Protein AF-0000000085930560 (afdb_homodimer)

Structure (mmCIF, N/CA/C/O backbone):
data_AF-0000000085930560-model_v1
#
loop_
_entity.id
_entity.type
_entity.pdbx_description
1 polymer 'HTH rpiR-type domain-containing protein'
#
loop_
_atom_site.group_PDB
_atom_site.id
_atom_site.type_symbol
_atom_site.label_atom_id
_atom_site.label_alt_id
_atom_site.label_comp_id
_atom_site.label_asym_id
_atom_site.label_entity_id
_atom_site.label_seq_id
_atom_site.pdbx_PDB_ins_code
_atom_site.Cartn_x
_atom_site.Cartn_y
_atom_site.Cartn_z
_atom_site.occupancy
_atom_site.B_iso_or_equiv
_atom_site.auth_seq_id
_atom_site.auth_comp_id
_atom_site.auth_asym_id
_atom_site.auth_atom_id
_atom_site.pdbx_PDB_model_num
ATOM 1 N N . MET A 1 1 ? -8.828 -13.25 28.938 1 28.45 1 MET A N 1
ATOM 2 C CA . MET A 1 1 ? -7.852 -13.219 27.844 1 28.45 1 MET A CA 1
ATOM 3 C C . MET A 1 1 ? -8.188 -12.117 26.844 1 28.45 1 MET A C 1
ATOM 5 O O . MET A 1 1 ? -9.258 -12.125 26.25 1 28.45 1 MET A O 1
ATOM 9 N N . ASN A 1 2 ? -7.906 -10.914 26.938 1 39.41 2 ASN A N 1
ATOM 10 C CA . ASN A 1 2 ? -8.32 -9.68 26.281 1 39.41 2 ASN A CA 1
ATOM 11 C C . ASN A 1 2 ? -8.125 -9.75 24.766 1 39.41 2 ASN A C 1
ATOM 13 O O . ASN A 1 2 ? -6.996 -9.883 24.281 1 39.41 2 ASN A O 1
ATOM 17 N N . ASP A 1 3 ? -8.969 -10.398 23.984 1 49.59 3 ASP A N 1
ATOM 18 C CA . ASP A 1 3 ? -8.984 -10.75 22.562 1 49.59 3 ASP A CA 1
ATOM 19 C C . ASP A 1 3 ? -8.523 -9.578 21.703 1 49.59 3 ASP A C 1
ATOM 21 O O . ASP A 1 3 ? -9.156 -8.516 21.703 1 49.59 3 ASP A O 1
ATOM 25 N N . VAL A 1 4 ? -7.277 -9.406 21.609 1 56.91 4 VAL A N 1
ATOM 26 C CA . VAL A 1 4 ? -6.695 -8.344 20.797 1 56.91 4 VAL A CA 1
ATOM 27 C C . VAL A 1 4 ? -7.328 -8.352 19.406 1 56.91 4 VAL A C 1
ATOM 29 O O . VAL A 1 4 ? -7.188 -9.32 18.656 1 56.91 4 VAL A O 1
ATOM 32 N N . LYS A 1 5 ? -8.398 -7.652 19.156 1 63.91 5 LYS A N 1
ATOM 33 C CA . LYS A 1 5 ? -9.102 -7.57 17.875 1 63.91 5 LYS A CA 1
ATOM 34 C C . LYS A 1 5 ? -8.633 -6.363 17.062 1 63.91 5 LYS A C 1
ATOM 36 O O . LYS A 1 5 ? -9 -6.215 15.898 1 63.91 5 LYS A O 1
ATOM 41 N N . MET A 1 6 ? -7.617 -5.797 17.812 1 75.38 6 MET A N 1
ATOM 42 C CA . MET A 1 6 ? -7.301 -4.555 17.109 1 75.38 6 MET A CA 1
ATOM 43 C C . MET A 1 6 ? -6.074 -4.727 16.219 1 75.38 6 MET A C 1
ATOM 45 O O . MET A 1 6 ? -5.043 -5.227 16.672 1 75.38 6 MET A O 1
ATOM 49 N N . MET A 1 7 ? -6.25 -4.672 14.969 1 82.75 7 MET A N 1
ATOM 50 C CA . MET A 1 7 ? -5.133 -4.617 14.031 1 82.75 7 MET A CA 1
ATOM 51 C C . MET A 1 7 ? -4.988 -3.223 13.438 1 82.75 7 MET A C 1
ATOM 53 O O . MET A 1 7 ? -5.871 -2.756 12.719 1 82.75 7 MET A O 1
ATOM 57 N N . GLY A 1 8 ? -3.881 -2.533 13.875 1 79.44 8 GLY A N 1
ATOM 58 C CA . GLY A 1 8 ? -3.668 -1.145 13.5 1 79.44 8 GLY A CA 1
ATOM 59 C C . GLY A 1 8 ? -4.34 -0.163 14.438 1 79.44 8 GLY A C 1
ATOM 60 O O . GLY A 1 8 ? -4.648 -0.504 15.586 1 79.44 8 GLY A O 1
ATOM 61 N N . SER A 1 9 ? -4.449 1.104 14.016 1 86 9 SER A N 1
ATOM 62 C CA . SER A 1 9 ? -5.066 2.156 14.82 1 86 9 SER A CA 1
ATOM 63 C C . SER A 1 9 ? -6.441 2.527 14.281 1 86 9 SER A C 1
ATOM 65 O O . SER A 1 9 ? -6.812 2.119 13.172 1 86 9 SER A O 1
ATOM 67 N N . LEU A 1 10 ? -7.164 3.195 15.109 1 89.5 10 LEU A N 1
ATOM 68 C CA . LEU A 1 10 ? -8.445 3.711 14.656 1 89.5 10 LEU A CA 1
ATOM 69 C C . LEU A 1 10 ? -8.273 4.586 13.414 1 89.5 10 LEU A C 1
ATOM 71 O O . LEU A 1 10 ? -9.031 4.461 12.453 1 89.5 10 LEU A O 1
ATOM 75 N N . SER A 1 11 ? -7.266 5.43 13.453 1 92.12 11 SER A N 1
ATOM 76 C CA . SER A 1 11 ? -7.043 6.312 12.312 1 92.12 11 SER A CA 1
ATOM 77 C C . SER A 1 11 ? -6.738 5.516 11.047 1 92.12 11 SER A C 1
ATOM 79 O O . SER A 1 11 ? -7.227 5.848 9.969 1 92.12 11 SER A O 1
ATOM 81 N N . ASP A 1 12 ? -5.992 4.445 11.195 1 89.81 12 ASP A N 1
ATOM 82 C CA . ASP A 1 12 ? -5.66 3.609 10.047 1 89.81 12 ASP A CA 1
ATOM 83 C C . ASP A 1 12 ? -6.918 3 9.43 1 89.81 12 ASP A C 1
ATOM 85 O O . ASP A 1 12 ? -7.047 2.926 8.211 1 89.81 12 ASP A O 1
ATOM 89 N N . ARG A 1 13 ? -7.754 2.568 10.32 1 89.06 13 ARG A N 1
ATOM 90 C CA . ARG A 1 13 ? -8.984 1.944 9.852 1 89.06 13 ARG A CA 1
ATOM 91 C C . ARG A 1 13 ? -9.883 2.961 9.148 1 89.06 13 ARG A C 1
ATOM 93 O O . ARG A 1 13 ? -10.469 2.662 8.109 1 89.06 13 ARG A O 1
ATOM 100 N N . LEU A 1 14 ? -9.984 4.09 9.758 1 93.06 14 LEU A N 1
ATOM 101 C CA . LEU A 1 14 ? -10.797 5.152 9.164 1 93.06 14 LEU A CA 1
ATOM 102 C C . LEU A 1 14 ? -10.227 5.578 7.812 1 93.06 14 LEU A C 1
ATOM 104 O O . LEU A 1 14 ? -10.977 5.727 6.84 1 93.06 14 LEU A O 1
ATOM 108 N N . LEU A 1 15 ? -8.961 5.715 7.719 1 94.06 15 LEU A N 1
ATOM 109 C CA . LEU A 1 15 ? -8.297 6.145 6.492 1 94.06 15 LEU A CA 1
ATOM 110 C C . LEU A 1 15 ? -8.484 5.113 5.387 1 94.06 15 LEU A C 1
ATOM 112 O O . LEU A 1 15 ? -8.836 5.465 4.254 1 94.06 15 LEU A O 1
ATOM 116 N N . SER A 1 16 ? -8.242 3.863 5.766 1 90.88 16 SER A N 1
ATOM 117 C CA . SER A 1 16 ? -8.383 2.791 4.785 1 90.88 16 SER A CA 1
ATOM 118 C C . SER A 1 16 ? -9.797 2.744 4.219 1 90.88 16 SER A C 1
ATOM 120 O O . SER A 1 16 ? -9.984 2.576 3.014 1 90.88 16 SER A O 1
ATOM 122 N N . TYR A 1 17 ? -10.758 2.916 5.113 1 90.31 17 TYR A N 1
ATOM 123 C CA . TYR A 1 17 ? -12.156 2.883 4.688 1 90.31 17 TYR A CA 1
ATOM 124 C C . TYR A 1 17 ? -12.469 4.059 3.77 1 90.31 17 TYR A C 1
ATOM 126 O O . TYR A 1 17 ? -12.961 3.871 2.656 1 90.31 17 TYR A O 1
ATOM 134 N N . VAL A 1 18 ? -12.086 5.242 4.129 1 93.12 18 VAL A N 1
ATOM 135 C CA . VAL A 1 18 ? -12.438 6.453 3.395 1 93.12 18 VAL A CA 1
ATOM 136 C C . VAL A 1 18 ? -11.719 6.461 2.045 1 93.12 18 VAL A C 1
ATOM 138 O O . VAL A 1 18 ? -12.297 6.867 1.033 1 93.12 18 VAL A O 1
ATOM 141 N N . SER A 1 19 ? -10.523 5.973 1.977 1 91.81 19 SER A N 1
ATOM 142 C CA . SER A 1 19 ? -9.688 6.055 0.784 1 91.81 19 SER A CA 1
ATOM 143 C C . SER A 1 19 ? -10.125 5.039 -0.268 1 91.81 19 SER A C 1
ATOM 145 O O . SER A 1 19 ? -9.805 5.188 -1.45 1 91.81 19 SER A O 1
ATOM 147 N N . SER A 1 20 ? -10.867 3.986 0.181 1 85.94 20 SER A N 1
ATOM 148 C CA . SER A 1 20 ? -11.164 2.914 -0.761 1 85.94 20 SER A CA 1
ATOM 149 C C . SER A 1 20 ? -12.672 2.709 -0.903 1 85.94 20 SER A C 1
ATOM 151 O O . SER A 1 20 ? -13.117 1.859 -1.677 1 85.94 20 SER A O 1
ATOM 153 N N . ALA A 1 21 ? -13.461 3.52 -0.24 1 82.62 21 ALA A N 1
ATOM 154 C CA . ALA A 1 21 ? -14.898 3.305 -0.228 1 82.62 21 ALA A CA 1
ATOM 155 C C . ALA A 1 21 ? -15.5 3.502 -1.619 1 82.62 21 ALA A C 1
ATOM 157 O O . ALA A 1 21 ? -15.258 4.523 -2.266 1 82.62 21 ALA A O 1
ATOM 158 N N . PRO A 1 22 ? -16.25 2.516 -2.049 1 75.5 22 PRO A N 1
ATOM 159 C CA . PRO A 1 22 ? -16.891 2.662 -3.357 1 75.5 22 PRO A CA 1
ATOM 160 C C . PRO A 1 22 ? -18.047 3.662 -3.344 1 75.5 22 PRO A C 1
ATOM 162 O O . PRO A 1 22 ? -18.438 4.176 -4.395 1 75.5 22 PRO A O 1
ATOM 165 N N . GLU A 1 23 ? -18.609 3.865 -2.154 1 77 23 GLU A N 1
ATOM 166 C CA . GLU A 1 23 ? -19.75 4.773 -2.049 1 77 23 GLU A CA 1
ATOM 167 C C . GLU A 1 23 ? -19.578 5.75 -0.89 1 77 23 GLU A C 1
ATOM 169 O O . GLU A 1 23 ? -18.922 5.426 0.107 1 77 23 GLU A O 1
ATOM 174 N N . ARG A 1 24 ? -20.234 6.898 -1.152 1 84.12 24 ARG A N 1
ATOM 175 C CA . ARG A 1 24 ? -20.266 7.902 -0.094 1 84.12 24 ARG A CA 1
ATOM 176 C C . ARG A 1 24 ? -21.578 7.848 0.67 1 84.12 24 ARG A C 1
ATOM 178 O O . ARG A 1 24 ? -22.438 8.719 0.504 1 84.12 24 ARG A O 1
ATOM 185 N N . ASP A 1 25 ? -21.625 6.914 1.596 1 90 25 ASP A N 1
ATOM 186 C CA . ASP A 1 25 ? -22.828 6.703 2.395 1 90 25 ASP A CA 1
ATOM 187 C C . ASP A 1 25 ? -22.672 7.312 3.785 1 90 25 ASP A C 1
ATOM 189 O O . ASP A 1 25 ? -21.781 8.125 4.02 1 90 25 ASP A O 1
ATOM 193 N N . ALA A 1 26 ? -23.594 7.043 4.633 1 92.62 26 ALA A N 1
ATOM 194 C CA . ALA A 1 26 ? -23.594 7.598 5.984 1 92.62 26 ALA A CA 1
ATOM 195 C C . ALA A 1 26 ? -22.328 7.195 6.742 1 92.62 26 ALA A C 1
ATOM 197 O O . ALA A 1 26 ? -21.781 7.984 7.516 1 92.62 26 ALA A O 1
ATOM 198 N N . ASN A 1 27 ? -21.891 5.961 6.535 1 92.88 27 ASN A N 1
ATOM 199 C CA . ASN A 1 27 ? -20.656 5.508 7.18 1 92.88 27 ASN A CA 1
ATOM 200 C C . ASN A 1 27 ? -19.453 6.309 6.707 1 92.88 27 ASN A C 1
ATOM 202 O O . ASN A 1 27 ? -18.578 6.637 7.5 1 92.88 27 ASN A O 1
ATOM 206 N N . TYR A 1 28 ? -19.484 6.578 5.434 1 94.06 28 TYR A N 1
ATOM 207 C CA . TYR A 1 28 ? -18.422 7.395 4.879 1 94.06 28 TYR A CA 1
ATOM 208 C C . TYR A 1 28 ? -18.391 8.773 5.52 1 94.06 28 TYR A C 1
ATOM 210 O O . TYR A 1 28 ? -17.344 9.258 5.93 1 94.06 28 TYR A O 1
ATOM 218 N N . ASP A 1 29 ? -19.547 9.367 5.684 1 95.88 29 ASP A N 1
ATOM 219 C CA . ASP A 1 29 ? -19.641 10.703 6.27 1 95.88 29 ASP A CA 1
ATOM 220 C C . ASP A 1 29 ? -19.156 10.703 7.715 1 95.88 29 ASP A C 1
ATOM 222 O O . ASP A 1 29 ? -18.484 11.641 8.148 1 95.88 29 ASP A O 1
ATOM 226 N N . ILE A 1 30 ? -19.531 9.719 8.422 1 96.75 30 ILE A N 1
ATOM 227 C CA . ILE A 1 30 ? -19.094 9.586 9.805 1 96.75 30 ILE A CA 1
ATOM 228 C C . ILE A 1 30 ? -17.578 9.453 9.859 1 96.75 30 ILE A C 1
ATOM 230 O O . ILE A 1 30 ? -16.922 10.148 10.641 1 96.75 30 ILE A O 1
ATOM 234 N N . ALA A 1 31 ? -17.016 8.594 9.008 1 95.94 31 ALA A N 1
ATOM 235 C CA . ALA A 1 31 ? -15.578 8.359 9 1 95.94 31 ALA A CA 1
ATOM 236 C C . ALA A 1 31 ? -14.812 9.648 8.68 1 95.94 31 ALA A C 1
ATOM 238 O O . ALA A 1 31 ? -13.812 9.961 9.328 1 95.94 31 ALA A O 1
ATOM 239 N N . VAL A 1 32 ? -15.305 10.359 7.695 1 95.31 32 VAL A N 1
ATOM 240 C CA . VAL A 1 32 ? -14.664 11.617 7.297 1 95.31 32 VAL A CA 1
ATOM 241 C C . VAL A 1 32 ? -14.727 12.617 8.445 1 95.31 32 VAL A C 1
ATOM 243 O O . VAL A 1 32 ? -13.742 13.297 8.742 1 95.31 32 VAL A O 1
ATOM 246 N N . ALA A 1 33 ? -15.891 12.719 9.102 1 95.94 33 ALA A N 1
ATOM 247 C CA . ALA A 1 33 ? -16.047 13.641 10.227 1 95.94 33 ALA A CA 1
ATOM 248 C C . ALA A 1 33 ? -15.078 13.289 11.359 1 95.94 33 ALA A C 1
ATOM 250 O O . ALA A 1 33 ? -14.484 14.18 11.969 1 95.94 33 ALA A O 1
ATOM 251 N N . LEU A 1 34 ? -14.945 12.039 11.633 1 96.25 34 LEU A N 1
ATOM 252 C CA . LEU A 1 34 ? -14.031 11.594 12.672 1 96.25 34 LEU A CA 1
ATOM 253 C C . LEU A 1 34 ? -12.586 11.945 12.312 1 96.25 34 LEU A C 1
ATOM 255 O O . LEU A 1 34 ? -11.836 12.43 13.164 1 96.25 34 LEU A O 1
ATOM 259 N N . LEU A 1 35 ? -12.234 11.719 11.055 1 95.56 35 LEU A N 1
ATOM 260 C CA . LEU A 1 35 ? -10.867 12 10.602 1 95.56 35 LEU A CA 1
ATOM 261 C C . LEU A 1 35 ? -10.562 13.492 10.688 1 95.56 35 LEU A C 1
ATOM 263 O O . LEU A 1 35 ? -9.477 13.883 11.117 1 95.56 35 LEU A O 1
ATOM 267 N N . ARG A 1 36 ? -11.469 14.305 10.344 1 94.25 36 ARG A N 1
ATOM 268 C CA . ARG A 1 36 ? -11.281 15.75 10.32 1 94.25 36 ARG A CA 1
ATOM 269 C C . ARG A 1 36 ? -11.188 16.312 11.742 1 94.25 36 ARG A C 1
ATOM 271 O O . ARG A 1 36 ? -10.648 17.391 11.953 1 94.25 36 ARG A O 1
ATOM 278 N N . ASN A 1 37 ? -11.703 15.57 12.727 1 93.69 37 ASN A N 1
ATOM 279 C CA . ASN A 1 37 ? -11.711 16 14.125 1 93.69 37 ASN A CA 1
ATOM 280 C C . ASN A 1 37 ? -10.93 15.039 15.016 1 93.69 37 ASN A C 1
ATOM 282 O O . ASN A 1 37 ? -11.219 14.93 16.203 1 93.69 37 ASN A O 1
ATOM 286 N N . TYR A 1 38 ? -10.008 14.359 14.438 1 93.12 38 TYR A N 1
ATOM 287 C CA . TYR A 1 38 ? -9.398 13.211 15.094 1 93.12 38 TYR A CA 1
ATOM 288 C C . TYR A 1 38 ? -8.734 13.625 16.406 1 93.12 38 TYR A C 1
ATOM 290 O O . TYR A 1 38 ? -8.836 12.914 17.406 1 93.12 38 TYR A O 1
ATOM 298 N N . SER A 1 39 ? -8.078 14.781 16.5 1 88.38 39 SER A N 1
ATOM 299 C CA . SER A 1 39 ? -7.324 15.219 17.672 1 88.38 39 SER A CA 1
ATOM 300 C C . SER A 1 39 ? -8.25 15.508 18.844 1 88.38 39 SER A C 1
ATOM 302 O O . SER A 1 39 ? -7.805 15.547 20 1 88.38 39 SER A O 1
ATOM 304 N N . GLN A 1 40 ? -9.484 15.648 18.594 1 90.88 40 GLN A N 1
ATOM 305 C CA . GLN A 1 40 ? -10.422 16.047 19.641 1 90.88 40 GLN A CA 1
ATOM 306 C C . GLN A 1 40 ? -11.25 14.859 20.125 1 90.88 40 GLN A C 1
ATOM 308 O O . GLN A 1 40 ? -12.039 14.992 21.062 1 90.88 40 GLN A O 1
ATOM 313 N N . LEU A 1 41 ? -11.016 13.727 19.531 1 93.06 41 LEU A N 1
ATOM 314 C CA . LEU A 1 41 ? -11.93 12.609 19.766 1 93.06 41 LEU A CA 1
ATOM 315 C C . LEU A 1 41 ? -11.68 11.984 21.141 1 93.06 41 LEU A C 1
ATOM 317 O O . LEU A 1 41 ? -12.594 11.406 21.734 1 93.06 41 LEU A O 1
ATOM 321 N N . LYS A 1 42 ? -10.492 12.078 21.578 1 88.94 42 LYS A N 1
ATOM 322 C CA . LYS A 1 42 ? -10.133 11.398 22.828 1 88.94 42 LYS A CA 1
ATOM 323 C C . LYS A 1 42 ? -10.984 11.898 23.984 1 88.94 42 LYS A C 1
ATOM 325 O O . LYS A 1 42 ? -11.102 13.102 24.203 1 88.94 42 LYS A O 1
ATOM 330 N N . GLY A 1 43 ? -11.57 10.969 24.703 1 89.5 43 GLY A N 1
ATOM 331 C CA . GLY A 1 43 ? -12.328 11.289 25.891 1 89.5 43 GLY A CA 1
ATOM 332 C C . GLY A 1 43 ? -13.773 11.641 25.609 1 89.5 43 GLY A C 1
ATOM 333 O O . GLY A 1 43 ? -14.578 11.797 26.531 1 89.5 43 GLY A O 1
ATOM 334 N N . LEU A 1 44 ? -14.148 11.766 24.375 1 94.38 44 LEU A N 1
ATOM 335 C CA . LEU A 1 44 ? -15.531 12.102 24.047 1 94.38 44 LEU A CA 1
ATOM 336 C C . LEU A 1 44 ? -16.453 10.922 24.297 1 94.38 44 LEU A C 1
ATOM 338 O O . LEU A 1 44 ? -16.062 9.766 24.094 1 94.38 44 LEU A O 1
ATOM 342 N N . THR A 1 45 ? -17.594 11.25 24.75 1 95.75 45 THR A N 1
ATOM 343 C CA . THR A 1 45 ? -18.625 10.234 24.938 1 95.75 45 THR A CA 1
ATOM 344 C C . THR A 1 45 ? -19.281 9.891 23.609 1 95.75 45 THR A C 1
ATOM 346 O O . THR A 1 45 ? -19.078 10.578 22.609 1 95.75 45 THR A O 1
ATOM 349 N N . LEU A 1 46 ? -20.094 8.805 23.672 1 97.06 46 LEU A N 1
ATOM 350 C CA . LEU A 1 46 ? -20.844 8.398 22.484 1 97.06 46 LEU A CA 1
ATOM 351 C C . LEU A 1 46 ? -21.719 9.547 21.984 1 97.06 46 LEU A C 1
ATOM 353 O O . LEU A 1 46 ? -21.75 9.812 20.781 1 97.06 46 LEU A O 1
ATOM 357 N N . SER A 1 47 ? -22.328 10.25 22.875 1 97.38 47 SER A N 1
ATOM 358 C CA . SER A 1 47 ? -23.219 11.352 22.516 1 97.38 47 SER A CA 1
ATOM 359 C C . SER A 1 47 ? -22.453 12.516 21.906 1 97.38 47 SER A C 1
ATOM 361 O O . SER A 1 47 ? -22.922 13.156 20.969 1 97.38 47 SER A O 1
ATOM 363 N N . GLN A 1 48 ? -21.375 12.781 22.422 1 97.12 48 GLN A N 1
ATOM 364 C CA . GLN A 1 48 ? -20.547 13.875 21.906 1 97.12 48 GLN A CA 1
ATOM 365 C C . GLN A 1 48 ? -20.016 13.562 20.516 1 97.12 48 GLN A C 1
ATOM 367 O O . GLN A 1 48 ? -19.953 14.445 19.656 1 97.12 48 GLN A O 1
ATOM 372 N N . ILE A 1 49 ? -19.625 12.328 20.281 1 97.12 49 ILE A N 1
ATOM 373 C CA . ILE A 1 49 ? -19.188 11.906 18.969 1 97.12 49 ILE A CA 1
ATOM 374 C C . ILE A 1 49 ? -20.344 11.992 17.969 1 97.12 49 ILE A C 1
ATOM 376 O O . ILE A 1 49 ? -20.156 12.438 16.844 1 97.12 49 ILE A O 1
ATOM 380 N N . ALA A 1 50 ? -21.516 11.508 18.422 1 97.62 50 ALA A N 1
ATOM 381 C CA . ALA A 1 50 ? -22.703 11.594 17.578 1 97.62 50 ALA A CA 1
ATOM 382 C C . ALA A 1 50 ? -22.984 13.039 17.172 1 97.62 50 ALA A C 1
ATOM 384 O O . ALA A 1 50 ? -23.266 13.312 16 1 97.62 50 ALA A O 1
ATOM 385 N N . ASP A 1 51 ? -22.859 13.969 18.109 1 97.12 51 ASP A N 1
ATOM 386 C CA . ASP A 1 51 ? -23.062 15.383 17.844 1 97.12 51 ASP A CA 1
ATOM 387 C C . ASP A 1 51 ? -22.031 15.906 16.844 1 97.12 51 ASP A C 1
ATOM 389 O O . ASP A 1 51 ? -22.375 16.656 15.922 1 97.12 51 ASP A O 1
ATOM 393 N N . LEU A 1 52 ? -20.797 15.5 17.078 1 95.69 52 LEU A N 1
ATOM 394 C CA . LEU A 1 52 ? -19.688 15.906 16.219 1 95.69 52 LEU A CA 1
ATOM 395 C C . LEU A 1 52 ? -19.922 15.461 14.781 1 95.69 52 LEU A C 1
ATOM 397 O O . LEU A 1 52 ? -19.578 16.172 13.844 1 95.69 52 LEU A O 1
ATOM 401 N N . CYS A 1 53 ? -20.5 14.32 14.609 1 96.44 53 CYS A N 1
ATOM 402 C CA . CYS A 1 53 ? -20.734 13.734 13.289 1 96.44 53 CYS A CA 1
ATOM 403 C C . CYS A 1 53 ? -22.125 14.078 12.773 1 96.44 53 CYS A C 1
ATOM 405 O O . CYS A 1 53 ? -22.516 13.633 11.695 1 96.44 53 CYS A O 1
ATOM 407 N N . TYR A 1 54 ? -22.922 14.797 13.539 1 96.06 54 TYR A N 1
ATOM 408 C CA . TYR A 1 54 ? -24.281 15.203 13.188 1 96.06 54 TYR A CA 1
ATOM 409 C C . TYR A 1 54 ? -25.141 13.992 12.867 1 96.06 54 TYR A C 1
ATOM 411 O O . TYR A 1 54 ? -25.797 13.953 11.82 1 96.06 54 TYR A O 1
ATOM 419 N N . THR A 1 55 ? -25.031 13.062 13.703 1 97 55 THR A N 1
ATOM 420 C CA . THR A 1 55 ? -25.828 11.844 13.555 1 97 55 THR A CA 1
ATOM 421 C C . THR A 1 55 ? -26.312 11.352 14.914 1 97 55 THR A C 1
ATOM 423 O O . THR A 1 55 ? -26.156 12.031 15.93 1 97 55 THR A O 1
ATOM 426 N N . SER A 1 56 ? -27 10.203 14.992 1 96.62 56 SER A N 1
ATOM 427 C CA . SER A 1 56 ? -27.578 9.664 16.219 1 96.62 56 SER A CA 1
ATOM 428 C C . SER A 1 56 ? -26.594 8.75 16.938 1 96.62 56 SER A C 1
ATOM 430 O O . SER A 1 56 ? -25.641 8.25 16.328 1 96.62 56 SER A O 1
ATOM 432 N N . ASN A 1 57 ? -26.859 8.562 18.234 1 97.44 57 ASN A N 1
ATOM 433 C CA . ASN A 1 57 ? -26.109 7.566 18.969 1 97.44 57 ASN A CA 1
ATOM 434 C C . ASN A 1 57 ? -26.188 6.191 18.328 1 97.44 57 ASN A C 1
ATOM 436 O O . ASN A 1 57 ? -25.188 5.473 18.266 1 97.44 57 ASN A O 1
ATOM 440 N N . ALA A 1 58 ? -27.297 5.914 17.859 1 96.5 58 ALA A N 1
ATOM 441 C CA . ALA A 1 58 ? -27.516 4.621 17.203 1 96.5 58 ALA A CA 1
ATOM 442 C C . ALA A 1 58 ? -26.656 4.488 15.945 1 96.5 58 ALA A C 1
ATOM 444 O O . ALA A 1 58 ? -26.125 3.416 15.656 1 96.5 58 ALA A O 1
ATOM 445 N N . SER A 1 59 ? -26.516 5.57 15.234 1 97 59 SER A N 1
ATOM 446 C CA . SER A 1 59 ? -25.719 5.574 14.008 1 97 59 SER A CA 1
ATOM 447 C C . SER A 1 59 ? -24.234 5.359 14.312 1 97 59 SER A C 1
ATOM 449 O O . SER A 1 59 ? -23.547 4.641 13.578 1 97 59 SER A O 1
ATOM 451 N N . ILE A 1 60 ? -23.781 5.961 15.383 1 97.44 60 ILE A N 1
ATOM 452 C CA . ILE A 1 60 ? -22.375 5.789 15.766 1 97.44 60 ILE A CA 1
ATOM 453 C C . ILE A 1 60 ? -22.141 4.348 16.203 1 97.44 60 ILE A C 1
ATOM 455 O O . ILE A 1 60 ? -21.109 3.75 15.875 1 97.44 60 ILE A O 1
ATOM 459 N N . SER A 1 61 ? -23.047 3.818 16.969 1 96.38 61 SER A N 1
ATOM 460 C CA . SER A 1 61 ? -22.938 2.434 17.406 1 96.38 61 SER A CA 1
ATOM 461 C C . SER A 1 61 ? -22.891 1.476 16.219 1 96.38 61 SER A C 1
ATOM 463 O O . SER A 1 61 ? -22.094 0.531 16.203 1 96.38 61 SER A O 1
ATOM 465 N N . ARG A 1 62 ? -23.75 1.721 15.258 1 95.25 62 ARG A N 1
ATOM 466 C CA . ARG A 1 62 ? -23.75 0.896 14.055 1 95.25 62 ARG A CA 1
ATOM 467 C C . ARG A 1 62 ? -22.453 1.054 13.273 1 95.25 62 ARG A C 1
ATOM 469 O O . ARG A 1 62 ? -21.953 0.088 12.695 1 95.25 62 ARG A O 1
ATOM 476 N N . PHE A 1 63 ? -21.938 2.273 13.25 1 95.5 63 PHE A N 1
ATOM 477 C CA . PHE A 1 63 ? -20.688 2.555 12.57 1 95.5 63 PHE A CA 1
ATOM 478 C C . PHE A 1 63 ? -19.531 1.787 13.227 1 95.5 63 PHE A C 1
ATOM 480 O O . PHE A 1 63 ? -18.672 1.238 12.531 1 95.5 63 PHE A O 1
ATOM 487 N N . CYS A 1 64 ? -19.547 1.734 14.555 1 93.31 64 CYS A N 1
ATOM 488 C CA . CYS A 1 64 ? -18.531 0.972 15.266 1 93.31 64 CYS A CA 1
ATOM 489 C C . CYS A 1 64 ? -18.578 -0.499 14.867 1 93.31 64 CYS A C 1
ATOM 491 O O . CYS A 1 64 ? -17.531 -1.102 14.594 1 93.31 64 CYS A O 1
ATOM 493 N N . ARG A 1 65 ? -19.75 -1.03 14.805 1 89.75 65 ARG A N 1
ATOM 494 C CA . ARG A 1 65 ? -19.906 -2.428 14.406 1 89.75 65 ARG A CA 1
ATOM 495 C C . ARG A 1 65 ? -19.484 -2.639 12.961 1 89.75 65 ARG A C 1
ATOM 497 O O . ARG A 1 65 ? -18.938 -3.684 12.617 1 89.75 65 ARG A O 1
ATOM 504 N N . PHE A 1 66 ? -19.812 -1.65 12.203 1 89 66 PHE A N 1
ATOM 505 C CA . PHE A 1 66 ? -19.438 -1.663 10.797 1 89 66 PHE A CA 1
ATOM 506 C C . PHE A 1 66 ? -17.922 -1.74 10.641 1 89 66 PHE A C 1
ATOM 508 O O . PHE A 1 66 ? -17.422 -2.447 9.766 1 89 66 PHE A O 1
ATOM 515 N N . LEU A 1 67 ? -17.141 -1.106 11.523 1 88.44 67 LEU A N 1
ATOM 516 C CA . LEU A 1 67 ? -15.68 -1.096 11.461 1 88.44 67 LEU A CA 1
ATOM 517 C C . LEU A 1 67 ? -15.094 -2.312 12.172 1 88.44 67 LEU A C 1
ATOM 519 O O . LEU A 1 67 ? -13.875 -2.455 12.266 1 88.44 67 LEU A O 1
ATOM 523 N N . GLY A 1 68 ? -15.945 -3.135 12.695 1 82.44 68 GLY A N 1
ATOM 524 C CA . GLY A 1 68 ? -15.5 -4.383 13.289 1 82.44 68 GLY A CA 1
ATOM 525 C C . GLY A 1 68 ? -15.391 -4.32 14.805 1 82.44 68 GLY A C 1
ATOM 526 O O . GLY A 1 68 ? -14.82 -5.219 15.43 1 82.44 68 GLY A O 1
ATOM 527 N N . MET A 1 69 ? -15.898 -3.285 15.359 1 88.5 69 MET A N 1
ATOM 528 C CA . MET A 1 69 ? -15.906 -3.172 16.812 1 88.5 69 MET A CA 1
ATOM 529 C C . MET A 1 69 ? -17.219 -3.695 17.391 1 88.5 69 MET A C 1
ATOM 531 O O . MET A 1 69 ? -18.281 -3.498 16.812 1 88.5 69 MET A O 1
ATOM 535 N N . ASP A 1 70 ? -17.078 -4.227 18.578 1 87.75 70 ASP A N 1
ATOM 536 C CA . ASP A 1 70 ? -18.281 -4.797 19.172 1 87.75 70 ASP A CA 1
ATOM 537 C C . ASP A 1 70 ? -19.188 -3.703 19.734 1 87.75 70 ASP A C 1
ATOM 539 O O . ASP A 1 70 ? -20.406 -3.871 19.781 1 87.75 70 ASP A O 1
ATOM 543 N N . ASN A 1 71 ? -18.625 -2.66 20.25 1 91.81 71 ASN A N 1
ATOM 544 C CA . ASN A 1 71 ? -19.359 -1.556 20.875 1 91.81 71 ASN A CA 1
ATOM 545 C C . ASN A 1 71 ? -18.5 -0.292 20.938 1 91.81 71 ASN A C 1
ATOM 547 O O . ASN A 1 71 ? -17.344 -0.296 20.5 1 91.81 71 ASN A O 1
ATOM 551 N N . PHE A 1 72 ? -19.156 0.758 21.406 1 94.12 72 PHE A N 1
ATOM 552 C CA . PHE A 1 72 ? -18.484 2.051 21.469 1 94.12 72 PHE A CA 1
ATOM 553 C C . PHE A 1 72 ? -17.328 2.006 22.469 1 94.12 72 PHE A C 1
ATOM 555 O O . PHE A 1 72 ? -16.344 2.723 22.297 1 94.12 72 PHE A O 1
ATOM 562 N N . LYS A 1 73 ? -17.375 1.199 23.422 1 91.81 73 LYS A N 1
ATOM 563 C CA . LYS A 1 73 ? -16.281 1.073 24.375 1 91.81 73 LYS A CA 1
ATOM 564 C C . LYS A 1 73 ? -14.992 0.637 23.672 1 91.81 73 LYS A C 1
ATOM 566 O O . LYS A 1 73 ? -13.906 1.099 24.031 1 91.81 73 LYS A O 1
ATOM 571 N N . GLU A 1 74 ? -15.07 -0.212 22.703 1 90.25 74 GLU A N 1
ATOM 572 C CA . GLU A 1 74 ? -13.922 -0.635 21.906 1 90.25 74 GLU A CA 1
ATOM 573 C C . GLU A 1 74 ? -13.375 0.516 21.062 1 90.25 74 GLU A C 1
ATOM 575 O O . GLU A 1 74 ? -12.164 0.634 20.875 1 90.25 74 GLU A O 1
ATOM 580 N N . PHE A 1 75 ? -14.344 1.284 20.594 1 91.94 75 PHE A N 1
ATOM 581 C CA . PHE A 1 75 ? -13.945 2.482 19.859 1 91.94 75 PHE A CA 1
ATOM 582 C C . PHE A 1 75 ? -13.078 3.385 20.734 1 91.94 75 PHE A C 1
ATOM 584 O O . PHE A 1 75 ? -12.016 3.838 20.297 1 91.94 75 PHE A O 1
ATOM 591 N N . GLN A 1 76 ? -13.461 3.549 21.875 1 90.38 76 GLN A N 1
ATOM 592 C CA . GLN A 1 76 ? -12.711 4.371 22.812 1 90.38 76 GLN A CA 1
ATOM 593 C C . GLN A 1 76 ? -11.359 3.738 23.125 1 90.38 76 GLN A C 1
ATOM 595 O O . GLN A 1 76 ? -10.352 4.441 23.234 1 90.38 76 GLN A O 1
ATOM 600 N N . SER A 1 77 ? -11.352 2.467 23.234 1 88.12 77 SER A N 1
ATOM 601 C CA . SER A 1 77 ? -10.109 1.748 23.5 1 88.12 77 SER A CA 1
ATOM 602 C C . SER A 1 77 ? -9.117 1.914 22.344 1 88.12 77 SER A C 1
ATOM 604 O O . SER A 1 77 ? -7.918 2.066 22.578 1 88.12 77 SER A O 1
ATOM 606 N N . TRP A 1 78 ? -9.625 1.847 21.156 1 86.5 78 TRP A N 1
ATOM 607 C CA . TRP A 1 78 ? -8.781 2.037 19.984 1 86.5 78 TRP A CA 1
ATOM 608 C C . TRP A 1 78 ? -8.188 3.441 19.953 1 86.5 78 TRP A C 1
ATOM 610 O O . TRP A 1 78 ? -7.023 3.625 19.609 1 86.5 78 TRP A O 1
ATOM 620 N N . MET A 1 79 ? -9.016 4.363 20.328 1 85.81 79 MET A N 1
ATOM 621 C CA . MET A 1 79 ? -8.586 5.758 20.344 1 85.81 79 MET A CA 1
ATOM 622 C C . MET A 1 79 ? -7.465 5.973 21.359 1 85.81 79 MET A C 1
ATOM 624 O O . MET A 1 79 ? -6.57 6.789 21.141 1 85.81 79 MET A O 1
ATOM 628 N N . GLU A 1 80 ? -7.492 5.227 22.422 1 80.06 80 GLU A N 1
ATOM 629 C CA . GLU A 1 80 ? -6.512 5.375 23.5 1 80.06 80 GLU A CA 1
ATOM 630 C C . GLU A 1 80 ? -5.176 4.746 23.125 1 80.06 80 GLU A C 1
ATOM 632 O O . GLU A 1 80 ? -4.125 5.156 23.609 1 80.06 80 GLU A O 1
ATOM 637 N N . ARG A 1 81 ? -5.211 3.805 22.312 1 74.31 81 ARG A N 1
ATOM 638 C CA . ARG A 1 81 ? -4.008 3.066 21.938 1 74.31 81 ARG A CA 1
ATOM 639 C C . ARG A 1 81 ? -3.371 3.66 20.688 1 74.31 81 ARG A C 1
ATOM 641 O O . ARG A 1 81 ? -2.477 3.057 20.094 1 74.31 81 ARG A O 1
ATOM 648 N N . ASP A 1 82 ? -3.74 4.785 20.391 1 65.12 82 ASP A N 1
ATOM 649 C CA . ASP A 1 82 ? -3.268 5.348 19.125 1 65.12 82 ASP A CA 1
ATOM 650 C C . ASP A 1 82 ? -1.747 5.492 19.125 1 65.12 82 ASP A C 1
ATOM 652 O O . ASP A 1 82 ? -1.131 5.633 20.188 1 65.12 82 ASP A O 1
ATOM 656 N N . PHE A 1 83 ? -1.277 5.145 17.859 1 68 83 PHE A N 1
ATOM 657 C CA . PHE A 1 83 ? 0.156 5.168 17.609 1 68 83 PHE A CA 1
ATOM 658 C C . PHE A 1 83 ? 0.63 6.59 17.312 1 68 83 PHE A C 1
ATOM 660 O O . PHE A 1 83 ? -0.118 7.402 16.766 1 68 83 PHE A O 1
ATOM 667 N N . THR A 1 84 ? 1.817 6.863 17.859 1 72.69 84 THR A N 1
ATOM 668 C CA . THR A 1 84 ? 2.504 8.102 17.516 1 72.69 84 THR A CA 1
ATOM 669 C C . THR A 1 84 ? 3.771 7.816 16.719 1 72.69 84 THR A C 1
ATOM 671 O O . THR A 1 84 ? 4.195 6.664 16.609 1 72.69 84 THR A O 1
ATOM 674 N N . MET A 1 85 ? 4.281 8.828 16.047 1 76.5 85 MET A N 1
ATOM 675 C CA . MET A 1 85 ? 5.52 8.688 15.297 1 76.5 85 MET A CA 1
ATOM 676 C C . MET A 1 85 ? 6.664 8.258 16.203 1 76.5 85 MET A C 1
ATOM 678 O O . MET A 1 85 ? 7.605 7.598 15.758 1 76.5 85 MET A O 1
ATOM 682 N N . ARG A 1 86 ? 6.547 8.477 17.391 1 72.25 86 ARG A N 1
ATOM 683 C CA . ARG A 1 86 ? 7.562 8.086 18.375 1 72.25 86 ARG A CA 1
ATOM 684 C C . ARG A 1 86 ? 7.637 6.57 18.5 1 72.25 86 ARG A C 1
ATOM 686 O O . ARG A 1 86 ? 8.711 6.02 18.766 1 72.25 86 ARG A O 1
ATOM 693 N N . THR A 1 87 ? 6.559 5.977 18.266 1 71.38 87 THR A N 1
ATOM 694 C CA . THR A 1 87 ? 6.527 4.523 18.391 1 71.38 87 THR A CA 1
ATOM 695 C C . THR A 1 87 ? 6.84 3.869 17.047 1 71.38 87 THR A C 1
ATOM 697 O O . THR A 1 87 ? 7.195 2.689 16.984 1 71.38 87 THR A O 1
ATOM 700 N N . ASP A 1 88 ? 6.762 4.664 16.031 1 74.31 88 ASP A N 1
ATOM 701 C CA . ASP A 1 88 ? 6.996 4.141 14.688 1 74.31 88 ASP A CA 1
ATOM 702 C C . ASP A 1 88 ? 8.492 4.098 14.367 1 74.31 88 ASP A C 1
ATOM 704 O O . ASP A 1 88 ? 8.969 3.143 13.758 1 74.31 88 ASP A O 1
ATOM 708 N N . TYR A 1 89 ? 9.188 5.234 14.781 1 74.31 89 TYR A N 1
ATOM 709 C CA . TYR A 1 89 ? 10.633 5.293 14.602 1 74.31 89 TYR A CA 1
ATOM 710 C C . TYR A 1 89 ? 11.359 4.777 15.844 1 74.31 89 TYR A C 1
ATOM 712 O O . TYR A 1 89 ? 10.82 4.84 16.953 1 74.31 89 TYR A O 1
ATOM 720 N N . SER A 1 90 ? 12.531 4.332 15.547 1 75 90 SER A N 1
ATOM 721 C CA . SER A 1 90 ? 13.359 4.023 16.703 1 75 90 SER A CA 1
ATOM 722 C C . SER A 1 90 ? 13.734 5.289 17.469 1 75 90 SER A C 1
ATOM 724 O O . SER A 1 90 ? 13.859 6.363 16.875 1 75 90 SER A O 1
ATOM 726 N N . ARG A 1 91 ? 13.906 5.164 18.75 1 76.62 91 ARG A N 1
ATOM 727 C CA . ARG A 1 91 ? 14.312 6.285 19.594 1 76.62 91 ARG A CA 1
ATOM 728 C C . ARG A 1 91 ? 15.617 6.891 19.094 1 76.62 91 ARG A C 1
ATOM 730 O O . ARG A 1 91 ? 15.789 8.109 19.125 1 76.62 91 ARG A O 1
ATOM 737 N N . GLN A 1 92 ? 16.406 6.008 18.688 1 77.88 92 GLN A N 1
ATOM 738 C CA . GLN A 1 92 ? 17.719 6.453 18.219 1 77.88 92 GLN A CA 1
ATOM 739 C C . GLN A 1 92 ? 17.578 7.344 16.984 1 77.88 92 GLN A C 1
ATOM 741 O O . GLN A 1 92 ? 18.188 8.414 16.922 1 77.88 92 GLN A O 1
ATOM 746 N N . PHE A 1 93 ? 16.797 6.93 16.094 1 81.5 93 PHE A N 1
ATOM 747 C CA . PHE A 1 93 ? 16.625 7.711 14.867 1 81.5 93 PHE A CA 1
ATOM 748 C C . PHE A 1 93 ? 15.891 9.016 15.164 1 81.5 93 PHE A C 1
ATOM 750 O O . PHE A 1 93 ? 16.234 10.062 14.609 1 81.5 93 PHE A O 1
ATOM 757 N N . TYR A 1 94 ? 15 8.875 15.969 1 80.62 94 TYR A N 1
ATOM 758 C CA . TYR A 1 94 ? 14.242 10.055 16.375 1 80.62 94 TYR A CA 1
ATOM 759 C C . TYR A 1 94 ? 15.156 11.109 16.984 1 80.62 94 TYR A C 1
ATOM 761 O O . TYR A 1 94 ? 15.078 12.289 16.625 1 80.62 94 TYR A O 1
ATOM 769 N N . THR A 1 95 ? 16.016 10.688 17.844 1 83.5 95 THR A N 1
ATOM 770 C CA . THR A 1 95 ? 16.953 11.578 18.5 1 83.5 95 THR A CA 1
ATOM 771 C C . THR A 1 95 ? 17.969 12.141 17.484 1 83.5 95 THR A C 1
ATOM 773 O O . THR A 1 95 ? 18.297 13.32 17.531 1 83.5 95 THR A O 1
ATOM 776 N N . MET A 1 96 ? 18.359 11.297 16.609 1 86.25 96 MET A N 1
ATOM 777 C CA . MET A 1 96 ? 19.312 11.727 15.594 1 86.25 96 MET A CA 1
ATOM 778 C C . MET A 1 96 ? 18.688 12.789 14.695 1 86.25 96 MET A C 1
ATOM 780 O O . MET A 1 96 ? 19.344 13.781 14.359 1 86.25 96 MET A O 1
ATOM 784 N N . LEU A 1 97 ? 17.484 12.562 14.336 1 86.94 97 LEU A N 1
ATOM 785 C CA . LEU A 1 97 ? 16.781 13.492 13.453 1 86.94 97 LEU A CA 1
ATOM 786 C C . LEU A 1 97 ? 16.562 14.836 14.141 1 86.94 97 LEU A C 1
ATOM 788 O O . LEU A 1 97 ? 16.688 15.883 13.5 1 86.94 97 LEU A O 1
ATOM 792 N N . HIS A 1 98 ? 16.297 14.75 15.367 1 84.12 98 HIS A N 1
ATOM 793 C CA . HIS A 1 98 ? 16.094 15.961 16.156 1 84.12 98 HIS A CA 1
ATOM 794 C C . HIS A 1 98 ? 17.391 16.766 16.266 1 84.12 98 HIS A C 1
ATOM 796 O O . HIS A 1 98 ? 17.359 18 16.141 1 84.12 98 HIS A O 1
ATOM 802 N N . ASN A 1 99 ? 18.453 16.078 16.5 1 88.12 99 ASN A N 1
ATOM 803 C CA . ASN A 1 99 ? 19.719 16.75 16.781 1 88.12 99 ASN A CA 1
ATOM 804 C C . ASN A 1 99 ? 20.391 17.266 15.508 1 88.12 99 ASN A C 1
ATOM 806 O O . ASN A 1 99 ? 20.953 18.359 15.492 1 88.12 99 ASN A O 1
ATOM 810 N N . ASN A 1 100 ? 20.422 16.406 14.477 1 90.88 100 ASN A N 1
ATOM 811 C CA . ASN A 1 100 ? 21.109 16.719 13.227 1 90.88 100 ASN A CA 1
ATOM 812 C C . ASN A 1 100 ? 20.469 16.016 12.039 1 90.88 100 ASN A C 1
ATOM 814 O O . ASN A 1 100 ? 20.797 14.859 11.75 1 90.88 100 ASN A O 1
ATOM 818 N N . GLN A 1 101 ? 19.828 16.766 11.258 1 88.38 101 GLN A N 1
ATOM 819 C CA . GLN A 1 101 ? 19.078 16.203 10.148 1 88.38 101 GLN A CA 1
ATOM 820 C C . GLN A 1 101 ? 20 15.555 9.125 1 88.38 101 GLN A C 1
ATOM 822 O O . GLN A 1 101 ? 19.703 14.484 8.602 1 88.38 101 GLN A O 1
ATOM 827 N N . GLU A 1 102 ? 21.094 16.219 8.836 1 90.12 102 GLU A N 1
ATOM 828 C CA . GLU A 1 102 ? 22.031 15.703 7.844 1 90.12 102 GLU A CA 1
ATOM 829 C C . GLU A 1 102 ? 22.594 14.344 8.266 1 90.12 102 GLU A C 1
ATOM 831 O O . GLU A 1 102 ? 22.688 13.43 7.445 1 90.12 102 GLU A O 1
ATOM 836 N N . THR A 1 103 ? 22.906 14.258 9.484 1 91.56 103 THR A N 1
ATOM 837 C CA . THR A 1 103 ? 23.422 12.992 10.008 1 91.56 103 THR A CA 1
ATOM 838 C C . THR A 1 103 ? 22.344 11.914 9.961 1 91.56 103 THR A C 1
ATOM 840 O O . THR A 1 103 ? 22.625 10.766 9.609 1 91.56 103 THR A O 1
ATOM 843 N N . ALA A 1 104 ? 21.141 12.266 10.305 1 90.62 104 ALA A N 1
ATOM 844 C CA . ALA A 1 104 ? 20.031 11.32 10.297 1 90.62 104 ALA A CA 1
ATOM 845 C C . ALA A 1 104 ? 19.766 10.805 8.891 1 90.62 104 ALA A C 1
ATOM 847 O O . ALA A 1 104 ? 19.594 9.602 8.68 1 90.62 104 ALA A O 1
ATOM 848 N N . ILE A 1 105 ? 19.797 11.688 7.957 1 92.12 105 ILE A N 1
ATOM 849 C CA . ILE A 1 105 ? 19.516 11.328 6.57 1 92.12 105 ILE A CA 1
ATOM 850 C C . ILE A 1 105 ? 20.641 10.461 6.023 1 92.12 105 ILE A C 1
ATOM 852 O O . ILE A 1 105 ? 20.391 9.516 5.266 1 92.12 105 ILE A O 1
ATOM 856 N N . SER A 1 106 ? 21.859 10.766 6.398 1 92.25 106 SER A N 1
ATOM 857 C CA . SER A 1 106 ? 23 9.938 5.992 1 92.25 106 SER A CA 1
ATOM 858 C C . SER A 1 106 ? 22.891 8.531 6.562 1 92.25 106 SER A C 1
ATOM 860 O O . SER A 1 106 ? 23.156 7.551 5.863 1 92.25 106 SER A O 1
ATOM 862 N N . ALA A 1 107 ? 22.5 8.469 7.793 1 90.5 107 ALA A N 1
ATOM 863 C CA . ALA A 1 107 ? 22.328 7.164 8.422 1 90.5 107 ALA A CA 1
ATOM 864 C C . ALA A 1 107 ? 21.188 6.387 7.758 1 90.5 107 ALA A C 1
ATOM 866 O O . ALA A 1 107 ? 21.281 5.168 7.586 1 90.5 107 ALA A O 1
ATOM 867 N N . TYR A 1 108 ? 20.156 7.09 7.5 1 92.06 108 TYR A N 1
ATOM 868 C CA . TYR A 1 108 ? 19.016 6.52 6.781 1 92.06 108 TYR A CA 1
ATOM 869 C C . TYR A 1 108 ? 19.453 5.953 5.438 1 92.06 108 TYR A C 1
ATOM 871 O O . TYR A 1 108 ? 19.141 4.809 5.105 1 92.06 108 TYR A O 1
ATOM 879 N N . ARG A 1 109 ? 20.234 6.695 4.676 1 93.25 109 ARG A N 1
ATOM 880 C CA . ARG A 1 109 ? 20.75 6.273 3.381 1 93.25 109 ARG A CA 1
ATOM 881 C C . ARG A 1 109 ? 21.625 5.027 3.516 1 93.25 109 ARG A C 1
ATOM 883 O O . ARG A 1 109 ? 21.453 4.062 2.768 1 93.25 109 ARG A O 1
ATOM 890 N N . ASP A 1 110 ? 22.484 5.039 4.465 1 92.94 110 ASP A N 1
ATOM 891 C CA . ASP A 1 110 ? 23.406 3.92 4.672 1 92.94 110 ASP A CA 1
ATOM 892 C C . ASP A 1 110 ? 22.641 2.656 5.066 1 92.94 110 ASP A C 1
ATOM 894 O O . ASP A 1 110 ? 22.984 1.555 4.633 1 92.94 110 ASP A O 1
ATOM 898 N N . ALA A 1 111 ? 21.656 2.865 5.895 1 91.69 111 ALA A N 1
ATOM 899 C CA . ALA A 1 111 ? 20.828 1.727 6.309 1 91.69 111 ALA A CA 1
ATOM 900 C C . ALA A 1 111 ? 20.078 1.133 5.121 1 91.69 111 ALA A C 1
ATOM 902 O O . ALA A 1 111 ? 19.938 -0.087 5.02 1 91.69 111 ALA A O 1
ATOM 903 N N . LEU A 1 112 ? 19.578 1.964 4.238 1 93.81 112 LEU A N 1
ATOM 904 C CA . LEU A 1 112 ? 18.891 1.503 3.031 1 93.81 112 LEU A CA 1
ATOM 905 C C . LEU A 1 112 ? 19.828 0.66 2.172 1 93.81 112 LEU A C 1
ATOM 907 O O . LEU A 1 112 ? 19.453 -0.432 1.733 1 93.81 112 LEU A O 1
ATOM 911 N N . ILE A 1 113 ? 21.016 1.202 2.012 1 94.81 113 ILE A N 1
ATOM 912 C CA . ILE A 1 113 ? 21.984 0.524 1.163 1 94.81 113 ILE A CA 1
ATOM 913 C C . ILE A 1 113 ? 22.391 -0.808 1.796 1 94.81 113 ILE A C 1
ATOM 915 O O . ILE A 1 113 ? 22.484 -1.827 1.106 1 94.81 113 ILE A O 1
ATOM 919 N N . GLY A 1 114 ? 22.609 -0.768 3.082 1 93.19 114 GLY A N 1
ATOM 920 C CA . GLY A 1 114 ? 22.906 -2.01 3.777 1 93.19 114 GLY A CA 1
ATOM 921 C C . GLY A 1 114 ? 21.812 -3.051 3.621 1 93.19 114 GLY A C 1
ATOM 922 O O . GLY A 1 114 ? 22.094 -4.234 3.42 1 93.19 114 GLY A O 1
ATOM 923 N N . ASN A 1 115 ? 20.562 -2.637 3.734 1 93.56 115 ASN A N 1
ATOM 924 C CA . ASN A 1 115 ? 19.422 -3.535 3.598 1 93.56 115 ASN A CA 1
ATOM 925 C C . ASN A 1 115 ? 19.312 -4.098 2.182 1 93.56 115 ASN A C 1
ATOM 927 O O . ASN A 1 115 ? 18.891 -5.238 1.992 1 93.56 115 ASN A O 1
ATOM 931 N N . ILE A 1 116 ? 19.688 -3.291 1.167 1 94.75 116 ILE A N 1
ATOM 932 C CA . ILE A 1 116 ? 19.703 -3.771 -0.21 1 94.75 116 ILE A CA 1
ATOM 933 C C . ILE A 1 116 ? 20.656 -4.949 -0.34 1 94.75 116 ILE A C 1
ATOM 935 O O . ILE A 1 116 ? 20.281 -6.012 -0.845 1 94.75 116 ILE A O 1
ATOM 939 N N . TYR A 1 117 ? 21.844 -4.82 0.201 1 94.25 117 TYR A N 1
ATOM 940 C CA . TYR A 1 117 ? 22.844 -5.863 0.079 1 94.25 117 TYR A CA 1
ATOM 941 C C . TYR A 1 117 ? 22.438 -7.109 0.857 1 94.25 117 TYR A C 1
ATOM 943 O O . TYR A 1 117 ? 22.688 -8.234 0.412 1 94.25 117 TYR A O 1
ATOM 951 N N . THR A 1 118 ? 21.812 -6.898 1.948 1 93.44 118 THR A N 1
ATOM 952 C CA . THR A 1 118 ? 21.438 -8.039 2.777 1 93.44 118 THR A CA 1
ATOM 953 C C . THR A 1 118 ? 20.266 -8.789 2.154 1 93.44 118 THR A C 1
ATOM 955 O O . THR A 1 118 ? 20.203 -10.016 2.229 1 93.44 118 THR A O 1
ATOM 958 N N . THR A 1 119 ? 19.312 -8.07 1.631 1 95.56 119 THR A N 1
ATOM 959 C CA . THR A 1 119 ? 18.109 -8.688 1.077 1 95.56 119 THR A CA 1
ATOM 960 C C . THR A 1 119 ? 18.422 -9.359 -0.26 1 95.56 119 THR A C 1
ATOM 962 O O . THR A 1 119 ? 17.938 -10.461 -0.535 1 95.56 119 THR A O 1
ATOM 965 N N . ILE A 1 120 ? 19.234 -8.578 -1.056 1 95.5 120 ILE A N 1
ATOM 966 C CA . ILE A 1 120 ? 19.656 -9.141 -2.336 1 95.5 120 ILE A CA 1
ATOM 967 C C . ILE A 1 120 ? 20.953 -9.906 -2.16 1 95.5 120 ILE A C 1
ATOM 969 O O . ILE A 1 120 ? 22.016 -9.469 -2.627 1 95.5 120 ILE A O 1
ATOM 973 N N . ALA A 1 121 ? 20.938 -10.945 -1.386 1 93.69 121 ALA A N 1
ATOM 974 C CA . ALA A 1 121 ? 22.078 -11.797 -1.06 1 93.69 121 ALA A CA 1
ATOM 975 C C . ALA A 1 121 ? 21.875 -13.211 -1.585 1 93.69 121 ALA A C 1
ATOM 977 O O . ALA A 1 121 ? 20.75 -13.625 -1.854 1 93.69 121 ALA A O 1
ATOM 978 N N . PRO A 1 122 ? 22.922 -13.984 -1.773 1 91.88 122 PRO A N 1
ATOM 979 C CA . PRO A 1 122 ? 22.828 -15.352 -2.283 1 91.88 122 PRO A CA 1
ATOM 980 C C . PRO A 1 122 ? 21.938 -16.25 -1.414 1 91.88 122 PRO A C 1
ATOM 982 O O . PRO A 1 122 ? 21.25 -17.125 -1.931 1 91.88 122 PRO A O 1
ATOM 985 N N . GLU A 1 123 ? 21.938 -15.992 -0.078 1 92.75 123 GLU A N 1
ATOM 986 C CA . GLU A 1 123 ? 21.156 -16.812 0.842 1 92.75 123 GLU A CA 1
ATOM 987 C C . GLU A 1 123 ? 19.656 -16.734 0.511 1 92.75 123 GLU A C 1
ATOM 989 O O . GLU A 1 123 ? 18.969 -17.75 0.545 1 92.75 123 GLU A O 1
ATOM 994 N N . ASN A 1 124 ? 19.219 -15.555 0.189 1 95.12 124 ASN A N 1
ATOM 995 C CA . ASN A 1 124 ? 17.828 -15.383 -0.205 1 95.12 124 ASN A CA 1
ATOM 996 C C . ASN A 1 124 ? 17.578 -15.891 -1.623 1 95.12 124 ASN A C 1
ATOM 998 O O . ASN A 1 124 ? 16.578 -16.562 -1.882 1 95.12 124 ASN A O 1
ATOM 1002 N N . ALA A 1 125 ? 18.469 -15.586 -2.504 1 92.62 125 ALA A N 1
ATOM 1003 C CA . ALA A 1 125 ? 18.328 -15.977 -3.902 1 92.62 125 ALA A CA 1
ATOM 1004 C C . ALA A 1 125 ? 18.188 -17.5 -4.039 1 92.62 125 ALA A C 1
ATOM 1006 O O . ALA A 1 125 ? 17.438 -17.984 -4.887 1 92.62 125 ALA A O 1
ATOM 1007 N N . GLN A 1 126 ? 18.828 -18.219 -3.244 1 94.31 126 GLN A N 1
ATOM 1008 C CA . GLN A 1 126 ? 18.906 -19.672 -3.359 1 94.31 126 GLN A CA 1
ATOM 1009 C C . GLN A 1 126 ? 17.578 -20.328 -3.01 1 94.31 126 GLN A C 1
ATOM 1011 O O . GLN A 1 126 ? 17.281 -21.422 -3.486 1 94.31 126 GLN A O 1
ATOM 1016 N N . VAL A 1 127 ? 16.766 -19.688 -2.225 1 96.81 127 VAL A N 1
ATOM 1017 C CA . VAL A 1 127 ? 15.539 -20.328 -1.756 1 96.81 127 VAL A CA 1
ATOM 1018 C C . VAL A 1 127 ? 14.359 -19.875 -2.619 1 96.81 127 VAL A C 1
ATOM 1020 O O . VAL A 1 127 ? 13.297 -20.5 -2.582 1 96.81 127 VAL A O 1
ATOM 1023 N N . ILE A 1 128 ? 14.555 -18.922 -3.527 1 97.38 128 ILE A N 1
ATOM 1024 C CA . ILE A 1 128 ? 13.484 -18.328 -4.324 1 97.38 128 ILE A CA 1
ATOM 1025 C C . ILE A 1 128 ? 12.867 -19.391 -5.227 1 97.38 128 ILE A C 1
ATOM 1027 O O . ILE A 1 128 ? 11.641 -19.5 -5.316 1 97.38 128 ILE A O 1
ATOM 1031 N N . PRO A 1 129 ? 13.656 -20.25 -5.91 1 96.5 129 PRO A N 1
ATOM 1032 C CA . PRO A 1 129 ? 13.039 -21.234 -6.801 1 96.5 129 PRO A CA 1
ATOM 1033 C C . PRO A 1 129 ? 12.078 -22.172 -6.07 1 96.5 129 PRO A C 1
ATOM 1035 O O . PRO A 1 129 ? 11.016 -22.5 -6.598 1 96.5 129 PRO A O 1
ATOM 1038 N N . ASP A 1 130 ? 12.398 -22.516 -4.879 1 98.25 130 ASP A N 1
ATOM 1039 C CA . ASP A 1 130 ? 11.516 -23.391 -4.109 1 98.25 130 ASP A CA 1
ATOM 1040 C C . ASP A 1 130 ? 10.258 -22.641 -3.668 1 98.25 130 ASP A C 1
ATOM 1042 O O . ASP A 1 130 ? 9.164 -23.219 -3.688 1 98.25 130 ASP A O 1
ATOM 1046 N N . ILE A 1 131 ? 10.398 -21.422 -3.248 1 98.62 131 ILE A N 1
ATOM 1047 C CA . ILE A 1 131 ? 9.266 -20.609 -2.826 1 98.62 131 ILE A CA 1
ATOM 1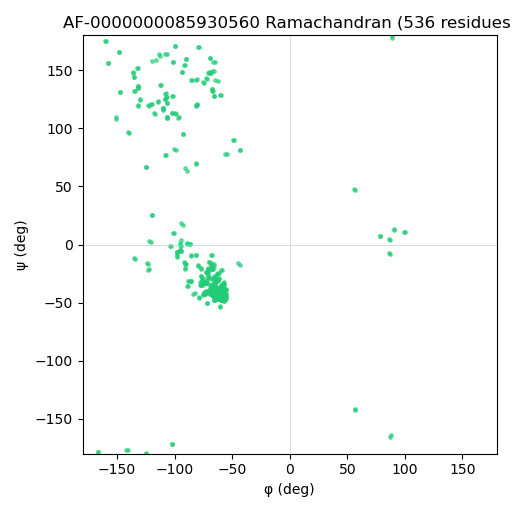048 C C . ILE A 1 131 ? 8.273 -20.453 -3.979 1 98.62 131 ILE A C 1
ATOM 1050 O O . ILE A 1 131 ? 7.07 -20.656 -3.801 1 98.62 131 ILE A O 1
ATOM 1054 N N . VAL A 1 132 ? 8.781 -20.141 -5.16 1 98 132 VAL A N 1
ATOM 1055 C CA . VAL A 1 132 ? 7.891 -19.859 -6.281 1 98 132 VAL A CA 1
ATOM 1056 C C . VAL A 1 132 ? 7.227 -21.156 -6.754 1 98 132 VAL A C 1
ATOM 1058 O O . VAL A 1 132 ? 6.074 -21.141 -7.191 1 98 132 VAL A O 1
ATOM 1061 N N . LYS A 1 133 ? 7.934 -22.281 -6.648 1 98.31 133 LYS A N 1
ATOM 1062 C CA . LYS A 1 133 ? 7.32 -23.562 -6.973 1 98.31 133 LYS A CA 1
ATOM 1063 C C . LYS A 1 133 ? 6.137 -23.859 -6.055 1 98.31 133 LYS A C 1
ATOM 1065 O O . LYS A 1 133 ? 5.066 -24.25 -6.52 1 98.31 133 LYS A O 1
ATOM 1070 N N . VAL A 1 134 ? 6.309 -23.641 -4.766 1 98.56 134 VAL A N 1
ATOM 1071 C CA . VAL A 1 134 ? 5.234 -23.859 -3.803 1 98.56 134 VAL A CA 1
ATOM 1072 C C . VAL A 1 134 ? 4.082 -22.891 -4.09 1 98.56 134 VAL A C 1
ATOM 1074 O O . VAL A 1 134 ? 2.914 -23.297 -4.074 1 98.56 134 VAL A O 1
ATOM 1077 N N . LEU A 1 135 ? 4.406 -21.656 -4.344 1 98.25 135 LEU A N 1
ATOM 1078 C CA . LEU A 1 135 ? 3.416 -20.641 -4.645 1 98.25 135 LEU A CA 1
ATOM 1079 C C . LEU A 1 135 ? 2.613 -21 -5.887 1 98.25 135 LEU A C 1
ATOM 1081 O O . LEU A 1 135 ? 1.408 -20.75 -5.953 1 98.25 135 LEU A O 1
ATOM 1085 N N . HIS A 1 136 ? 3.279 -21.562 -6.824 1 97.5 136 HIS A N 1
ATOM 1086 C CA . HIS A 1 136 ? 2.629 -21.969 -8.07 1 97.5 136 HIS A CA 1
ATOM 1087 C C . HIS A 1 136 ? 1.728 -23.172 -7.855 1 97.5 136 HIS A C 1
ATOM 1089 O O . HIS A 1 136 ? 0.627 -23.25 -8.406 1 97.5 136 HIS A O 1
ATOM 1095 N N . ASP A 1 137 ? 2.176 -24.094 -7.07 1 97.94 137 ASP A N 1
ATOM 1096 C CA . ASP A 1 137 ? 1.543 -25.406 -6.996 1 97.94 137 ASP A CA 1
ATOM 1097 C C . ASP A 1 137 ? 0.461 -25.438 -5.918 1 97.94 137 ASP A C 1
ATOM 1099 O O . ASP A 1 137 ? -0.391 -26.328 -5.91 1 97.94 137 ASP A O 1
ATOM 1103 N N . CYS A 1 138 ? 0.493 -24.531 -4.941 1 98.25 138 CYS A N 1
ATOM 1104 C CA . CYS A 1 138 ? -0.449 -24.578 -3.828 1 98.25 138 CYS A CA 1
ATOM 1105 C C . CYS A 1 138 ? -1.876 -24.344 -4.309 1 98.25 138 CYS A C 1
ATOM 1107 O O . CYS A 1 138 ? -2.088 -23.812 -5.402 1 98.25 138 CYS A O 1
ATOM 1109 N N . SER A 1 139 ? -2.82 -24.812 -3.545 1 97.69 139 SER A N 1
ATOM 1110 C CA . SER A 1 139 ? -4.227 -24.594 -3.867 1 97.69 139 SER A CA 1
ATOM 1111 C C . SER A 1 139 ? -4.625 -23.141 -3.621 1 97.69 139 SER A C 1
ATOM 1113 O O . SER A 1 139 ? -5.199 -22.484 -4.496 1 97.69 139 SER A O 1
ATOM 1115 N N . LYS A 1 140 ? -4.281 -22.688 -2.432 1 96.62 140 LYS A N 1
ATOM 1116 C CA . LYS A 1 140 ? -4.551 -21.312 -2.012 1 96.62 140 LYS A CA 1
ATOM 1117 C C . LYS A 1 140 ? -3.311 -20.672 -1.402 1 96.62 140 LYS A C 1
ATOM 1119 O O . LYS A 1 140 ? -2.582 -21.312 -0.643 1 96.62 140 LYS A O 1
ATOM 1124 N N . ALA A 1 141 ? -3.059 -19.469 -1.803 1 98.62 141 ALA A N 1
ATOM 1125 C CA . ALA A 1 141 ? -2.021 -18.688 -1.138 1 98.62 141 ALA A CA 1
ATOM 1126 C C . ALA A 1 141 ? -2.625 -17.5 -0.374 1 98.62 141 ALA A C 1
ATOM 1128 O O . ALA A 1 141 ? -3.568 -16.875 -0.848 1 98.62 141 ALA A O 1
ATOM 1129 N N . ALA A 1 142 ? -2.182 -17.25 0.789 1 98.81 142 ALA A N 1
ATOM 1130 C CA . ALA A 1 142 ? -2.664 -16.141 1.616 1 98.81 142 ALA A CA 1
ATOM 1131 C C . ALA A 1 142 ? -1.5 -15.336 2.191 1 98.81 142 ALA A C 1
ATOM 1133 O O . ALA A 1 142 ? -0.488 -15.906 2.604 1 98.81 142 ALA A O 1
ATOM 1134 N N . TYR A 1 143 ? -1.608 -14.07 2.145 1 98.88 143 TYR A N 1
ATOM 1135 C CA . TYR A 1 143 ? -0.603 -13.125 2.625 1 98.88 143 TYR A CA 1
ATOM 1136 C C . TYR A 1 143 ? -1.052 -12.461 3.92 1 98.88 143 TYR A C 1
ATOM 1138 O O . TYR A 1 143 ? -2.152 -11.906 3.992 1 98.88 143 TYR A O 1
ATOM 1146 N N . PHE A 1 144 ? -0.212 -12.516 4.961 1 98.38 144 PHE A N 1
ATOM 1147 C CA . PHE A 1 144 ? -0.541 -11.992 6.281 1 98.38 144 PHE A CA 1
ATOM 1148 C C . PHE A 1 144 ? 0.45 -10.906 6.695 1 98.38 144 PHE A C 1
ATOM 1150 O O . PHE A 1 144 ? 1.659 -11.148 6.734 1 98.38 144 PHE A O 1
ATOM 1157 N N . SER A 1 145 ? -0.02 -9.797 6.934 1 96.56 145 SER A N 1
ATOM 1158 C CA . SER A 1 145 ? 0.757 -8.648 7.398 1 96.56 145 SER A CA 1
ATOM 1159 C C . SER A 1 145 ? -0.15 -7.535 7.906 1 96.56 145 SER A C 1
ATOM 1161 O O . SER A 1 145 ? -1.366 -7.711 8 1 96.56 145 SER A O 1
ATOM 1163 N N . HIS A 1 146 ? 0.45 -6.426 8.32 1 91.44 146 HIS A N 1
ATOM 1164 C CA . HIS A 1 146 ? -0.336 -5.273 8.75 1 91.44 146 HIS A CA 1
ATOM 1165 C C . HIS A 1 146 ? 0.385 -3.967 8.445 1 91.44 146 HIS A C 1
ATOM 1167 O O . HIS A 1 146 ? 1.563 -3.975 8.078 1 91.44 146 HIS A O 1
ATOM 1173 N N . HIS A 1 147 ? -0.314 -2.844 8.5 1 89.75 147 HIS A N 1
ATOM 1174 C CA . HIS A 1 147 ? 0.221 -1.521 8.195 1 89.75 147 HIS A CA 1
ATOM 1175 C C . HIS A 1 147 ? 0.819 -1.474 6.797 1 89.75 147 HIS A C 1
ATOM 1177 O O . HIS A 1 147 ? 0.254 -2.037 5.855 1 89.75 147 HIS A O 1
ATOM 1183 N N . PHE A 1 148 ? 1.893 -0.771 6.664 1 93.06 148 PHE A N 1
ATOM 1184 C CA . PHE A 1 148 ? 2.43 -0.576 5.32 1 93.06 148 PHE A CA 1
ATOM 1185 C C . PHE A 1 148 ? 2.844 -1.907 4.707 1 93.06 148 PHE A C 1
ATOM 1187 O O . PHE A 1 148 ? 2.883 -2.045 3.48 1 93.06 148 PHE A O 1
ATOM 1194 N N . LEU A 1 149 ? 3.17 -2.887 5.52 1 95.38 149 LEU A N 1
ATOM 1195 C CA . LEU A 1 149 ? 3.504 -4.203 4.984 1 95.38 149 LEU A CA 1
ATOM 1196 C C . LEU A 1 149 ? 2.291 -4.844 4.316 1 95.38 149 LEU A C 1
ATOM 1198 O O . LEU A 1 149 ? 2.436 -5.625 3.373 1 95.38 149 LEU A O 1
ATOM 1202 N N . TRP A 1 150 ? 1.088 -4.477 4.832 1 95.5 150 TRP A N 1
ATOM 1203 C CA . TRP A 1 150 ? -0.122 -4.883 4.125 1 95.5 150 TRP A CA 1
ATOM 1204 C C . TRP A 1 150 ? -0.167 -4.266 2.73 1 95.5 150 TRP A C 1
ATOM 1206 O O . TRP A 1 150 ? -0.551 -4.93 1.764 1 95.5 150 TRP A O 1
ATOM 1216 N N . ASP A 1 151 ? 0.219 -2.969 2.559 1 96.25 151 ASP A N 1
ATOM 1217 C CA . ASP A 1 151 ? 0.276 -2.295 1.264 1 96.25 151 ASP A CA 1
ATOM 1218 C C . ASP A 1 151 ? 1.249 -3 0.321 1 96.25 151 ASP A C 1
ATOM 1220 O O . ASP A 1 151 ? 0.98 -3.125 -0.876 1 96.25 151 ASP A O 1
ATOM 1224 N N . ILE A 1 152 ? 2.346 -3.414 0.886 1 97.38 152 ILE A N 1
ATOM 1225 C CA . ILE A 1 152 ? 3.312 -4.176 0.1 1 97.38 152 ILE A CA 1
ATOM 1226 C C . ILE A 1 152 ? 2.688 -5.496 -0.344 1 97.38 152 ILE A C 1
ATOM 1228 O O . ILE A 1 152 ? 2.873 -5.926 -1.486 1 97.38 152 ILE A O 1
ATOM 1232 N N . GLY A 1 153 ? 1.958 -6.113 0.545 1 98.12 153 GLY A N 1
ATOM 1233 C CA . GLY A 1 153 ? 1.209 -7.305 0.179 1 98.12 153 GLY A CA 1
ATOM 1234 C C . GLY A 1 153 ? 0.207 -7.059 -0.933 1 98.12 153 GLY A C 1
ATOM 1235 O O . GLY A 1 153 ? 0.01 -7.918 -1.797 1 98.12 153 GLY A O 1
ATOM 1236 N N . HIS A 1 154 ? -0.416 -5.891 -0.844 1 96.5 154 HIS A N 1
ATOM 1237 C CA . HIS A 1 154 ? -1.366 -5.5 -1.88 1 96.5 154 HIS A CA 1
ATOM 1238 C C . HIS A 1 154 ? -0.679 -5.363 -3.234 1 96.5 154 HIS A C 1
ATOM 1240 O O . HIS A 1 154 ? -1.218 -5.797 -4.254 1 96.5 154 HIS A O 1
ATOM 1246 N N . TYR A 1 155 ? 0.458 -4.781 -3.264 1 96.31 155 TYR A N 1
ATOM 1247 C CA . TYR A 1 155 ? 1.293 -4.711 -4.457 1 96.31 155 TYR A CA 1
ATOM 1248 C C . TYR A 1 155 ? 1.635 -6.105 -4.969 1 96.31 155 TYR A C 1
ATOM 1250 O O . TYR A 1 155 ? 1.469 -6.398 -6.156 1 96.31 155 TYR A O 1
ATOM 1258 N N . PHE A 1 156 ? 2.066 -6.992 -4.07 1 98.06 156 PHE A N 1
ATOM 1259 C CA . PHE A 1 156 ? 2.414 -8.367 -4.398 1 98.06 156 PHE A CA 1
ATOM 1260 C C . PHE A 1 156 ? 1.219 -9.102 -4.992 1 98.06 156 PHE A C 1
ATOM 1262 O O . PHE A 1 156 ? 1.34 -9.766 -6.023 1 98.06 156 PHE A O 1
ATOM 1269 N N . GLN A 1 157 ? 0.092 -8.938 -4.301 1 97.38 157 GLN A N 1
ATOM 1270 C CA . GLN A 1 157 ? -1.162 -9.539 -4.738 1 97.38 157 GLN A CA 1
ATOM 1271 C C . GLN A 1 157 ? -1.506 -9.117 -6.168 1 97.38 157 GLN A C 1
ATOM 1273 O O . GLN A 1 157 ? -1.895 -9.953 -6.988 1 97.38 157 GLN A O 1
ATOM 1278 N N . SER A 1 158 ? -1.371 -7.863 -6.441 1 94.56 158 SER A N 1
ATOM 1279 C CA . SER A 1 158 ? -1.682 -7.332 -7.762 1 94.56 158 SER A CA 1
ATOM 1280 C C . SER A 1 158 ? -0.773 -7.934 -8.828 1 94.56 158 SER A C 1
ATOM 1282 O O . SER A 1 158 ? -1.243 -8.352 -9.891 1 94.56 158 SER A O 1
ATOM 1284 N N . LYS A 1 159 ? 0.497 -8.008 -8.57 1 94.25 159 LYS A N 1
ATOM 1285 C CA . LYS A 1 159 ? 1.45 -8.539 -9.539 1 94.25 159 LYS A CA 1
ATOM 1286 C C . LYS A 1 159 ? 1.235 -10.031 -9.75 1 94.25 159 LYS A C 1
ATOM 1288 O O . LYS A 1 159 ? 1.326 -10.523 -10.883 1 94.25 159 LYS A O 1
ATOM 1293 N N . MET A 1 160 ? 0.929 -10.734 -8.672 1 95.81 160 MET A N 1
ATOM 1294 C CA . MET A 1 160 ? 0.648 -12.164 -8.789 1 95.81 160 MET A CA 1
ATOM 1295 C C . MET A 1 160 ? -0.596 -12.406 -9.633 1 95.81 160 MET A C 1
ATOM 1297 O O . MET A 1 160 ? -0.624 -13.328 -10.445 1 95.81 160 MET A O 1
ATOM 1301 N N . MET A 1 161 ? -1.553 -11.523 -9.438 1 93.88 161 MET A N 1
ATOM 1302 C CA . MET A 1 161 ? -2.787 -11.656 -10.203 1 93.88 161 MET A CA 1
ATOM 1303 C C . MET A 1 161 ? -2.523 -11.469 -11.695 1 93.88 161 MET A C 1
ATOM 1305 O O . MET A 1 161 ? -3.127 -12.141 -12.531 1 93.88 161 MET A O 1
ATOM 1309 N N . MET A 1 162 ? -1.628 -10.578 -12.039 1 90.25 162 MET A N 1
ATOM 1310 C CA . MET A 1 162 ? -1.251 -10.352 -13.43 1 90.25 162 MET A CA 1
ATOM 1311 C C . MET A 1 162 ? -0.642 -11.609 -14.047 1 90.25 162 MET A C 1
ATOM 1313 O O . MET A 1 162 ? -0.678 -11.789 -15.266 1 90.25 162 MET A O 1
ATOM 1317 N N . MET A 1 163 ? -0.12 -12.406 -13.172 1 91.94 163 MET A N 1
ATOM 1318 C CA . MET A 1 163 ? 0.512 -13.633 -13.656 1 91.94 163 MET A CA 1
ATOM 1319 C C . MET A 1 163 ? -0.41 -14.828 -13.469 1 91.94 163 MET A C 1
ATOM 1321 O O . MET A 1 163 ? 0.035 -15.977 -13.539 1 91.94 163 MET A O 1
ATOM 1325 N N . GLY A 1 164 ? -1.629 -14.562 -13.117 1 90.69 164 GLY A N 1
ATOM 1326 C CA . GLY A 1 164 ? -2.664 -15.578 -13.094 1 90.69 164 GLY A CA 1
ATOM 1327 C C . GLY A 1 164 ? -2.787 -16.281 -11.758 1 90.69 164 GLY A C 1
ATOM 1328 O O . GLY A 1 164 ? -3.426 -17.328 -11.648 1 90.69 164 GLY A O 1
ATOM 1329 N N . ARG A 1 165 ? -2.184 -15.742 -10.75 1 94.44 165 ARG A N 1
ATOM 1330 C CA . ARG A 1 165 ? -2.223 -16.359 -9.43 1 94.44 165 ARG A CA 1
ATOM 1331 C C . ARG A 1 165 ? -2.906 -15.453 -8.422 1 94.44 165 ARG A C 1
ATOM 1333 O O . ARG A 1 165 ? -2.381 -14.391 -8.078 1 94.44 165 ARG A O 1
ATOM 1340 N N . TYR A 1 166 ? -4.059 -15.859 -7.941 1 96.38 166 TYR A N 1
ATOM 1341 C CA . TYR A 1 166 ? -4.781 -15.094 -6.93 1 96.38 166 TYR A CA 1
ATOM 1342 C C . TYR A 1 166 ? -4.234 -15.375 -5.539 1 96.38 166 TYR A C 1
ATOM 1344 O O . TYR A 1 166 ? -4.203 -16.531 -5.098 1 96.38 166 TYR A O 1
ATOM 1352 N N . VAL A 1 167 ? -3.738 -14.406 -4.824 1 98.31 167 VAL A N 1
ATOM 1353 C CA . VAL A 1 167 ? -3.273 -14.461 -3.443 1 98.31 167 VAL A CA 1
ATOM 1354 C C . VAL A 1 167 ? -4.254 -13.719 -2.537 1 98.31 167 VAL A C 1
ATOM 1356 O O . VAL A 1 167 ? -4.551 -12.547 -2.764 1 98.31 167 VAL A O 1
ATOM 1359 N N . GLU A 1 168 ? -4.754 -14.367 -1.513 1 98 168 GLU A N 1
ATOM 1360 C CA . GLU A 1 168 ? -5.68 -13.711 -0.591 1 98 168 GLU A CA 1
ATOM 1361 C C . GLU A 1 168 ? -4.949 -12.75 0.337 1 98 168 GLU A C 1
ATOM 1363 O O . GLU A 1 168 ? -3.824 -13.023 0.762 1 98 168 GLU A O 1
ATOM 1368 N N . LEU A 1 169 ? -5.496 -11.641 0.591 1 97.75 169 LEU A N 1
ATOM 1369 C CA . LEU A 1 169 ? -4.992 -10.578 1.452 1 97.75 169 LEU A CA 1
ATOM 1370 C C . LEU A 1 169 ? -6.137 -9.836 2.135 1 97.75 169 LEU A C 1
ATOM 1372 O O . LEU A 1 169 ? -7.09 -9.414 1.476 1 97.75 169 LEU A O 1
ATOM 1376 N N . PHE A 1 170 ? -5.996 -9.68 3.449 1 94.19 170 PHE A N 1
ATOM 1377 C CA . PHE A 1 170 ? -7.066 -9.023 4.184 1 94.19 170 PHE A CA 1
ATOM 1378 C C . PHE A 1 170 ? -6.504 -8.016 5.18 1 94.19 170 PHE A C 1
ATOM 1380 O O . PHE A 1 170 ? -5.461 -8.258 5.789 1 94.19 170 PHE A O 1
ATOM 1387 N N . MET A 1 171 ? -7.246 -6.996 5.375 1 89.19 171 MET A N 1
ATOM 1388 C CA . MET A 1 171 ? -6.73 -5.871 6.152 1 89.19 171 MET A CA 1
ATOM 1389 C C . MET A 1 171 ? -7.008 -6.062 7.637 1 89.19 171 MET A C 1
ATOM 1391 O O . MET A 1 171 ? -6.184 -5.703 8.477 1 89.19 171 MET A O 1
ATOM 1395 N N . ASP A 1 172 ? -8.109 -6.625 7.973 1 87.5 172 ASP A N 1
ATOM 1396 C CA . ASP A 1 172 ? -8.516 -6.586 9.375 1 87.5 172 ASP A CA 1
ATOM 1397 C C . ASP A 1 172 ? -8.219 -7.91 10.07 1 87.5 172 ASP A C 1
ATOM 1399 O O . ASP A 1 172 ? -8.109 -8.953 9.414 1 87.5 172 ASP A O 1
ATOM 1403 N N . TYR A 1 173 ? -8.109 -7.793 11.383 1 90.31 173 TYR A N 1
ATOM 1404 C CA . TYR A 1 173 ? -7.766 -8.938 12.211 1 90.31 173 TYR A CA 1
ATOM 1405 C C . TYR A 1 173 ? -8.758 -10.078 12.008 1 90.31 173 TYR A C 1
ATOM 1407 O O . TYR A 1 173 ? -8.352 -11.219 11.773 1 90.31 173 TYR A O 1
ATOM 1415 N N . GLY A 1 174 ? -10.031 -9.742 12.078 1 90.12 174 GLY A N 1
ATOM 1416 C CA . GLY A 1 174 ? -11.055 -10.773 11.992 1 90.12 174 GLY A CA 1
ATOM 1417 C C . GLY A 1 174 ? -11 -11.555 10.688 1 90.12 174 GLY A C 1
ATOM 1418 O O . GLY A 1 174 ? -11.062 -12.781 10.695 1 90.12 174 GLY A O 1
ATOM 1419 N N . THR A 1 175 ? -10.852 -10.852 9.617 1 92.25 175 THR A N 1
ATOM 1420 C CA . THR A 1 175 ? -10.836 -11.508 8.312 1 92.25 175 THR A CA 1
ATOM 1421 C C . THR A 1 175 ? -9.523 -12.266 8.109 1 92.25 175 THR A C 1
ATOM 1423 O O . THR A 1 175 ? -9.508 -13.32 7.461 1 92.25 175 THR A O 1
ATOM 1426 N N . GLN A 1 176 ? -8.406 -11.789 8.641 1 95.81 176 GLN A N 1
ATOM 1427 C CA . GLN A 1 176 ? -7.156 -12.531 8.562 1 95.81 176 GLN A CA 1
ATOM 1428 C C . GLN A 1 176 ? -7.234 -13.828 9.367 1 95.81 176 GLN A C 1
ATOM 1430 O O . GLN A 1 176 ? -6.73 -14.867 8.938 1 95.81 176 GLN A O 1
ATOM 1435 N N . LEU A 1 177 ? -7.879 -13.672 10.523 1 95.94 177 LEU A N 1
ATOM 1436 C CA . LEU A 1 177 ? -8.047 -14.875 11.336 1 95.94 177 LEU A CA 1
ATOM 1437 C C . LEU A 1 177 ? -8.914 -15.906 10.625 1 95.94 177 LEU A C 1
ATOM 1439 O O . LEU A 1 177 ? -8.586 -17.094 10.609 1 95.94 177 LEU A O 1
ATOM 1443 N N . GLU A 1 178 ? -10.016 -15.469 10.055 1 95.06 178 GLU A N 1
ATOM 1444 C CA . GLU A 1 178 ? -10.875 -16.359 9.289 1 95.06 178 GLU A CA 1
ATOM 1445 C C . GLU A 1 178 ? -10.109 -17.016 8.141 1 95.06 178 GLU A C 1
ATOM 1447 O O . GLU A 1 178 ? -10.25 -18.219 7.887 1 95.06 178 GLU A O 1
ATOM 1452 N N . CYS A 1 179 ? -9.344 -16.25 7.441 1 96.94 179 CYS A N 1
ATOM 1453 C CA . CYS A 1 179 ? -8.508 -16.766 6.355 1 96.94 179 CYS A CA 1
ATOM 1454 C C . CYS A 1 179 ? -7.539 -17.828 6.863 1 96.94 179 CYS A C 1
ATOM 1456 O O . CYS A 1 179 ? -7.426 -18.891 6.273 1 96.94 179 CYS A O 1
ATOM 1458 N N . ALA A 1 180 ? -6.867 -17.531 7.953 1 98.31 180 ALA A N 1
ATOM 1459 C CA . ALA A 1 180 ? -5.914 -18.469 8.547 1 98.31 180 ALA A CA 1
ATOM 1460 C C . ALA A 1 180 ? -6.594 -19.781 8.898 1 98.31 180 ALA A C 1
ATOM 1462 O O . ALA A 1 180 ? -6.043 -20.859 8.656 1 98.31 180 ALA A O 1
ATOM 1463 N N . ARG A 1 181 ? -7.762 -19.672 9.43 1 98.25 181 ARG A N 1
ATOM 1464 C CA . ARG A 1 181 ? -8.492 -20.859 9.867 1 98.25 181 ARG A CA 1
ATOM 1465 C C . ARG A 1 181 ? -8.961 -21.688 8.68 1 98.25 181 ARG A C 1
ATOM 1467 O O . ARG A 1 181 ? -9.242 -22.875 8.82 1 98.25 181 ARG A O 1
ATOM 1474 N N . SER A 1 182 ? -9.07 -21.062 7.562 1 97.88 182 SER A N 1
ATOM 1475 C CA . SER A 1 182 ? -9.562 -21.75 6.379 1 97.88 182 SER A CA 1
ATOM 1476 C C . SER A 1 182 ? -8.43 -22.469 5.645 1 97.88 182 SER A C 1
ATOM 1478 O O . SER A 1 182 ? -8.672 -23.219 4.691 1 97.88 182 SER A O 1
ATOM 1480 N N . LEU A 1 183 ? -7.207 -22.266 5.98 1 98.44 183 LEU A N 1
ATOM 1481 C CA . LEU A 1 183 ? -6.062 -22.859 5.297 1 98.44 183 LEU A CA 1
ATOM 1482 C C . LEU A 1 183 ? -5.992 -24.359 5.57 1 98.44 183 LEU A C 1
ATOM 1484 O O . LEU A 1 183 ? -6.441 -24.828 6.617 1 98.44 183 LEU A O 1
ATOM 1488 N N . THR A 1 184 ? -5.496 -25.125 4.609 1 98.56 184 THR A N 1
ATOM 1489 C CA . THR A 1 184 ? -5.23 -26.562 4.707 1 98.56 184 THR A CA 1
ATOM 1490 C C . THR A 1 184 ? -3.781 -26.859 4.344 1 98.56 184 THR A C 1
ATOM 1492 O O . THR A 1 184 ? -3.031 -25.969 3.955 1 98.56 184 THR A O 1
ATOM 1495 N N . GLU A 1 185 ? -3.42 -28.172 4.398 1 98.38 185 GLU A N 1
ATOM 1496 C CA . GLU A 1 185 ? -2.051 -28.594 4.141 1 98.38 185 GLU A CA 1
ATOM 1497 C C . GLU A 1 185 ? -1.672 -28.375 2.678 1 98.38 185 GLU A C 1
ATOM 1499 O O . GLU A 1 185 ? -0.491 -28.422 2.324 1 98.38 185 GLU A O 1
ATOM 1504 N N . LYS A 1 186 ? -2.637 -28.031 1.806 1 98.62 186 LYS A N 1
ATOM 1505 C CA . LYS A 1 186 ? -2.385 -27.828 0.382 1 98.62 186 LYS A CA 1
ATOM 1506 C C . LYS A 1 186 ? -2.146 -26.359 0.07 1 98.62 186 LYS A C 1
ATOM 1508 O O . LYS A 1 186 ? -1.88 -26 -1.078 1 98.62 186 LYS A O 1
ATOM 1513 N N . ASP A 1 187 ? -2.305 -25.531 1.115 1 98.75 187 ASP A N 1
ATOM 1514 C CA . ASP A 1 187 ? -2.248 -24.078 0.938 1 98.75 187 ASP A CA 1
ATOM 1515 C C . ASP A 1 187 ? -0.881 -23.531 1.335 1 98.75 187 ASP A C 1
ATOM 1517 O O . ASP A 1 187 ? -0.002 -24.281 1.758 1 98.75 187 ASP A O 1
ATOM 1521 N N . PHE A 1 188 ? -0.615 -22.266 1.058 1 98.88 188 PHE A N 1
ATOM 1522 C CA . PHE A 1 188 ? 0.655 -21.609 1.314 1 98.88 188 PHE A CA 1
ATOM 1523 C C . PHE A 1 188 ? 0.432 -20.266 2.018 1 98.88 188 PHE A C 1
ATOM 1525 O O . PHE A 1 188 ? -0.277 -19.406 1.504 1 98.88 188 PHE A O 1
ATOM 1532 N N . ALA A 1 189 ? 0.988 -20.094 3.221 1 98.81 189 ALA A N 1
ATOM 1533 C CA . ALA A 1 189 ? 0.888 -18.859 3.982 1 98.81 189 ALA A CA 1
ATOM 1534 C C . ALA A 1 189 ? 2.178 -18.047 3.883 1 98.81 189 ALA A C 1
ATOM 1536 O O . ALA A 1 189 ? 3.27 -18.578 4.09 1 98.81 189 ALA A O 1
ATOM 1537 N N . ILE A 1 190 ? 2.051 -16.812 3.521 1 98.81 190 ILE A N 1
ATOM 1538 C CA . ILE A 1 190 ? 3.158 -15.852 3.498 1 98.81 190 ILE A CA 1
ATOM 1539 C C . ILE A 1 190 ? 2.971 -14.812 4.602 1 98.81 190 ILE A C 1
ATOM 1541 O O . ILE A 1 190 ? 1.996 -14.062 4.59 1 98.81 190 ILE A O 1
ATOM 1545 N N . ILE A 1 191 ? 3.871 -14.789 5.543 1 98 191 ILE A N 1
ATOM 1546 C CA . ILE A 1 191 ? 3.814 -13.828 6.637 1 98 191 ILE A CA 1
ATOM 1547 C C . ILE A 1 191 ? 4.945 -12.812 6.488 1 98 191 ILE A C 1
ATOM 1549 O O . ILE A 1 191 ? 6.121 -13.18 6.457 1 98 191 ILE A O 1
ATOM 1553 N N . CYS A 1 192 ? 4.59 -11.57 6.32 1 97.06 192 CYS A N 1
ATOM 1554 C CA . CYS A 1 192 ? 5.574 -10.5 6.27 1 97.06 192 CYS A CA 1
ATOM 1555 C C . CYS A 1 192 ? 5.543 -9.664 7.547 1 97.06 192 CYS A C 1
ATOM 1557 O O . CYS A 1 192 ? 4.574 -8.953 7.805 1 97.06 192 CYS A O 1
ATOM 1559 N N . SER A 1 193 ? 6.531 -9.789 8.328 1 93.56 193 SER A N 1
ATOM 1560 C CA . SER A 1 193 ? 6.719 -9.094 9.594 1 93.56 193 SER A CA 1
ATOM 1561 C C . SER A 1 193 ? 8.172 -8.656 9.781 1 93.56 193 SER A C 1
ATOM 1563 O O . SER A 1 193 ? 8.977 -9.406 10.336 1 93.56 193 SER A O 1
ATOM 1565 N N . VAL A 1 194 ? 8.438 -7.414 9.43 1 91.38 194 VAL A N 1
ATOM 1566 C CA . VAL A 1 194 ? 9.82 -6.945 9.414 1 91.38 194 VAL A CA 1
ATOM 1567 C C . VAL A 1 194 ? 10.43 -7.059 10.805 1 91.38 194 VAL A C 1
ATOM 1569 O O . VAL A 1 194 ? 11.43 -7.75 11 1 91.38 194 VAL A O 1
ATOM 1572 N N . GLY A 1 195 ? 9.781 -6.5 11.797 1 87 195 GLY A N 1
ATOM 1573 C CA . GLY A 1 195 ? 10.273 -6.551 13.164 1 87 195 GLY A CA 1
ATOM 1574 C C . GLY A 1 195 ? 9.945 -7.852 13.875 1 87 195 GLY A C 1
ATOM 1575 O O . GLY A 1 195 ? 10.398 -8.094 14.992 1 87 195 GLY A O 1
ATOM 1576 N N . GLY A 1 196 ? 9.094 -8.719 13.266 1 88 196 GLY A N 1
ATOM 1577 C CA . GLY A 1 196 ? 8.734 -10.016 13.812 1 88 196 GLY A CA 1
ATOM 1578 C C . GLY A 1 196 ? 7.566 -9.953 14.781 1 88 196 GLY A C 1
ATOM 1579 O O . GLY A 1 196 ? 7.133 -10.977 15.305 1 88 196 GLY A O 1
ATOM 1580 N N . SER A 1 197 ? 6.988 -8.812 14.938 1 87.56 197 SER A N 1
ATOM 1581 C CA . SER A 1 197 ? 6 -8.633 15.992 1 87.56 197 SER A CA 1
ATOM 1582 C C . SER A 1 197 ? 4.645 -9.195 15.586 1 87.56 197 SER A C 1
ATOM 1584 O O . SER A 1 197 ? 3.793 -9.461 16.438 1 87.56 197 SER A O 1
ATOM 1586 N N . TYR A 1 198 ? 4.406 -9.398 14.336 1 91.5 198 TYR A N 1
ATOM 1587 C CA . TYR A 1 198 ? 3.117 -9.891 13.859 1 91.5 198 TYR A CA 1
ATOM 1588 C C . TYR A 1 198 ? 2.76 -11.219 14.531 1 91.5 198 TYR A C 1
ATOM 1590 O O . TYR A 1 198 ? 1.628 -11.398 14.984 1 91.5 198 TYR A O 1
ATOM 1598 N N . LEU A 1 199 ? 3.699 -12.062 14.672 1 89.25 199 LEU A N 1
ATOM 1599 C CA . LEU A 1 199 ? 3.475 -13.414 15.172 1 89.25 199 LEU A CA 1
ATOM 1600 C C . LEU A 1 199 ? 3.17 -13.391 16.672 1 89.25 199 LEU A C 1
ATOM 1602 O O . LEU A 1 199 ? 2.387 -14.211 17.156 1 89.25 199 LEU A O 1
ATOM 1606 N N . THR A 1 200 ? 3.744 -12.43 17.344 1 88.94 200 THR A N 1
ATOM 1607 C CA . THR A 1 200 ? 3.531 -12.344 18.781 1 88.94 200 THR A CA 1
ATOM 1608 C C . THR A 1 200 ? 2.281 -11.531 19.109 1 88.94 200 THR A C 1
ATOM 1610 O O . THR A 1 200 ? 1.576 -11.812 20.078 1 88.94 200 THR A O 1
ATOM 1613 N N . ARG A 1 201 ? 2.061 -10.594 18.234 1 89.19 201 ARG A N 1
ATOM 1614 C CA . ARG A 1 201 ? 0.924 -9.711 18.453 1 89.19 201 ARG A CA 1
ATOM 1615 C C . ARG A 1 201 ? -0.389 -10.406 18.109 1 89.19 201 ARG A C 1
ATOM 1617 O O . ARG A 1 201 ? -1.429 -10.109 18.703 1 89.19 201 ARG A O 1
ATOM 1624 N N . TYR A 1 202 ? -0.322 -11.281 17.172 1 93.69 202 TYR A N 1
ATOM 1625 C CA . TYR A 1 202 ? -1.524 -11.961 16.703 1 93.69 202 TYR A CA 1
ATOM 1626 C C . TYR A 1 202 ? -1.358 -13.477 16.797 1 93.69 202 TYR A C 1
ATOM 1628 O O . TYR A 1 202 ? -1.463 -14.172 15.781 1 93.69 202 TYR A O 1
ATOM 1636 N N . PRO A 1 203 ? -1.262 -13.953 18 1 93.06 203 PRO A N 1
ATOM 1637 C CA . PRO A 1 203 ? -0.957 -15.375 18.188 1 93.06 203 PRO A CA 1
ATOM 1638 C C . PRO A 1 203 ? -2.057 -16.281 17.656 1 93.06 203 PRO A C 1
ATOM 1640 O O . PRO A 1 203 ? -1.772 -17.391 17.172 1 93.06 203 PRO A O 1
ATOM 1643 N N . ASP A 1 204 ? -3.355 -15.875 17.703 1 95.62 204 ASP A N 1
ATOM 1644 C CA . ASP A 1 204 ? -4.445 -16.719 17.219 1 95.62 204 ASP A CA 1
ATOM 1645 C C . ASP A 1 204 ? -4.328 -16.953 15.711 1 95.62 204 ASP A C 1
ATOM 1647 O O . ASP A 1 204 ? -4.629 -18.047 15.227 1 95.62 204 ASP A O 1
ATOM 1651 N N . ILE A 1 205 ? -3.977 -15.938 15 1 96.62 205 ILE A N 1
ATOM 1652 C CA . ILE A 1 205 ? -3.771 -16.078 13.562 1 96.62 205 ILE A CA 1
ATOM 1653 C C . ILE A 1 205 ? -2.607 -17.031 13.305 1 96.62 205 ILE A C 1
ATOM 1655 O O . ILE A 1 205 ? -2.723 -17.953 12.5 1 96.62 205 ILE A O 1
ATOM 1659 N N . CYS A 1 206 ? -1.53 -16.844 14.023 1 94.75 206 CYS A N 1
ATOM 1660 C CA . CYS A 1 206 ? -0.344 -17.672 13.852 1 94.75 206 CYS A CA 1
ATOM 1661 C C . CYS A 1 206 ? -0.643 -19.125 14.188 1 94.75 206 CYS A C 1
ATOM 1663 O O . CYS A 1 206 ? -0.245 -20.031 13.445 1 94.75 206 CYS A O 1
ATOM 1665 N N . ASN A 1 207 ? -1.34 -19.281 15.266 1 96 207 ASN A N 1
ATOM 1666 C CA . ASN A 1 207 ? -1.694 -20.641 15.68 1 96 207 ASN A CA 1
ATOM 1667 C C . ASN A 1 207 ? -2.596 -21.328 14.656 1 96 207 ASN A C 1
ATOM 1669 O O . ASN A 1 207 ? -2.469 -22.531 14.414 1 96 207 ASN A O 1
ATOM 1673 N N . ALA A 1 208 ? -3.545 -20.594 14.125 1 98 208 ALA A N 1
ATOM 1674 C CA . ALA A 1 208 ? -4.426 -21.141 13.102 1 98 208 ALA A CA 1
ATOM 1675 C C . ALA A 1 208 ? -3.629 -21.578 11.867 1 98 208 ALA A C 1
ATOM 1677 O O . ALA A 1 208 ? -3.885 -22.625 11.297 1 98 208 ALA A O 1
ATOM 1678 N N . ILE A 1 209 ? -2.654 -20.781 11.453 1 97.94 209 ILE A N 1
ATOM 1679 C CA . ILE A 1 209 ? -1.806 -21.109 10.312 1 97.94 209 ILE A CA 1
ATOM 1680 C C . ILE A 1 209 ? -1.016 -22.391 10.609 1 97.94 209 ILE A C 1
ATOM 1682 O O . ILE A 1 209 ? -0.997 -23.312 9.805 1 97.94 209 ILE A O 1
ATOM 1686 N N . LEU A 1 210 ? -0.434 -22.438 11.797 1 96.62 210 LEU A N 1
ATOM 1687 C CA . LEU A 1 210 ? 0.364 -23.578 12.195 1 96.62 210 LEU A CA 1
ATOM 1688 C C . LEU A 1 210 ? -0.49 -24.844 12.242 1 96.62 210 LEU A C 1
ATOM 1690 O O . LEU A 1 210 ? -0.062 -25.906 11.789 1 96.62 210 LEU A O 1
ATOM 1694 N N . SER A 1 211 ? -1.666 -24.688 12.711 1 97.38 211 SER A N 1
ATOM 1695 C CA . SER A 1 211 ? -2.562 -25.828 12.875 1 97.38 211 SER A CA 1
ATOM 1696 C C . SER A 1 211 ? -3.037 -26.359 11.523 1 97.38 211 SER A C 1
ATOM 1698 O O . SER A 1 211 ? -3.428 -27.531 11.414 1 97.38 211 SER A O 1
ATOM 1700 N N . SER A 1 212 ? -3.092 -25.547 10.57 1 97.88 212 SER A N 1
ATOM 1701 C CA . SER A 1 212 ? -3.539 -25.938 9.234 1 97.88 212 SER A CA 1
ATOM 1702 C C . SER A 1 212 ? -2.572 -26.938 8.602 1 97.88 212 SER A C 1
ATOM 1704 O O . SER A 1 212 ? -2.959 -27.719 7.73 1 97.88 212 SER A O 1
ATOM 1706 N N . GLY A 1 213 ? -1.257 -26.875 8.984 1 97.62 213 GLY A N 1
ATOM 1707 C CA . GLY A 1 213 ? -0.219 -27.703 8.398 1 97.62 213 GLY A CA 1
ATOM 1708 C C . GLY A 1 213 ? 0.262 -27.219 7.051 1 97.62 213 GLY A C 1
ATOM 1709 O O . GLY A 1 213 ? 1.021 -27.906 6.367 1 97.62 213 GLY A O 1
ATOM 1710 N N . CYS A 1 214 ? -0.185 -26.062 6.641 1 98.06 214 CYS A N 1
ATOM 1711 C CA . CYS A 1 214 ? 0.227 -25.531 5.34 1 98.06 214 CYS A CA 1
ATOM 1712 C C . CYS A 1 214 ? 1.697 -25.141 5.355 1 98.06 214 CYS A C 1
ATOM 1714 O O . CYS A 1 214 ? 2.293 -24.984 6.426 1 98.06 214 CYS A O 1
ATOM 1716 N N . LYS A 1 215 ? 2.309 -25.016 4.184 1 98.31 215 LYS A N 1
ATOM 1717 C CA . LYS A 1 215 ? 3.65 -24.453 4.086 1 98.31 215 LYS A CA 1
ATOM 1718 C C . LYS A 1 215 ? 3.645 -22.953 4.41 1 98.31 215 LYS A C 1
ATOM 1720 O O . LYS A 1 215 ? 2.66 -22.266 4.145 1 98.31 215 LYS A O 1
ATOM 1725 N N . MET A 1 216 ? 4.75 -22.562 4.973 1 98.12 216 MET A N 1
ATOM 1726 C CA . MET A 1 216 ? 4.793 -21.188 5.457 1 98.12 216 MET A CA 1
ATOM 1727 C C . MET A 1 216 ? 6.102 -20.516 5.062 1 98.12 216 MET A C 1
ATOM 1729 O O . MET A 1 216 ? 7.176 -21.094 5.223 1 98.12 216 MET A O 1
ATOM 1733 N N . LEU A 1 217 ? 6.012 -19.312 4.523 1 98.5 217 LEU A N 1
ATOM 1734 C CA . LEU A 1 217 ? 7.125 -18.391 4.316 1 98.5 217 LEU A CA 1
ATOM 1735 C C . LEU A 1 217 ? 7.047 -17.234 5.293 1 98.5 217 LEU A C 1
ATOM 1737 O O . LEU A 1 217 ? 6 -16.594 5.426 1 98.5 217 LEU A O 1
ATOM 1741 N N . ILE A 1 218 ? 8.156 -16.953 5.969 1 97.19 218 ILE A N 1
ATOM 1742 C CA . ILE A 1 218 ? 8.25 -15.766 6.816 1 97.19 218 ILE A CA 1
ATOM 1743 C C . ILE A 1 218 ? 9.289 -14.805 6.25 1 97.19 218 ILE A C 1
ATOM 1745 O O . ILE A 1 218 ? 10.43 -15.195 6 1 97.19 218 ILE A O 1
ATOM 1749 N N . ILE A 1 219 ? 8.875 -13.602 5.992 1 96.44 219 ILE A N 1
ATOM 1750 C CA . ILE A 1 219 ? 9.75 -12.508 5.598 1 96.44 219 ILE A CA 1
ATOM 1751 C C . ILE A 1 219 ? 9.992 -11.586 6.789 1 96.44 219 ILE A C 1
ATOM 1753 O O . ILE A 1 219 ? 9.07 -10.945 7.293 1 96.44 219 ILE A O 1
ATOM 1757 N N . THR A 1 220 ? 11.25 -11.547 7.273 1 94.56 220 THR A N 1
ATOM 1758 C CA . THR A 1 220 ? 11.5 -10.82 8.516 1 94.56 220 THR A CA 1
ATOM 1759 C C . THR A 1 220 ? 12.969 -10.414 8.609 1 94.56 220 THR A C 1
ATOM 1761 O O . THR A 1 220 ? 13.805 -10.914 7.855 1 94.56 220 THR A O 1
ATOM 1764 N N . GLN A 1 221 ? 13.172 -9.383 9.391 1 91.38 221 GLN A N 1
ATOM 1765 C CA . GLN A 1 221 ? 14.531 -9.031 9.789 1 91.38 221 GLN A CA 1
ATOM 1766 C C . GLN A 1 221 ? 14.922 -9.742 11.086 1 91.38 221 GLN A C 1
ATOM 1768 O O . GLN A 1 221 ? 16.109 -9.812 11.422 1 91.38 221 GLN A O 1
ATOM 1773 N N . ASN A 1 222 ? 13.938 -10.242 11.781 1 88.62 222 ASN A N 1
ATOM 1774 C CA . ASN A 1 222 ? 14.156 -10.828 13.102 1 88.62 222 ASN A CA 1
ATOM 1775 C C . ASN A 1 222 ? 14.398 -12.336 13.008 1 88.62 222 ASN A C 1
ATOM 1777 O O . ASN A 1 222 ? 13.484 -13.125 13.242 1 88.62 222 ASN A O 1
ATOM 1781 N N . LEU A 1 223 ? 15.641 -12.688 12.977 1 87.25 223 LEU A N 1
ATOM 1782 C CA . LEU A 1 223 ? 15.984 -14.086 12.781 1 87.25 223 LEU A CA 1
ATOM 1783 C C . LEU A 1 223 ? 16.078 -14.82 14.117 1 87.25 223 LEU A C 1
ATOM 1785 O O . LEU A 1 223 ? 16.25 -16.031 14.156 1 87.25 223 LEU A O 1
ATOM 1789 N N . ALA A 1 224 ? 15.828 -14.078 15.164 1 85.06 224 ALA A N 1
ATOM 1790 C CA . ALA A 1 224 ? 15.914 -14.688 16.484 1 85.06 224 ALA A CA 1
ATOM 1791 C C . ALA A 1 224 ? 14.547 -15.188 16.953 1 85.06 224 ALA A C 1
ATOM 1793 O O . ALA A 1 224 ? 14.445 -15.852 17.984 1 85.06 224 ALA A O 1
ATOM 1794 N N . SER A 1 225 ? 13.586 -14.914 16.234 1 83.25 225 SER A N 1
ATOM 1795 C CA . SER A 1 225 ? 12.242 -15.312 16.641 1 83.25 225 SER A CA 1
ATOM 1796 C C . SER A 1 225 ? 12.094 -16.828 16.641 1 83.25 225 SER A C 1
ATOM 1798 O O . SER A 1 225 ? 12.438 -17.484 15.656 1 83.25 225 SER A O 1
ATOM 1800 N N . PRO A 1 226 ? 11.539 -17.359 17.719 1 83.12 226 PRO A N 1
ATOM 1801 C CA . PRO A 1 226 ? 11.328 -18.812 17.75 1 83.12 226 PRO A CA 1
ATOM 1802 C C . PRO A 1 226 ? 10.305 -19.281 16.719 1 83.12 226 PRO A C 1
ATOM 1804 O O . PRO A 1 226 ? 10.297 -20.469 16.359 1 83.12 226 PRO A O 1
ATOM 1807 N N . TYR A 1 227 ? 9.523 -18.406 16.203 1 82.56 227 TYR A N 1
ATOM 1808 C CA . TYR A 1 227 ? 8.523 -18.766 15.211 1 82.56 227 TYR A CA 1
ATOM 1809 C C . TYR A 1 227 ? 9.18 -19.203 13.906 1 82.56 227 TYR A C 1
ATOM 1811 O O . TYR A 1 227 ? 8.562 -19.891 13.086 1 82.56 227 TYR A O 1
ATOM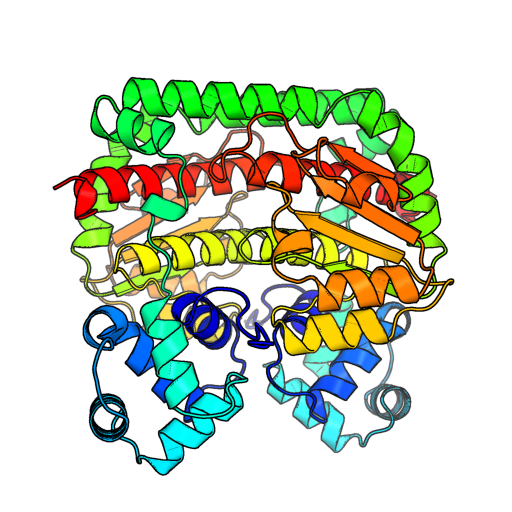 1819 N N . LEU A 1 228 ? 10.375 -18.797 13.75 1 87.75 228 LEU A N 1
ATOM 1820 C CA . LEU A 1 228 ? 11.062 -19.109 12.508 1 87.75 228 LEU A CA 1
ATOM 1821 C C . LEU A 1 228 ? 11.312 -20.609 12.391 1 87.75 228 LEU A C 1
ATOM 1823 O O . LEU A 1 228 ? 11.453 -21.141 11.281 1 87.75 228 LEU A O 1
ATOM 1827 N N . ASN A 1 229 ? 11.297 -21.281 13.516 1 89.88 229 ASN A N 1
ATOM 1828 C CA . ASN A 1 229 ? 11.516 -22.719 13.5 1 89.88 229 ASN A CA 1
ATOM 1829 C C . ASN A 1 229 ? 10.344 -23.469 12.875 1 89.88 229 ASN A C 1
ATOM 1831 O O . ASN A 1 229 ? 10.477 -24.625 12.477 1 89.88 229 ASN A O 1
ATOM 1835 N N . THR A 1 230 ? 9.273 -22.828 12.742 1 91 230 THR A N 1
ATOM 1836 C CA . THR A 1 230 ? 8.07 -23.453 12.203 1 91 230 THR A CA 1
ATOM 1837 C C . THR A 1 230 ? 7.914 -23.141 10.719 1 91 230 THR A C 1
ATOM 1839 O O . THR A 1 230 ? 7.039 -23.703 10.047 1 91 230 THR A O 1
ATOM 1842 N N . ALA A 1 231 ? 8.75 -22.297 10.203 1 95.75 231 ALA A N 1
ATOM 1843 C CA . ALA A 1 231 ? 8.617 -21.859 8.82 1 95.75 231 ALA A CA 1
ATOM 1844 C C . ALA A 1 231 ? 9.297 -22.828 7.859 1 95.75 231 ALA A C 1
ATOM 1846 O O . ALA A 1 231 ? 10.336 -23.406 8.18 1 95.75 231 ALA A O 1
ATOM 1847 N N . ASP A 1 232 ? 8.711 -23.062 6.746 1 97.88 232 ASP A N 1
ATOM 1848 C CA . ASP A 1 232 ? 9.344 -23.828 5.68 1 97.88 232 ASP A CA 1
ATOM 1849 C C . ASP A 1 232 ? 10.398 -22.984 4.957 1 97.88 232 ASP A C 1
ATOM 1851 O O . ASP A 1 232 ? 11.398 -23.531 4.477 1 97.88 232 ASP A O 1
ATOM 1855 N N . PHE A 1 233 ? 10.133 -21.703 4.828 1 97.81 233 PHE A N 1
ATOM 1856 C CA . PHE A 1 233 ? 11.039 -20.766 4.172 1 97.81 233 PHE A CA 1
ATOM 1857 C C . PHE A 1 233 ? 11.164 -19.484 4.98 1 97.81 233 PHE A C 1
ATOM 1859 O O . PHE A 1 233 ? 10.195 -19.031 5.598 1 97.81 233 PHE A O 1
ATOM 1866 N N . ILE A 1 234 ? 12.359 -18.953 4.945 1 96.44 234 ILE A N 1
ATOM 1867 C CA . ILE A 1 234 ? 12.625 -17.656 5.555 1 96.44 234 ILE A CA 1
ATOM 1868 C C . ILE A 1 234 ? 13.352 -16.75 4.555 1 96.44 234 ILE A C 1
ATOM 1870 O O . ILE A 1 234 ? 14.328 -17.188 3.926 1 96.44 234 ILE A O 1
ATOM 1874 N N . LEU A 1 235 ? 12.82 -15.617 4.301 1 96.69 235 LEU A N 1
ATOM 1875 C CA . LEU A 1 235 ? 13.555 -14.57 3.598 1 96.69 235 LEU A CA 1
ATOM 1876 C C . LEU A 1 235 ? 13.953 -13.445 4.555 1 96.69 235 LEU A C 1
ATOM 1878 O O . LEU A 1 235 ? 13.094 -12.836 5.199 1 96.69 235 LEU A O 1
ATOM 1882 N N . GLN A 1 236 ? 15.219 -13.266 4.582 1 93.5 236 GLN A N 1
ATOM 1883 C CA . GLN A 1 236 ? 15.719 -12.164 5.402 1 93.5 236 GLN A CA 1
ATOM 1884 C C . GLN A 1 236 ? 15.586 -10.828 4.676 1 93.5 236 GLN A C 1
ATOM 1886 O O . GLN A 1 236 ? 16.109 -10.664 3.57 1 93.5 236 GLN A O 1
ATOM 1891 N N . CYS A 1 237 ? 14.844 -9.938 5.297 1 91.12 237 CYS A N 1
ATOM 1892 C CA . CYS A 1 237 ? 14.664 -8.641 4.656 1 91.12 237 CYS A CA 1
ATOM 1893 C C . CYS A 1 237 ? 15.43 -7.555 5.406 1 91.12 237 CYS A C 1
ATOM 1895 O O . CYS A 1 237 ? 14.828 -6.758 6.133 1 91.12 237 CYS A O 1
ATOM 1897 N N . GLY A 1 238 ? 16.656 -7.492 5.238 1 85.69 238 GLY A N 1
ATOM 1898 C CA . GLY A 1 238 ? 17.516 -6.492 5.836 1 85.69 238 GLY A CA 1
ATOM 1899 C C . GLY A 1 238 ? 18.031 -6.895 7.203 1 85.69 238 GLY A C 1
ATOM 1900 O O . GLY A 1 238 ? 17.828 -8.023 7.645 1 85.69 238 GLY A O 1
ATOM 1901 N N . THR A 1 239 ? 18.875 -6.105 7.891 1 77.56 239 THR A N 1
ATOM 1902 C CA . THR A 1 239 ? 19.453 -6.395 9.195 1 77.56 239 THR A CA 1
ATOM 1903 C C . THR A 1 239 ? 19.109 -5.301 10.203 1 77.56 239 THR A C 1
ATOM 1905 O O . THR A 1 239 ? 19.219 -5.5 11.414 1 77.56 239 THR A O 1
ATOM 1908 N N . THR A 1 240 ? 18.797 -4.23 9.68 1 64.81 240 THR A N 1
ATOM 1909 C CA . THR A 1 240 ? 18.484 -3.119 10.578 1 64.81 240 THR A CA 1
ATOM 1910 C C . THR A 1 240 ? 16.984 -2.992 10.797 1 64.81 240 THR A C 1
ATOM 1912 O O . THR A 1 240 ? 16.219 -2.824 9.836 1 64.81 240 THR A O 1
ATOM 1915 N N . ASN A 1 241 ? 16.672 -3.34 11.938 1 59.28 241 ASN A N 1
ATOM 1916 C CA . ASN A 1 241 ? 15.266 -3.354 12.312 1 59.28 241 ASN A CA 1
ATOM 1917 C C . ASN A 1 241 ? 14.766 -1.96 12.688 1 59.28 241 ASN A C 1
ATOM 1919 O O . ASN A 1 241 ? 14.742 -1.6 13.867 1 59.28 241 ASN A O 1
ATOM 1923 N N . ARG A 1 242 ? 14.711 -1.204 11.719 1 65.19 242 ARG A N 1
ATOM 1924 C CA . ARG A 1 242 ? 14 0.054 11.914 1 65.19 242 ARG A CA 1
ATOM 1925 C C . ARG A 1 242 ? 12.852 0.193 10.922 1 65.19 242 ARG A C 1
ATOM 1927 O O . ARG A 1 242 ? 13.023 -0.06 9.727 1 65.19 242 ARG A O 1
ATOM 1934 N N . ASN A 1 243 ? 11.695 0.286 11.539 1 63.81 243 ASN A N 1
ATOM 1935 C CA . ASN A 1 243 ? 10.5 0.496 10.719 1 63.81 243 ASN A CA 1
ATOM 1936 C C . ASN A 1 243 ? 10.742 1.53 9.625 1 63.81 243 ASN A C 1
ATOM 1938 O O . ASN A 1 243 ? 10.102 1.494 8.578 1 63.81 243 ASN A O 1
ATOM 1942 N N . ASP A 1 244 ? 11.742 2.232 9.852 1 76.06 244 ASP A N 1
ATOM 1943 C CA . ASP A 1 244 ? 12.023 3.322 8.922 1 76.06 244 ASP A CA 1
ATOM 1944 C C . ASP A 1 244 ? 12.633 2.795 7.621 1 76.06 244 ASP A C 1
ATOM 1946 O O . ASP A 1 244 ? 12.375 3.34 6.547 1 76.06 244 ASP A O 1
ATOM 1950 N N . VAL A 1 245 ? 13.383 1.72 7.77 1 86.69 245 VAL A N 1
ATOM 1951 C CA . VAL A 1 245 ? 14.07 1.298 6.551 1 86.69 245 VAL A CA 1
ATOM 1952 C C . VAL A 1 245 ? 13.695 -0.147 6.223 1 86.69 245 VAL A C 1
ATOM 1954 O O . VAL A 1 245 ? 13.859 -0.592 5.086 1 86.69 245 VAL A O 1
ATOM 1957 N N . GLY A 1 246 ? 13.164 -0.86 7.168 1 91.38 246 GLY A N 1
ATOM 1958 C CA . GLY A 1 246 ? 12.836 -2.262 6.969 1 91.38 246 GLY A CA 1
ATOM 1959 C C . GLY A 1 246 ? 11.789 -2.482 5.895 1 91.38 246 GLY A C 1
ATOM 1960 O O . GLY A 1 246 ? 11.797 -3.506 5.207 1 91.38 246 GLY A O 1
ATOM 1961 N N . LYS A 1 247 ? 10.898 -1.531 5.73 1 93.75 247 LYS A N 1
ATOM 1962 C CA . LYS A 1 247 ? 9.828 -1.646 4.746 1 93.75 247 LYS A CA 1
ATOM 1963 C C . LYS A 1 247 ? 10.391 -1.763 3.33 1 93.75 247 LYS A C 1
ATOM 1965 O O . LYS A 1 247 ? 9.805 -2.439 2.48 1 93.75 247 LYS A O 1
ATOM 1970 N N . TYR A 1 248 ? 11.562 -1.183 3.041 1 95.69 248 TYR A N 1
ATOM 1971 C CA . TYR A 1 248 ? 12.203 -1.289 1.732 1 95.69 248 TYR A CA 1
ATOM 1972 C C . TYR A 1 248 ? 12.695 -2.709 1.479 1 95.69 248 TYR A C 1
ATOM 1974 O O . TYR A 1 248 ? 12.539 -3.236 0.374 1 95.69 248 TYR A O 1
ATOM 1982 N N . ALA A 1 249 ? 13.273 -3.232 2.527 1 95.75 249 ALA A N 1
ATOM 1983 C CA . ALA A 1 249 ? 13.766 -4.602 2.414 1 95.75 249 ALA A CA 1
ATOM 1984 C C . ALA A 1 249 ? 12.617 -5.586 2.205 1 95.75 249 ALA A C 1
ATOM 1986 O O . ALA A 1 249 ? 12.75 -6.547 1.441 1 95.75 249 ALA A O 1
ATOM 1987 N N . ALA A 1 250 ? 11.547 -5.363 2.918 1 96.44 250 ALA A N 1
ATOM 1988 C CA . ALA A 1 250 ? 10.359 -6.195 2.725 1 96.44 250 ALA A CA 1
ATOM 1989 C C . ALA A 1 250 ? 9.859 -6.113 1.284 1 96.44 250 ALA A C 1
ATOM 1991 O O . ALA A 1 250 ? 9.508 -7.133 0.684 1 96.44 250 ALA A O 1
ATOM 1992 N N . LEU A 1 251 ? 9.797 -4.887 0.767 1 97 251 LEU A N 1
ATOM 1993 C CA . LEU A 1 251 ? 9.383 -4.691 -0.621 1 97 251 LEU A CA 1
ATOM 1994 C C . LEU A 1 251 ? 10.32 -5.434 -1.571 1 97 251 LEU A C 1
ATOM 1996 O O . LEU A 1 251 ? 9.859 -6.078 -2.52 1 97 251 LEU A O 1
ATOM 2000 N N . MET A 1 252 ? 11.586 -5.418 -1.305 1 96.56 252 MET A N 1
ATOM 2001 C CA . MET A 1 252 ? 12.578 -6.082 -2.143 1 96.56 252 MET A CA 1
ATOM 2002 C C . MET A 1 252 ? 12.406 -7.598 -2.092 1 96.56 252 MET A C 1
ATOM 2004 O O . MET A 1 252 ? 12.539 -8.273 -3.115 1 96.56 252 MET A O 1
ATOM 2008 N N . ALA A 1 253 ? 12.188 -8.062 -0.917 1 97.25 253 ALA A N 1
ATOM 2009 C CA . ALA A 1 253 ? 11.961 -9.5 -0.788 1 97.25 253 ALA A CA 1
ATOM 2010 C C . ALA A 1 253 ? 10.773 -9.945 -1.641 1 97.25 253 ALA A C 1
ATOM 2012 O O . ALA A 1 253 ? 10.844 -10.984 -2.305 1 97.25 253 ALA A O 1
ATOM 2013 N N . ASN A 1 254 ? 9.711 -9.203 -1.617 1 97.94 254 ASN A N 1
ATOM 2014 C CA . ASN A 1 254 ? 8.555 -9.508 -2.457 1 97.94 254 ASN A CA 1
ATOM 2015 C C . ASN A 1 254 ? 8.906 -9.438 -3.941 1 97.94 254 ASN A C 1
ATOM 2017 O O . ASN A 1 254 ? 8.477 -10.281 -4.727 1 97.94 254 ASN A O 1
ATOM 2021 N N . ASP A 1 255 ? 9.719 -8.453 -4.316 1 96 255 ASP A N 1
ATOM 2022 C CA . ASP A 1 255 ? 10.148 -8.328 -5.707 1 96 255 ASP A CA 1
ATOM 2023 C C . ASP A 1 255 ? 10.93 -9.562 -6.152 1 96 255 ASP A C 1
ATOM 2025 O O . ASP A 1 255 ? 10.789 -10.016 -7.289 1 96 255 ASP A O 1
ATOM 2029 N N . LEU A 1 256 ? 11.766 -10.016 -5.277 1 96.38 256 LEU A N 1
ATOM 2030 C CA . LEU A 1 256 ? 12.547 -11.195 -5.625 1 96.38 256 LEU A CA 1
ATOM 2031 C C . LEU A 1 256 ? 11.648 -12.391 -5.918 1 96.38 256 LEU A C 1
ATOM 2033 O O . LEU A 1 256 ? 11.898 -13.148 -6.855 1 96.38 256 LEU A O 1
ATOM 2037 N N . ILE A 1 257 ? 10.602 -12.578 -5.105 1 97.81 257 ILE A N 1
ATOM 2038 C CA . ILE A 1 257 ? 9.648 -13.648 -5.348 1 97.81 257 ILE A CA 1
ATOM 2039 C C . ILE A 1 257 ? 8.945 -13.422 -6.684 1 97.81 257 ILE A C 1
ATOM 2041 O O . ILE A 1 257 ? 8.82 -14.352 -7.488 1 97.81 257 ILE A O 1
ATOM 2045 N N . LEU A 1 258 ? 8.539 -12.188 -6.957 1 96 258 LEU A N 1
ATOM 2046 C CA . LEU A 1 258 ? 7.82 -11.859 -8.188 1 96 258 LEU A CA 1
ATOM 2047 C C . LEU A 1 258 ? 8.688 -12.117 -9.414 1 96 258 LEU A C 1
ATOM 2049 O O . LEU A 1 258 ? 8.219 -12.68 -10.406 1 96 258 LEU A O 1
ATOM 2053 N N . MET A 1 259 ? 9.945 -11.703 -9.328 1 93.94 259 MET A N 1
ATOM 2054 C CA . MET A 1 259 ? 10.859 -11.93 -10.445 1 93.94 259 MET A CA 1
ATOM 2055 C C . MET A 1 259 ? 11.086 -13.414 -10.68 1 93.94 259 MET A C 1
ATOM 2057 O O . MET A 1 259 ? 11.141 -13.875 -11.82 1 93.94 259 MET A O 1
ATOM 2061 N N . GLY A 1 260 ? 11.266 -14.133 -9.547 1 95.06 260 GLY A N 1
ATOM 2062 C CA . GLY A 1 260 ? 11.414 -15.57 -9.672 1 95.06 260 GLY A CA 1
ATOM 2063 C C . GLY A 1 260 ? 10.195 -16.25 -10.289 1 95.06 260 GLY A C 1
ATOM 2064 O O . GLY A 1 260 ? 10.336 -17.141 -11.125 1 95.06 260 GLY A O 1
ATOM 2065 N N . TYR A 1 261 ? 9.008 -15.828 -9.828 1 95.75 261 TYR A N 1
ATOM 2066 C CA . TYR A 1 261 ? 7.773 -16.391 -10.352 1 95.75 261 TYR A CA 1
ATOM 2067 C C . TYR A 1 261 ? 7.617 -16.078 -11.836 1 95.75 261 TYR A C 1
ATOM 2069 O O . TYR A 1 261 ? 7.23 -16.938 -12.625 1 95.75 261 TYR A O 1
ATOM 2077 N N . LEU A 1 262 ? 7.914 -14.828 -12.188 1 93.31 262 LEU A N 1
ATOM 2078 C CA . LEU A 1 262 ? 7.859 -14.383 -13.578 1 93.31 262 LEU A CA 1
ATOM 2079 C C . LEU A 1 262 ? 8.758 -15.242 -14.461 1 93.31 262 LEU A C 1
ATOM 2081 O O . LEU A 1 262 ? 8.328 -15.711 -15.516 1 93.31 262 LEU A O 1
ATOM 2085 N N . ARG A 1 263 ? 9.922 -15.461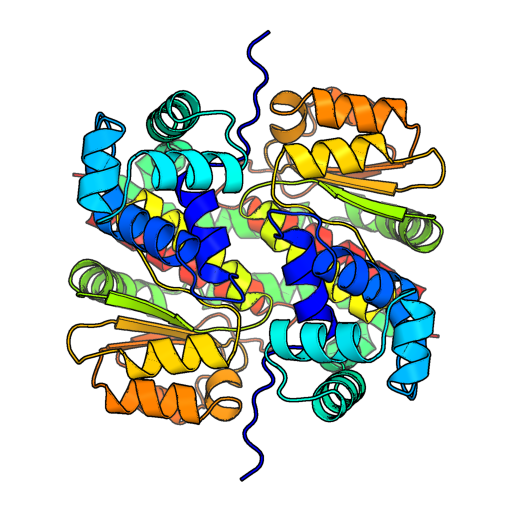 -14.039 1 91.81 263 ARG A N 1
ATOM 2086 C CA . ARG A 1 263 ? 10.898 -16.219 -14.812 1 91.81 263 ARG A CA 1
ATOM 2087 C C . ARG A 1 263 ? 10.469 -17.672 -14.969 1 91.81 263 ARG A C 1
ATOM 2089 O O . ARG A 1 263 ? 10.641 -18.266 -16.031 1 91.81 263 ARG A O 1
ATOM 2096 N N . ALA A 1 264 ? 9.859 -18.188 -13.977 1 93 264 ALA A N 1
ATOM 2097 C CA . ALA A 1 264 ? 9.555 -19.609 -13.961 1 93 264 ALA A CA 1
ATOM 2098 C C . ALA A 1 264 ? 8.242 -19.906 -14.688 1 93 264 ALA A C 1
ATOM 2100 O O . ALA A 1 264 ? 8.102 -20.953 -15.328 1 93 264 ALA A O 1
ATOM 2101 N N . TYR A 1 265 ? 7.289 -18.906 -14.625 1 91 265 TYR A N 1
ATOM 2102 C CA . TYR A 1 265 ? 5.949 -19.375 -14.969 1 91 265 TYR A CA 1
ATOM 2103 C C . TYR A 1 265 ? 5.266 -18.391 -15.922 1 91 265 TYR A C 1
ATOM 2105 O O . TYR A 1 265 ? 4.188 -18.688 -16.453 1 91 265 TYR A O 1
ATOM 2113 N N . ASP A 1 266 ? 5.859 -17.234 -16.047 1 81.94 266 ASP A N 1
ATOM 2114 C CA . ASP A 1 266 ? 5.172 -16.312 -16.953 1 81.94 266 ASP A CA 1
ATOM 2115 C C . ASP A 1 266 ? 5.238 -16.812 -18.391 1 81.94 266 ASP A C 1
ATOM 2117 O O . ASP A 1 266 ? 6.289 -17.266 -18.844 1 81.94 266 ASP A O 1
ATOM 2121 N N . LYS A 1 267 ? 4.148 -16.781 -19.062 1 74.12 267 LYS A N 1
ATOM 2122 C CA . LYS A 1 267 ? 3.967 -17.344 -20.391 1 74.12 267 LYS A CA 1
ATOM 2123 C C . LYS A 1 267 ? 4.969 -16.75 -21.375 1 74.12 267 LYS A C 1
ATOM 2125 O O . LYS A 1 267 ? 5.406 -17.438 -22.312 1 74.12 267 LYS A O 1
ATOM 2130 N N . ALA A 1 268 ? 5.258 -15.523 -21.156 1 67.31 268 ALA A N 1
ATOM 2131 C CA . ALA A 1 268 ? 6.168 -14.859 -22.094 1 67.31 268 ALA A CA 1
ATOM 2132 C C . ALA A 1 268 ? 7.578 -15.438 -21.984 1 67.31 268 ALA A C 1
ATOM 2134 O O . ALA A 1 268 ? 8.398 -15.258 -22.891 1 67.31 268 ALA A O 1
ATOM 2135 N N . PHE A 1 269 ? 7.797 -16.109 -20.875 1 68.62 269 PHE A N 1
ATOM 2136 C CA . PHE A 1 269 ? 9.117 -16.672 -20.656 1 68.62 269 PHE A CA 1
ATOM 2137 C C . PHE A 1 269 ? 9.148 -18.141 -21.047 1 68.62 269 PHE A C 1
ATOM 2139 O O . PHE A 1 269 ? 10.203 -18.781 -21.016 1 68.62 269 PHE A O 1
ATOM 2146 N N . GLN A 1 270 ? 7.922 -18.609 -21.281 1 63.94 270 GLN A N 1
ATOM 2147 C CA . GLN A 1 270 ? 7.848 -20 -21.703 1 63.94 270 GLN A CA 1
ATOM 2148 C C . GLN A 1 270 ? 7.977 -20.125 -23.219 1 63.94 270 GLN A C 1
ATOM 2150 O O . GLN A 1 270 ? 7.602 -19.203 -23.953 1 63.94 270 GLN A O 1
ATOM 2155 N N . MET B 1 1 ? -15.172 12.07 -27 1 28.19 1 MET B N 1
ATOM 2156 C CA . MET B 1 1 ? -14.062 12.18 -26.062 1 28.19 1 MET B CA 1
ATOM 2157 C C . MET B 1 1 ? -14.07 11.023 -25.062 1 28.19 1 MET B C 1
ATOM 2159 O O . MET B 1 1 ? -15.031 10.859 -24.312 1 28.19 1 MET B O 1
ATOM 2163 N N . ASN B 1 2 ? -13.625 9.867 -25.234 1 39.09 2 ASN B N 1
ATOM 2164 C CA . ASN B 1 2 ? -13.719 8.578 -24.562 1 39.09 2 ASN B CA 1
ATOM 2165 C C . ASN B 1 2 ? -13.305 8.688 -23.094 1 39.09 2 ASN B C 1
ATOM 2167 O O . ASN B 1 2 ? -12.156 9.008 -22.797 1 39.09 2 ASN B O 1
ATOM 2171 N N . ASP B 1 3 ? -14.117 9.195 -22.172 1 49.81 3 ASP B N 1
ATOM 2172 C CA . ASP B 1 3 ? -13.961 9.516 -20.766 1 49.81 3 ASP B CA 1
ATOM 2173 C C . ASP B 1 3 ? -13.203 8.406 -20.031 1 49.81 3 ASP B C 1
ATOM 2175 O O . ASP B 1 3 ? -13.68 7.27 -19.953 1 49.81 3 ASP B O 1
ATOM 2179 N N . VAL B 1 4 ? -11.953 8.414 -20.125 1 57.12 4 VAL B N 1
ATOM 2180 C CA . VAL B 1 4 ? -11.109 7.445 -19.438 1 57.12 4 VAL B CA 1
ATOM 2181 C C . VAL B 1 4 ? -11.516 7.34 -17.969 1 57.12 4 VAL B C 1
ATOM 2183 O O . VAL B 1 4 ? -11.43 8.312 -17.219 1 57.12 4 VAL B O 1
ATOM 2186 N N . LYS B 1 5 ? -12.422 6.469 -17.609 1 64.06 5 LYS B N 1
ATOM 2187 C CA . LYS B 1 5 ? -12.906 6.281 -16.25 1 64.06 5 LYS B CA 1
ATOM 2188 C C . LYS B 1 5 ? -12.148 5.156 -15.539 1 64.06 5 LYS B C 1
ATOM 2190 O O . LYS B 1 5 ? -12.289 4.969 -14.328 1 64.06 5 LYS B O 1
ATOM 2195 N N . MET B 1 6 ? -11.203 4.707 -16.469 1 75.69 6 MET B N 1
ATOM 2196 C CA . MET B 1 6 ? -10.617 3.525 -15.836 1 75.69 6 MET B CA 1
ATOM 2197 C C . MET B 1 6 ? -9.281 3.863 -15.18 1 75.69 6 MET B C 1
ATOM 2199 O O . MET B 1 6 ? -8.422 4.484 -15.797 1 75.69 6 MET B O 1
ATOM 2203 N N . MET B 1 7 ? -9.227 3.797 -13.906 1 82.81 7 MET B N 1
ATOM 2204 C CA . MET B 1 7 ? -7.961 3.896 -13.188 1 82.81 7 MET B CA 1
ATOM 2205 C C . MET B 1 7 ? -7.535 2.535 -12.648 1 82.81 7 MET B C 1
ATOM 2207 O O . MET B 1 7 ? -8.211 1.961 -11.797 1 82.81 7 MET B O 1
ATOM 2211 N N . GLY B 1 8 ? -6.453 1.988 -13.281 1 79.12 8 GLY B N 1
ATOM 2212 C CA . GLY B 1 8 ? -6.008 0.64 -12.969 1 79.12 8 GLY B CA 1
ATOM 2213 C C . GLY B 1 8 ? -6.699 -0.426 -13.797 1 79.12 8 GLY B C 1
ATOM 2214 O O . GLY B 1 8 ? -7.215 -0.143 -14.883 1 79.12 8 GLY B O 1
ATOM 2215 N N . SER B 1 9 ? -6.609 -1.686 -13.352 1 85.75 9 SER B N 1
ATOM 2216 C CA . SER B 1 9 ? -7.219 -2.814 -14.055 1 85.75 9 SER B CA 1
ATOM 2217 C C . SER B 1 9 ? -8.422 -3.35 -13.289 1 85.75 9 SER B C 1
ATOM 2219 O O . SER B 1 9 ? -8.648 -2.984 -12.133 1 85.75 9 SER B O 1
ATOM 2221 N N . LEU B 1 10 ? -9.195 -4.109 -14 1 89.5 10 LEU B N 1
ATOM 2222 C CA . LEU B 1 10 ? -10.312 -4.777 -13.336 1 89.5 10 LEU B CA 1
ATOM 2223 C C . LEU B 1 10 ? -9.82 -5.613 -12.156 1 89.5 10 LEU B C 1
ATOM 2225 O O . LEU B 1 10 ? -10.414 -5.574 -11.078 1 89.5 10 LEU B O 1
ATOM 2229 N N . SER B 1 11 ? -8.742 -6.328 -12.367 1 92.12 11 SER B N 1
ATOM 2230 C CA . SER B 1 11 ? -8.219 -7.168 -11.289 1 92.12 11 SER B CA 1
ATOM 2231 C C . SER B 1 11 ? -7.809 -6.328 -10.086 1 92.12 11 SER B C 1
ATOM 2233 O O . SER B 1 11 ? -8.07 -6.711 -8.945 1 92.12 11 SER B O 1
ATOM 2235 N N . ASP B 1 12 ? -7.223 -5.18 -10.344 1 89.75 12 ASP B N 1
ATOM 2236 C CA . ASP B 1 12 ? -6.809 -4.301 -9.258 1 89.75 12 ASP B CA 1
ATOM 2237 C C . ASP B 1 12 ? -8.008 -3.842 -8.43 1 89.75 12 ASP B C 1
ATOM 2239 O O . ASP B 1 12 ? -7.941 -3.775 -7.203 1 89.75 12 ASP B O 1
ATOM 2243 N N . ARG B 1 13 ? -9.031 -3.521 -9.156 1 89 13 ARG B N 1
ATOM 2244 C CA . ARG B 1 13 ? -10.234 -3.047 -8.484 1 89 13 ARG B CA 1
ATOM 2245 C C . ARG B 1 13 ? -10.875 -4.156 -7.656 1 89 13 ARG B C 1
ATOM 2247 O O . ARG B 1 13 ? -11.312 -3.924 -6.527 1 89 13 ARG B O 1
ATOM 2254 N N . LEU B 1 14 ? -10.938 -5.297 -8.242 1 93.06 14 LEU B N 1
ATOM 2255 C CA . LEU B 1 14 ? -11.5 -6.441 -7.539 1 93.06 14 LEU B CA 1
ATOM 2256 C C . LEU B 1 14 ? -10.672 -6.785 -6.309 1 93.06 14 LEU B C 1
ATOM 2258 O O . LEU B 1 14 ? -11.219 -7.012 -5.227 1 93.06 14 LEU B O 1
ATOM 2262 N N . LEU B 1 15 ? -9.398 -6.77 -6.43 1 94.12 15 LEU B N 1
ATOM 2263 C CA . LEU B 1 15 ? -8.5 -7.105 -5.336 1 94.12 15 LEU B CA 1
ATOM 2264 C C . LEU B 1 15 ? -8.617 -6.094 -4.199 1 94.12 15 LEU B C 1
ATOM 2266 O O . LEU B 1 15 ? -8.727 -6.477 -3.033 1 94.12 15 LEU B O 1
ATOM 2270 N N . SER B 1 16 ? -8.594 -4.824 -4.605 1 90.81 16 SER B N 1
ATOM 2271 C CA . SER B 1 16 ? -8.695 -3.768 -3.604 1 90.81 16 SER B CA 1
ATOM 2272 C C . SER B 1 16 ? -9.992 -3.887 -2.811 1 90.81 16 SER B C 1
ATOM 2274 O O . SER B 1 16 ? -10 -3.73 -1.588 1 90.81 16 SER B O 1
ATOM 2276 N N . TYR B 1 17 ? -11.062 -4.18 -3.521 1 90.38 17 TYR B N 1
ATOM 2277 C CA . TYR B 1 17 ? -12.359 -4.312 -2.867 1 90.38 17 TYR B CA 1
ATOM 2278 C C . TYR B 1 17 ? -12.375 -5.512 -1.926 1 90.38 17 TYR B C 1
ATOM 2280 O O . TYR B 1 17 ? -12.695 -5.371 -0.742 1 90.38 17 TYR B O 1
ATOM 2288 N N . VAL B 1 18 ? -11.922 -6.637 -2.357 1 93.19 18 VAL B N 1
ATOM 2289 C CA . VAL B 1 18 ? -11.984 -7.875 -1.587 1 93.19 18 VAL B CA 1
ATOM 2290 C C . VAL B 1 18 ? -11.062 -7.781 -0.376 1 93.19 18 VAL B C 1
ATOM 2292 O O . VAL B 1 18 ? -11.406 -8.242 0.713 1 93.19 18 VAL B O 1
ATOM 2295 N N . SER B 1 19 ? -9.945 -7.145 -0.512 1 91.81 19 SER B N 1
ATOM 2296 C CA . SER B 1 19 ? -8.914 -7.109 0.524 1 91.81 19 SER B CA 1
ATOM 2297 C C . SER B 1 19 ? -9.289 -6.145 1.643 1 91.81 19 SER B C 1
ATOM 2299 O O . SER B 1 19 ? -8.773 -6.242 2.756 1 91.81 19 SER B O 1
ATOM 2301 N N . SER B 1 20 ? -10.195 -5.191 1.335 1 85.94 20 SER B N 1
ATOM 2302 C CA . SER B 1 20 ? -10.469 -4.148 2.32 1 85.94 20 SER B CA 1
ATOM 2303 C C . SER B 1 20 ? -11.938 -4.129 2.721 1 85.94 20 SER B C 1
ATOM 2305 O O . SER B 1 20 ? -12.344 -3.334 3.568 1 85.94 20 SER B O 1
ATOM 2307 N N . ALA B 1 21 ? -12.727 -5.023 2.197 1 82.62 21 ALA B N 1
ATOM 2308 C CA . ALA B 1 21 ? -14.164 -4.984 2.434 1 82.62 21 ALA B CA 1
ATOM 2309 C C . ALA B 1 21 ? -14.492 -5.242 3.902 1 82.62 21 ALA B C 1
ATOM 2311 O O . ALA B 1 21 ? -14.023 -6.227 4.484 1 82.62 21 ALA B O 1
ATOM 2312 N N . PRO B 1 22 ? -15.273 -4.355 4.465 1 75.38 22 PRO B N 1
ATOM 2313 C CA . PRO B 1 22 ? -15.656 -4.57 5.859 1 75.38 22 PRO B CA 1
ATOM 2314 C C . PRO B 1 22 ? -16.672 -5.695 6.023 1 75.38 22 PRO B C 1
ATOM 2316 O O . PRO B 1 22 ? -16.828 -6.242 7.121 1 75.38 22 PRO B O 1
ATOM 2319 N N . GLU B 1 23 ? -17.406 -5.965 4.949 1 76.75 23 GLU B N 1
ATOM 2320 C CA . GLU B 1 23 ? -18.438 -6.996 5.027 1 76.75 23 GLU B CA 1
ATOM 2321 C C . GLU B 1 23 ? -18.328 -7.961 3.846 1 76.75 23 GLU B C 1
ATOM 2323 O O . GLU B 1 23 ? -17.891 -7.574 2.758 1 76.75 23 GLU B O 1
ATOM 2328 N N . ARG B 1 24 ? -18.812 -9.18 4.203 1 84.19 24 ARG B N 1
ATOM 2329 C CA . ARG B 1 24 ? -18.891 -10.195 3.156 1 84.19 24 ARG B CA 1
ATOM 2330 C C . ARG B 1 24 ? -20.312 -10.312 2.629 1 84.19 24 ARG B C 1
ATOM 2332 O O . ARG B 1 24 ? -21.031 -11.273 2.941 1 84.19 24 ARG B O 1
ATOM 2339 N N . ASP B 1 25 ? -20.625 -9.406 1.723 1 89.88 25 ASP B N 1
ATOM 2340 C CA . ASP B 1 25 ? -21.953 -9.352 1.142 1 89.88 25 ASP B CA 1
ATOM 2341 C C . ASP B 1 25 ? -21.969 -9.961 -0.26 1 89.88 25 ASP B C 1
ATOM 2343 O O . ASP B 1 25 ? -21.031 -10.656 -0.651 1 89.88 25 ASP B O 1
ATOM 2347 N N . ALA B 1 26 ? -23.031 -9.82 -0.936 1 92.44 26 ALA B N 1
ATOM 2348 C CA . ALA B 1 26 ? -23.203 -10.383 -2.271 1 92.44 26 ALA B CA 1
ATOM 2349 C C . ALA B 1 26 ? -22.141 -9.844 -3.229 1 92.44 26 ALA B C 1
ATOM 2351 O O . ALA B 1 26 ? -21.641 -10.57 -4.09 1 92.44 26 ALA B O 1
ATOM 2352 N N . ASN B 1 27 ? -21.828 -8.555 -3.092 1 92.88 27 ASN B N 1
ATOM 2353 C CA . ASN B 1 27 ? -20.781 -7.961 -3.93 1 92.88 27 ASN B CA 1
ATOM 2354 C C . ASN B 1 27 ? -19.438 -8.609 -3.676 1 92.88 27 ASN B C 1
ATOM 2356 O O . ASN B 1 27 ? -18.656 -8.836 -4.613 1 92.88 27 ASN B O 1
ATOM 2360 N N . TYR B 1 28 ? -19.219 -8.867 -2.426 1 94.06 28 TYR B N 1
ATOM 2361 C CA . TYR B 1 28 ? -17.984 -9.547 -2.064 1 94.06 28 TYR B CA 1
ATOM 2362 C C . TYR B 1 28 ? -17.906 -10.922 -2.717 1 94.06 28 TYR B C 1
ATOM 2364 O O . TYR B 1 28 ? -16.875 -11.281 -3.305 1 94.06 28 TYR B O 1
ATOM 2372 N N . ASP B 1 29 ? -18.969 -11.648 -2.691 1 95.88 29 ASP B N 1
ATOM 2373 C CA . ASP B 1 29 ? -19.016 -12.992 -3.266 1 95.88 29 ASP B CA 1
ATOM 2374 C C . ASP B 1 29 ? -18.781 -12.945 -4.773 1 95.88 29 ASP B C 1
ATOM 2376 O O . ASP B 1 29 ? -18.078 -13.805 -5.32 1 95.88 29 ASP B O 1
ATOM 2380 N N . ILE B 1 30 ? -19.391 -12.023 -5.395 1 96.75 30 ILE B N 1
ATOM 2381 C CA . ILE B 1 30 ? -19.219 -11.859 -6.836 1 96.75 30 ILE B CA 1
ATOM 2382 C C . ILE B 1 30 ? -17.75 -11.539 -7.141 1 96.75 30 ILE B C 1
ATOM 2384 O O . ILE B 1 30 ? -17.156 -12.156 -8.031 1 96.75 30 ILE B O 1
ATOM 2388 N N . ALA B 1 31 ? -17.156 -10.609 -6.387 1 96 31 ALA B N 1
ATOM 2389 C CA . ALA B 1 31 ? -15.773 -10.203 -6.617 1 96 31 ALA B CA 1
ATOM 2390 C C . ALA B 1 31 ? -14.82 -11.383 -6.441 1 96 31 ALA B C 1
ATOM 2392 O O . ALA B 1 31 ? -13.914 -11.586 -7.254 1 96 31 ALA B O 1
ATOM 2393 N N . VAL B 1 32 ? -15.055 -12.141 -5.395 1 95.38 32 VAL B N 1
ATOM 2394 C CA . VAL B 1 32 ? -14.219 -13.305 -5.117 1 95.38 32 VAL B CA 1
ATOM 2395 C C . VAL B 1 32 ? -14.344 -14.32 -6.25 1 95.38 32 VAL B C 1
ATOM 2397 O O . VAL B 1 32 ? -13.344 -14.875 -6.715 1 95.38 32 VAL B O 1
ATOM 2400 N N . ALA B 1 33 ? -15.578 -14.562 -6.707 1 96.06 33 ALA B N 1
ATOM 2401 C CA . ALA B 1 33 ? -15.812 -15.508 -7.801 1 96.06 33 ALA B CA 1
ATOM 2402 C C . ALA B 1 33 ? -15.094 -15.055 -9.07 1 96.06 33 ALA B C 1
ATOM 2404 O O . ALA B 1 33 ? -14.5 -15.867 -9.781 1 96.06 33 ALA B O 1
ATOM 2405 N N . LEU B 1 34 ? -15.156 -13.805 -9.352 1 96.31 34 LEU B N 1
ATOM 2406 C CA . LEU B 1 34 ? -14.492 -13.258 -10.523 1 96.31 34 LEU B CA 1
ATOM 2407 C C . LEU B 1 34 ? -12.977 -13.43 -10.414 1 96.31 34 LEU B C 1
ATOM 2409 O O . LEU B 1 34 ? -12.32 -13.828 -11.383 1 96.31 34 LEU B O 1
ATOM 2413 N N . LEU B 1 35 ? -12.445 -13.148 -9.227 1 95.62 35 LEU B N 1
ATOM 2414 C CA . LEU B 1 35 ? -11 -13.258 -9.016 1 95.62 35 LEU B CA 1
ATOM 2415 C C . LEU B 1 35 ? -10.539 -14.695 -9.164 1 95.62 35 LEU B C 1
ATOM 2417 O O . LEU B 1 35 ? -9.5 -14.961 -9.773 1 95.62 35 LEU B O 1
ATOM 2421 N N . ARG B 1 36 ? -11.273 -15.617 -8.672 1 94.38 36 ARG B N 1
ATOM 2422 C CA . ARG B 1 36 ? -10.906 -17.031 -8.703 1 94.38 36 ARG B CA 1
ATOM 2423 C C . ARG B 1 36 ? -10.992 -17.578 -10.117 1 94.38 36 ARG B C 1
ATOM 2425 O O . ARG B 1 36 ? -10.367 -18.609 -10.43 1 94.38 36 ARG B O 1
ATOM 2432 N N . ASN B 1 37 ? -11.734 -16.922 -11.008 1 93.75 37 ASN B N 1
ATOM 2433 C CA . ASN B 1 37 ? -11.922 -17.359 -12.383 1 93.75 37 ASN B CA 1
ATOM 2434 C C . ASN B 1 37 ? -11.422 -16.312 -13.383 1 93.75 37 ASN B C 1
ATOM 2436 O O . ASN B 1 37 ? -11.914 -16.25 -14.508 1 93.75 37 ASN B O 1
ATOM 2440 N N . TYR B 1 38 ? -10.516 -15.531 -12.961 1 93.25 38 TYR B N 1
ATOM 2441 C CA . TYR B 1 38 ? -10.164 -14.32 -13.695 1 93.25 38 TYR B CA 1
ATOM 2442 C C . TYR B 1 38 ? -9.68 -14.648 -15.102 1 93.25 38 TYR B C 1
ATOM 2444 O O . TYR B 1 38 ? -10.031 -13.961 -16.062 1 93.25 38 TYR B O 1
ATOM 2452 N N . SER B 1 39 ? -8.922 -15.719 -15.312 1 88.44 39 SER B N 1
ATOM 2453 C CA . SER B 1 39 ? -8.32 -16.062 -16.594 1 88.44 39 SER B CA 1
ATOM 2454 C C . SER B 1 39 ? -9.383 -16.469 -17.609 1 88.44 39 SER B C 1
ATOM 2456 O O . SER B 1 39 ? -9.133 -16.469 -18.812 1 88.44 39 SER B O 1
ATOM 2458 N N . GLN B 1 40 ? -10.531 -16.766 -17.156 1 91 40 GLN B N 1
ATOM 2459 C CA . GLN B 1 40 ? -11.57 -17.281 -18.031 1 91 40 GLN B CA 1
ATOM 2460 C C . GLN B 1 40 ? -12.602 -16.219 -18.359 1 91 40 GLN B C 1
ATOM 2462 O O . GLN B 1 40 ? -13.516 -16.453 -19.156 1 91 40 GLN B O 1
ATOM 2467 N N . LEU B 1 41 ? -12.414 -15.062 -17.812 1 93.19 41 LEU B N 1
ATOM 2468 C CA . LEU B 1 41 ? -13.484 -14.062 -17.875 1 93.19 41 LEU B CA 1
ATOM 2469 C C . LEU B 1 41 ? -13.547 -13.43 -19.25 1 93.19 41 LEU B C 1
ATOM 2471 O O . LEU B 1 41 ? -14.609 -12.977 -19.688 1 93.19 41 LEU B O 1
ATOM 2475 N N . LYS B 1 42 ? -12.438 -13.383 -19.891 1 89.12 42 LYS B N 1
ATOM 2476 C CA . LYS B 1 42 ? -12.383 -12.672 -21.172 1 89.12 42 LYS B CA 1
ATOM 2477 C C . LYS B 1 42 ? -13.344 -13.289 -22.188 1 89.12 42 LYS B C 1
ATOM 2479 O O . LYS B 1 42 ? -13.352 -14.5 -22.391 1 89.12 42 LYS B O 1
ATOM 2484 N N . GLY B 1 43 ? -14.156 -12.445 -22.781 1 89.75 43 GLY B N 1
ATOM 2485 C CA . GLY B 1 43 ? -15.062 -12.859 -23.844 1 89.75 43 GLY B CA 1
ATOM 2486 C C . GLY B 1 43 ? -16.391 -13.383 -23.328 1 89.75 43 GLY B C 1
ATOM 2487 O O . GLY B 1 43 ? -17.312 -13.648 -24.094 1 89.75 43 GLY B O 1
ATOM 2488 N N . LEU B 1 44 ? -16.531 -13.555 -22.062 1 94.5 44 LEU B N 1
ATOM 2489 C CA . LEU B 1 44 ? -17.781 -14.055 -21.5 1 94.5 44 LEU B CA 1
ATOM 2490 C C . LEU B 1 44 ? -18.875 -12.992 -21.578 1 94.5 44 LEU B C 1
ATOM 2492 O O . LEU B 1 44 ? -18.594 -11.797 -21.438 1 94.5 44 LEU B O 1
ATOM 2496 N N . THR B 1 45 ? -20.031 -13.477 -21.844 1 95.81 45 THR B N 1
ATOM 2497 C CA . THR B 1 45 ? -21.188 -12.586 -21.828 1 95.81 45 THR B CA 1
ATOM 2498 C C . THR B 1 45 ? -21.672 -12.32 -20.406 1 95.81 45 THR B C 1
ATOM 2500 O O . THR B 1 45 ? -21.203 -12.969 -19.469 1 95.81 45 THR B O 1
ATOM 2503 N N . LEU B 1 46 ? -22.594 -11.344 -20.328 1 97.12 46 LEU B N 1
ATOM 2504 C CA . LEU B 1 46 ? -23.188 -11.016 -19.031 1 97.12 46 LEU B CA 1
ATOM 2505 C C . LEU B 1 46 ? -23.812 -12.258 -18.391 1 97.12 46 LEU B C 1
ATOM 2507 O O . LEU B 1 46 ? -23.609 -12.516 -17.203 1 97.12 46 LEU B O 1
ATOM 2511 N N . SER B 1 47 ? -24.484 -13.031 -19.188 1 97.38 47 SER B N 1
ATOM 2512 C CA . SER B 1 47 ? -25.156 -14.227 -18.688 1 97.38 47 SER B CA 1
ATOM 2513 C C . SER B 1 47 ? -24.156 -15.281 -18.234 1 97.38 47 SER B C 1
ATOM 2515 O O . SER B 1 47 ? -24.375 -15.969 -17.234 1 97.38 47 SER B O 1
ATOM 2517 N N . GLN B 1 48 ? -23.156 -15.414 -18.922 1 97.19 48 GLN B N 1
ATOM 2518 C CA . GLN B 1 48 ? -22.125 -16.391 -18.562 1 97.19 48 GLN B CA 1
ATOM 2519 C C . GLN B 1 4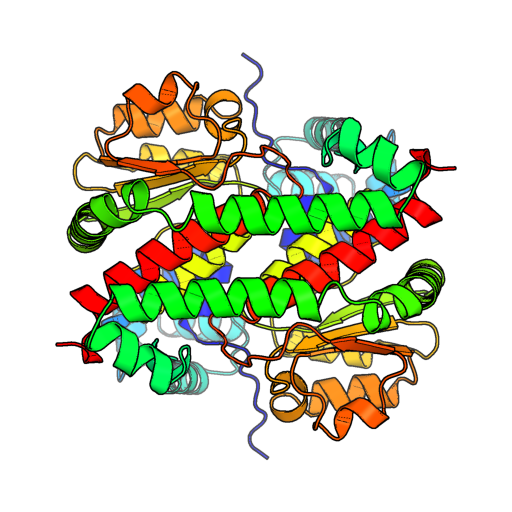8 ? -21.422 -16 -17.281 1 97.19 48 GLN B C 1
ATOM 2521 O O . GLN B 1 48 ? -21.094 -16.859 -16.453 1 97.19 48 GLN B O 1
ATOM 2526 N N . ILE B 1 49 ? -21.141 -14.734 -17.109 1 97.19 49 ILE B N 1
ATOM 2527 C CA . ILE B 1 49 ? -20.531 -14.242 -15.875 1 97.19 49 ILE B CA 1
ATOM 2528 C C . ILE B 1 49 ? -21.5 -14.469 -14.711 1 97.19 49 ILE B C 1
ATOM 2530 O O . ILE B 1 49 ? -21.078 -14.867 -13.617 1 97.19 49 ILE B O 1
ATOM 2534 N N . ALA B 1 50 ? -22.766 -14.133 -14.945 1 97.62 50 ALA B N 1
ATOM 2535 C CA . ALA B 1 50 ? -23.781 -14.359 -13.914 1 97.62 50 ALA B CA 1
ATOM 2536 C C . ALA B 1 50 ? -23.797 -15.82 -13.477 1 97.62 50 ALA B C 1
ATOM 2538 O O . ALA B 1 50 ? -23.859 -16.109 -12.281 1 97.62 50 ALA B O 1
ATOM 2539 N N . ASP B 1 51 ? -23.75 -16.734 -14.438 1 97.12 51 ASP B N 1
ATOM 2540 C CA . ASP B 1 51 ? -23.719 -18.156 -14.148 1 97.12 51 ASP B CA 1
ATOM 2541 C C . ASP B 1 51 ? -22.484 -18.547 -13.344 1 97.12 51 ASP B C 1
ATOM 2543 O O . ASP B 1 51 ? -22.562 -19.312 -12.391 1 97.12 51 ASP B O 1
ATOM 2547 N N . LEU B 1 52 ? -21.359 -17.984 -13.781 1 95.75 52 LEU B N 1
ATOM 2548 C CA . LEU B 1 52 ? -20.078 -18.234 -13.125 1 95.75 52 LEU B CA 1
ATOM 2549 C C . LEU B 1 52 ? -20.125 -17.812 -11.664 1 95.75 52 LEU B C 1
ATOM 2551 O O . LEU B 1 52 ? -19.547 -18.469 -10.805 1 95.75 52 LEU B O 1
ATOM 2555 N N . CYS B 1 53 ? -20.812 -16.75 -11.383 1 96.44 53 CYS B N 1
ATOM 2556 C CA . CYS B 1 53 ? -20.875 -16.188 -10.039 1 96.44 53 CYS B CA 1
ATOM 2557 C C . CYS B 1 53 ? -22.109 -16.688 -9.305 1 96.44 53 CYS B C 1
ATOM 2559 O O . CYS B 1 53 ? -22.375 -16.281 -8.164 1 96.44 53 CYS B O 1
ATOM 2561 N N . TYR B 1 54 ? -22.938 -17.516 -9.922 1 96.06 54 TYR B N 1
ATOM 2562 C CA . TYR B 1 54 ? -24.156 -18.078 -9.359 1 96.06 54 TYR B CA 1
ATOM 2563 C C . TYR B 1 54 ? -25.094 -16.984 -8.883 1 96.06 54 TYR B C 1
ATOM 2565 O O . TYR B 1 54 ? -25.578 -17.016 -7.742 1 96.06 54 TYR B O 1
ATOM 2573 N N . THR B 1 55 ? -25.25 -16.062 -9.734 1 97.06 55 THR B N 1
ATOM 2574 C CA . THR B 1 55 ? -26.156 -14.945 -9.438 1 97.06 55 THR B CA 1
ATOM 2575 C C . THR B 1 55 ? -26.906 -14.523 -10.688 1 97.06 55 THR B C 1
ATOM 2577 O O . THR B 1 55 ? -26.844 -15.195 -11.719 1 97.06 55 THR B O 1
ATOM 2580 N N . SER B 1 56 ? -27.734 -13.477 -10.641 1 96.56 56 SER B N 1
ATOM 2581 C CA . SER B 1 56 ? -28.562 -13.023 -11.758 1 96.56 56 SER B CA 1
ATOM 2582 C C . SER B 1 56 ? -27.828 -11.992 -12.609 1 96.56 56 SER B C 1
ATOM 2584 O O . SER B 1 56 ? -26.859 -11.383 -12.156 1 96.56 56 SER B O 1
ATOM 2586 N N . ASN B 1 57 ? -28.328 -11.867 -13.828 1 97.38 57 ASN B N 1
ATOM 2587 C CA . ASN B 1 57 ? -27.828 -10.789 -14.688 1 97.38 57 ASN B CA 1
ATOM 2588 C C . ASN B 1 57 ? -27.969 -9.43 -14.008 1 97.38 57 ASN B C 1
ATOM 2590 O O . ASN B 1 57 ? -27.062 -8.594 -14.109 1 97.38 57 ASN B O 1
ATOM 2594 N N . ALA B 1 58 ? -29.016 -9.289 -13.359 1 96.5 58 ALA B N 1
ATOM 2595 C CA . ALA B 1 58 ? -29.281 -8.023 -12.672 1 96.5 58 ALA B CA 1
ATOM 2596 C C . ALA B 1 58 ? -28.25 -7.777 -11.57 1 96.5 58 ALA B C 1
ATOM 2598 O O . ALA B 1 58 ? -27.812 -6.645 -11.367 1 96.5 58 ALA B O 1
ATOM 2599 N N . SER B 1 59 ? -27.844 -8.82 -10.906 1 97 59 SER B N 1
ATOM 2600 C CA . SER B 1 59 ? -26.875 -8.719 -9.828 1 97 59 SER B CA 1
ATOM 2601 C C . SER B 1 59 ? -25.5 -8.328 -10.367 1 97 59 SER B C 1
ATOM 2603 O O . SER B 1 59 ? -24.797 -7.52 -9.758 1 97 59 SER B O 1
ATOM 2605 N N . ILE B 1 60 ? -25.156 -8.875 -11.508 1 97.44 60 ILE B N 1
ATOM 2606 C CA . ILE B 1 60 ? -23.875 -8.539 -12.117 1 97.44 60 ILE B CA 1
ATOM 2607 C C . ILE B 1 60 ? -23.891 -7.082 -12.586 1 97.44 60 ILE B C 1
ATOM 2609 O O . ILE B 1 60 ? -22.906 -6.359 -12.422 1 97.44 60 ILE B O 1
ATOM 2613 N N . SER B 1 61 ? -24.984 -6.684 -13.164 1 96.38 61 SER B N 1
ATOM 2614 C CA . SER B 1 61 ? -25.094 -5.301 -13.609 1 96.38 61 SER B CA 1
ATOM 2615 C C . SER B 1 61 ? -24.969 -4.332 -12.438 1 96.38 61 SER B C 1
ATOM 2617 O O . SER B 1 61 ? -24.312 -3.297 -12.547 1 96.38 61 SER B O 1
ATOM 2619 N N . ARG B 1 62 ? -25.625 -4.672 -11.352 1 95.25 62 ARG B N 1
ATOM 2620 C CA . ARG B 1 62 ? -25.531 -3.842 -10.156 1 95.25 62 ARG B CA 1
ATOM 2621 C C . ARG B 1 62 ? -24.109 -3.83 -9.609 1 95.25 62 ARG B C 1
ATOM 2623 O O . ARG B 1 62 ? -23.641 -2.805 -9.109 1 95.25 62 ARG B O 1
ATOM 2630 N N . PHE B 1 63 ? -23.453 -4.973 -9.68 1 95.5 63 PHE B N 1
ATOM 2631 C CA . PHE B 1 63 ? -22.078 -5.09 -9.219 1 95.5 63 PHE B CA 1
ATOM 2632 C C . PHE B 1 63 ? -21.156 -4.199 -10.047 1 95.5 63 PHE B C 1
ATOM 2634 O O . PHE B 1 63 ? -20.266 -3.541 -9.5 1 95.5 63 PHE B O 1
ATOM 2641 N N . CYS B 1 64 ? -21.406 -4.16 -11.359 1 93.38 64 CYS B N 1
ATOM 2642 C CA . CYS B 1 64 ? -20.609 -3.287 -12.227 1 93.38 64 CYS B CA 1
ATOM 2643 C C . CYS B 1 64 ? -20.766 -1.828 -11.812 1 93.38 64 CYS B C 1
ATOM 2645 O O . CYS B 1 64 ? -19.781 -1.103 -11.703 1 93.38 64 CYS B O 1
ATOM 2647 N N . ARG B 1 65 ? -21.984 -1.445 -11.539 1 89.69 65 ARG B N 1
ATOM 2648 C CA . ARG B 1 65 ? -22.234 -0.073 -11.109 1 89.69 65 ARG B CA 1
ATOM 2649 C C . ARG B 1 65 ? -21.594 0.203 -9.75 1 89.69 65 ARG B C 1
ATOM 2651 O O . ARG B 1 65 ? -21.125 1.312 -9.492 1 89.69 65 ARG B O 1
ATOM 2658 N N . PHE B 1 66 ? -21.672 -0.82 -8.961 1 89 66 PHE B N 1
ATOM 2659 C CA . PHE B 1 66 ? -21.078 -0.747 -7.633 1 89 66 PHE B CA 1
ATOM 2660 C C . PHE B 1 66 ? -19.578 -0.484 -7.734 1 89 66 PHE B C 1
ATOM 2662 O O . PHE B 1 66 ? -19.016 0.289 -6.949 1 89 66 PHE B O 1
ATOM 2669 N N . LEU B 1 67 ? -18.875 -1.02 -8.742 1 88.44 67 LEU B N 1
ATOM 2670 C CA . LEU B 1 67 ? -17.438 -0.854 -8.922 1 88.44 67 LEU B CA 1
ATOM 2671 C C . LEU B 1 67 ? -17.125 0.42 -9.703 1 88.44 67 LEU B C 1
ATOM 2673 O O . LEU B 1 67 ? -15.961 0.71 -9.992 1 88.44 67 LEU B O 1
ATOM 2677 N N . GLY B 1 68 ? -18.141 1.13 -10.07 1 82.31 68 GLY B N 1
ATOM 2678 C CA . GLY B 1 68 ? -17.953 2.42 -10.711 1 82.31 68 GLY B CA 1
ATOM 2679 C C . GLY B 1 68 ? -18.094 2.357 -12.227 1 82.31 68 GLY B C 1
ATOM 2680 O O . GLY B 1 68 ? -17.75 3.312 -12.922 1 82.31 68 GLY B O 1
ATOM 2681 N N . MET B 1 69 ? -18.562 1.263 -12.695 1 88.31 69 MET B N 1
ATOM 2682 C CA . MET B 1 69 ? -18.812 1.138 -14.125 1 88.31 69 MET B CA 1
ATOM 2683 C C . MET B 1 69 ? -20.25 1.49 -14.469 1 88.31 69 MET B C 1
ATOM 2685 O O . MET B 1 69 ? -21.172 1.173 -13.711 1 88.31 69 MET B O 1
ATOM 2689 N N . ASP B 1 70 ? -20.375 2.02 -15.648 1 87.69 70 ASP B N 1
ATOM 2690 C CA . ASP B 1 70 ? -21.719 2.43 -16.031 1 87.69 70 ASP B CA 1
ATOM 2691 C C . ASP B 1 70 ? -22.562 1.227 -16.438 1 87.69 70 ASP B C 1
ATOM 2693 O O . ASP B 1 70 ? -23.781 1.241 -16.281 1 87.69 70 ASP B O 1
ATOM 2697 N N . ASN B 1 71 ? -21.969 0.252 -17.047 1 91.81 71 ASN B N 1
ATOM 2698 C CA . ASN B 1 71 ? -22.641 -0.937 -17.562 1 91.81 71 ASN B CA 1
ATOM 2699 C C . ASN B 1 71 ? -21.672 -2.088 -17.781 1 91.81 71 ASN B C 1
ATOM 2701 O O . ASN B 1 71 ? -20.469 -1.939 -17.547 1 91.81 71 ASN B O 1
ATOM 2705 N N . PHE B 1 72 ? -22.266 -3.221 -18.156 1 94.12 72 PHE B N 1
ATOM 2706 C CA . PHE B 1 72 ? -21.469 -4.426 -18.359 1 94.12 72 PHE B CA 1
ATOM 2707 C C . PHE B 1 72 ? -20.5 -4.25 -19.531 1 94.12 72 PHE B C 1
ATOM 2709 O O . PHE B 1 72 ? -19.422 -4.84 -19.547 1 94.12 72 PHE B O 1
ATOM 2716 N N . LYS B 1 73 ? -20.812 -3.459 -20.453 1 91.81 73 LYS B N 1
ATOM 2717 C CA . LYS B 1 73 ? -19.906 -3.209 -21.578 1 91.81 73 LYS B CA 1
ATOM 2718 C C . LYS B 1 73 ? -18.578 -2.611 -21.094 1 91.81 73 LYS B C 1
ATOM 2720 O O . LYS B 1 73 ? -17.516 -2.939 -21.625 1 91.81 73 LYS B O 1
ATOM 2725 N N . GLU B 1 74 ? -18.594 -1.771 -20.109 1 90.25 74 GLU B N 1
ATOM 2726 C CA . GLU B 1 74 ? -17.391 -1.207 -19.516 1 90.25 74 GLU B CA 1
ATOM 2727 C C . GLU B 1 74 ? -16.578 -2.277 -18.781 1 90.25 74 GLU B C 1
ATOM 2729 O O . GLU B 1 74 ? -15.344 -2.248 -18.797 1 90.25 74 GLU B O 1
ATOM 2734 N N . PHE B 1 75 ? -17.359 -3.152 -18.156 1 92.06 75 PHE B N 1
ATOM 2735 C CA . PHE B 1 75 ? -16.703 -4.289 -17.516 1 92.06 75 PHE B CA 1
ATOM 2736 C C . PHE B 1 75 ? -15.883 -5.086 -18.531 1 92.06 75 PHE B C 1
ATOM 2738 O O . PHE B 1 75 ? -14.719 -5.402 -18.281 1 92.06 75 PHE B O 1
ATOM 2745 N N . GLN B 1 76 ? -16.422 -5.305 -19.609 1 90.5 76 GLN B N 1
ATOM 2746 C CA . GLN B 1 76 ? -15.742 -6.035 -20.672 1 90.5 76 GLN B CA 1
ATOM 2747 C C . GLN B 1 76 ? -14.547 -5.246 -21.203 1 90.5 76 GLN B C 1
ATOM 2749 O O . GLN B 1 76 ? -13.5 -5.82 -21.484 1 90.5 76 GLN B O 1
ATOM 2754 N N . SER B 1 77 ? -14.719 -3.984 -21.281 1 88.25 77 SER B N 1
ATOM 2755 C CA . SER B 1 77 ? -13.641 -3.121 -21.75 1 88.25 77 SER B CA 1
ATOM 2756 C C . SER B 1 77 ? -12.461 -3.156 -20.781 1 88.25 77 SER B C 1
ATOM 2758 O O . SER B 1 77 ? -11.297 -3.162 -21.203 1 88.25 77 SER B O 1
ATOM 2760 N N . TRP B 1 78 ? -12.766 -3.135 -19.516 1 86.62 78 TRP B N 1
ATOM 2761 C CA . TRP B 1 78 ? -11.727 -3.209 -18.5 1 86.62 78 TRP B CA 1
ATOM 2762 C C . TRP B 1 78 ? -10.969 -4.531 -18.594 1 86.62 78 TRP B C 1
ATOM 2764 O O . TRP B 1 78 ? -9.742 -4.562 -18.438 1 86.62 78 TRP B O 1
ATOM 2774 N N . MET B 1 79 ? -11.711 -5.551 -18.844 1 85.75 79 MET B N 1
ATOM 2775 C CA . MET B 1 79 ? -11.125 -6.883 -18.938 1 85.75 79 MET B CA 1
ATOM 2776 C C . MET B 1 79 ? -10.172 -6.965 -20.125 1 85.75 79 MET B C 1
ATOM 2778 O O . MET B 1 79 ? -9.156 -7.66 -20.062 1 85.75 79 MET B O 1
ATOM 2782 N N . GLU B 1 80 ? -10.453 -6.246 -21.156 1 80.19 80 GLU B N 1
ATOM 2783 C CA . GLU B 1 80 ? -9.648 -6.281 -22.375 1 80.19 80 GLU B CA 1
ATOM 2784 C C . GLU B 1 80 ? -8.359 -5.488 -22.219 1 80.19 80 GLU B C 1
ATOM 2786 O O . GLU B 1 80 ? -7.363 -5.766 -22.891 1 80.19 80 GLU B O 1
ATOM 2791 N N . ARG B 1 81 ? -8.375 -4.559 -21.406 1 74.56 81 ARG B N 1
ATOM 2792 C CA . ARG B 1 81 ? -7.234 -3.668 -21.234 1 74.56 81 ARG B CA 1
ATOM 2793 C C . ARG B 1 81 ? -6.332 -4.152 -20.094 1 74.56 81 ARG B C 1
ATOM 2795 O O . ARG B 1 81 ? -5.461 -3.416 -19.641 1 74.56 81 ARG B O 1
ATOM 2802 N N . ASP B 1 82 ? -6.469 -5.316 -19.766 1 65.69 82 ASP B N 1
ATOM 2803 C CA . ASP B 1 82 ? -5.73 -5.797 -18.609 1 65.69 82 ASP B CA 1
ATOM 2804 C C . ASP B 1 82 ? -4.223 -5.758 -18.859 1 65.69 82 ASP B C 1
ATOM 2806 O O . ASP B 1 82 ? -3.779 -5.828 -20 1 65.69 82 ASP B O 1
ATOM 2810 N N . PHE B 1 83 ? -3.604 -5.359 -17.703 1 69 83 PHE B N 1
ATOM 2811 C CA . PHE B 1 8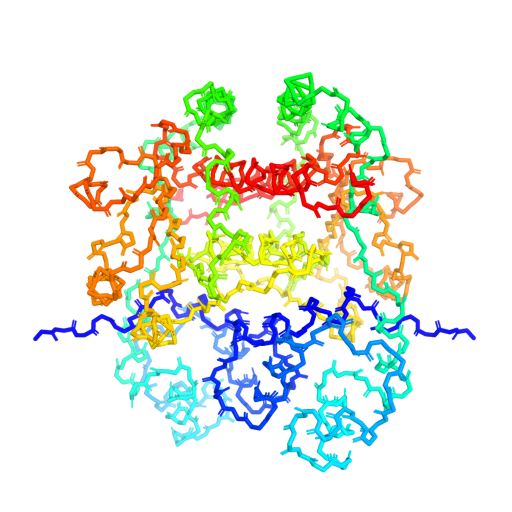3 ? -2.152 -5.219 -17.688 1 69 83 PHE B CA 1
ATOM 2812 C C . PHE B 1 83 ? -1.479 -6.578 -17.516 1 69 83 PHE B C 1
ATOM 2814 O O . PHE B 1 83 ? -2.037 -7.477 -16.891 1 69 83 PHE B O 1
ATOM 2821 N N . THR B 1 84 ? -0.365 -6.707 -18.234 1 73.69 84 THR B N 1
ATOM 2822 C CA . THR B 1 84 ? 0.507 -7.855 -18.016 1 73.69 84 THR B CA 1
ATOM 2823 C C . THR B 1 84 ? 1.85 -7.418 -17.438 1 73.69 84 THR B C 1
ATOM 2825 O O . THR B 1 84 ? 2.15 -6.227 -17.391 1 73.69 84 THR B O 1
ATOM 2828 N N . MET B 1 85 ? 2.584 -8.375 -16.891 1 77.25 85 MET B N 1
ATOM 2829 C CA . MET B 1 85 ? 3.908 -8.078 -16.359 1 77.25 85 MET B CA 1
ATOM 2830 C C . MET B 1 85 ? 4.832 -7.535 -17.438 1 77.25 85 MET B C 1
ATOM 2832 O O . MET B 1 85 ? 5.746 -6.762 -17.156 1 77.25 85 MET B O 1
ATOM 2836 N N . ARG B 1 86 ? 4.535 -7.793 -18.594 1 73.5 86 ARG B N 1
ATOM 2837 C CA . ARG B 1 86 ? 5.328 -7.305 -19.719 1 73.5 86 ARG B CA 1
ATOM 2838 C C . ARG B 1 86 ? 5.195 -5.793 -19.875 1 73.5 86 ARG B C 1
ATOM 2840 O O . ARG B 1 86 ? 6.133 -5.121 -20.312 1 73.5 86 ARG B O 1
ATOM 2847 N N . THR B 1 87 ? 4.102 -5.328 -19.484 1 72.44 87 THR B N 1
ATOM 2848 C CA . THR B 1 87 ? 3.875 -3.891 -19.594 1 72.44 87 THR B CA 1
ATOM 2849 C C . THR B 1 87 ? 4.309 -3.178 -18.328 1 72.44 87 THR B C 1
ATOM 2851 O O . THR B 1 87 ? 4.531 -1.964 -18.328 1 72.44 87 THR B O 1
ATOM 2854 N N . ASP B 1 88 ? 4.465 -3.957 -17.297 1 75.19 88 ASP B N 1
ATOM 2855 C CA . ASP B 1 88 ? 4.836 -3.383 -16.016 1 75.19 88 ASP B CA 1
ATOM 2856 C C . ASP B 1 88 ? 6.34 -3.137 -15.93 1 75.19 88 ASP B C 1
ATOM 2858 O O . ASP B 1 88 ? 6.781 -2.115 -15.406 1 75.19 88 ASP B O 1
ATOM 2862 N N . TYR B 1 89 ? 7.113 -4.156 -16.453 1 75.25 89 TYR B N 1
ATOM 2863 C CA . TYR B 1 89 ? 8.562 -4.02 -16.5 1 75.25 89 TYR B CA 1
ATOM 2864 C C . TYR B 1 89 ? 9.008 -3.41 -17.828 1 75.25 89 TYR B C 1
ATOM 2866 O O . TYR B 1 89 ? 8.328 -3.547 -18.844 1 75.25 89 TYR B O 1
ATOM 2874 N N . SER B 1 90 ? 10.141 -2.807 -17.719 1 76 90 SER B N 1
ATOM 2875 C CA . SER B 1 90 ? 10.742 -2.398 -18.984 1 76 90 SER B CA 1
ATOM 2876 C C . SER B 1 90 ? 11.141 -3.607 -19.828 1 76 90 SER B C 1
ATOM 2878 O O . SER B 1 90 ? 11.492 -4.656 -19.281 1 76 90 SER B O 1
ATOM 2880 N N . ARG B 1 91 ? 11.102 -3.465 -21.109 1 77.69 91 ARG B N 1
ATOM 2881 C CA . ARG B 1 91 ? 11.484 -4.527 -22.031 1 77.69 91 ARG B CA 1
ATOM 2882 C C . ARG B 1 91 ? 12.922 -4.98 -21.766 1 77.69 91 ARG B C 1
ATOM 2884 O O . ARG B 1 91 ? 13.227 -6.172 -21.844 1 77.69 91 ARG B O 1
ATOM 2891 N N . GLN B 1 92 ? 13.672 -4.008 -21.5 1 79.44 92 GLN B N 1
ATOM 2892 C CA . GLN B 1 92 ? 15.078 -4.305 -21.25 1 79.44 92 GLN B CA 1
ATOM 2893 C C . GLN B 1 92 ? 15.25 -5.203 -20.031 1 79.44 92 GLN B C 1
ATOM 2895 O O . GLN B 1 92 ? 15.969 -6.203 -20.078 1 79.44 92 GLN B O 1
ATOM 2900 N N . PHE B 1 93 ? 14.594 -4.871 -19 1 82.25 93 PHE B N 1
ATOM 2901 C CA . PHE B 1 93 ? 14.719 -5.66 -17.781 1 82.25 93 PHE B CA 1
ATOM 2902 C C . PHE B 1 93 ? 14.094 -7.039 -17.969 1 82.25 93 PHE B C 1
ATOM 2904 O O . PHE B 1 93 ? 14.641 -8.039 -17.5 1 82.25 93 PHE B O 1
ATOM 2911 N N . TYR B 1 94 ? 13.047 -7.008 -18.594 1 81.5 94 TYR B N 1
ATOM 2912 C CA . TYR B 1 94 ? 12.367 -8.266 -18.891 1 81.5 94 TYR B CA 1
ATOM 2913 C C . TYR B 1 94 ? 13.273 -9.219 -19.656 1 81.5 94 TYR B C 1
ATOM 2915 O O . TYR B 1 94 ? 13.375 -10.398 -19.312 1 81.5 94 TYR B O 1
ATOM 2923 N N . THR B 1 95 ? 13.922 -8.703 -20.656 1 84.5 95 THR B N 1
ATOM 2924 C CA . THR B 1 95 ? 14.836 -9.492 -21.484 1 84.5 95 THR B CA 1
ATOM 2925 C C . THR B 1 95 ? 16.047 -9.938 -20.672 1 84.5 95 THR B C 1
ATOM 2927 O O . THR B 1 95 ? 16.5 -11.078 -20.781 1 84.5 95 THR B O 1
ATOM 2930 N N . MET B 1 96 ? 16.5 -9.047 -19.859 1 86.81 96 MET B N 1
ATOM 2931 C CA . MET B 1 96 ? 17.656 -9.375 -19.016 1 86.81 96 MET B CA 1
ATOM 2932 C C . MET B 1 96 ? 17.312 -10.5 -18.047 1 86.81 96 MET B C 1
ATOM 2934 O O . MET B 1 96 ? 18.109 -11.414 -17.844 1 86.81 96 MET B O 1
ATOM 2938 N N . LEU B 1 97 ? 16.172 -10.406 -17.469 1 87.38 97 LEU B N 1
ATOM 2939 C CA . LEU B 1 97 ? 15.734 -11.406 -16.5 1 87.38 97 LEU B CA 1
ATOM 2940 C C . LEU B 1 97 ? 15.562 -12.766 -17.172 1 87.38 97 LEU B C 1
ATOM 2942 O O . LEU B 1 97 ? 15.906 -13.797 -16.578 1 87.38 97 LEU B O 1
ATOM 2946 N N . HIS B 1 98 ? 15.078 -12.727 -18.328 1 84.62 98 HIS B N 1
ATOM 2947 C CA . HIS B 1 98 ? 14.883 -13.953 -19.094 1 84.62 98 HIS B CA 1
ATOM 2948 C C . HIS B 1 98 ? 16.219 -14.609 -19.438 1 84.62 98 HIS B C 1
ATOM 2950 O O . HIS B 1 98 ? 16.359 -15.828 -19.328 1 84.62 98 HIS B O 1
ATOM 2956 N N . ASN B 1 99 ? 17.141 -13.797 -19.828 1 88.75 99 ASN B N 1
ATOM 2957 C CA . ASN B 1 99 ? 18.422 -14.312 -20.344 1 88.75 99 ASN B CA 1
ATOM 2958 C C . ASN B 1 99 ? 19.344 -14.742 -19.203 1 88.75 99 ASN B C 1
ATOM 2960 O O . ASN B 1 99 ? 20.016 -15.766 -19.297 1 88.75 99 ASN B O 1
ATOM 2964 N N . ASN B 1 100 ? 19.453 -13.875 -18.172 1 91.25 100 ASN B N 1
ATOM 2965 C CA . ASN B 1 100 ? 20.375 -14.109 -17.062 1 91.25 100 ASN B CA 1
ATOM 2966 C C . ASN B 1 100 ? 19.859 -13.469 -15.773 1 91.25 100 ASN B C 1
ATOM 2968 O O . ASN B 1 100 ? 20.109 -12.281 -15.531 1 91.25 100 ASN B O 1
ATOM 2972 N N . GLN B 1 101 ? 19.469 -14.297 -14.914 1 88.56 101 GLN B N 1
ATOM 2973 C CA . GLN B 1 101 ? 18.844 -13.82 -13.68 1 88.56 101 GLN B CA 1
ATOM 2974 C C . GLN B 1 101 ? 19.859 -13.062 -12.82 1 88.56 101 GLN B C 1
ATOM 2976 O O . GLN B 1 101 ? 19.516 -12.031 -12.227 1 88.56 101 GLN B O 1
ATOM 2981 N N . GLU B 1 102 ? 21.062 -13.586 -12.719 1 90.38 102 GLU B N 1
ATOM 2982 C CA . GLU B 1 102 ? 22.078 -12.961 -11.891 1 90.38 102 GLU B CA 1
ATOM 2983 C C . GLU B 1 102 ? 22.391 -11.547 -12.375 1 90.38 102 GLU B C 1
ATOM 2985 O O . GLU B 1 102 ? 22.531 -10.625 -11.57 1 90.38 102 GLU B O 1
ATOM 2990 N N . THR B 1 103 ? 22.5 -11.422 -13.625 1 91.81 103 THR B N 1
ATOM 2991 C CA . THR B 1 103 ? 22.766 -10.117 -14.211 1 91.81 103 THR B CA 1
ATOM 2992 C C . THR B 1 103 ? 21.594 -9.164 -13.969 1 91.81 103 THR B C 1
ATOM 2994 O O . THR B 1 103 ? 21.781 -7.992 -13.648 1 91.81 103 THR B O 1
ATOM 2997 N N . ALA B 1 104 ? 20.391 -9.664 -14.125 1 90.81 104 ALA B N 1
ATOM 2998 C CA . ALA B 1 104 ? 19.203 -8.852 -13.914 1 90.81 104 ALA B CA 1
ATOM 2999 C C . ALA B 1 104 ? 19.109 -8.367 -12.469 1 90.81 104 ALA B C 1
ATOM 3001 O O . ALA B 1 104 ? 18.828 -7.188 -12.227 1 90.81 104 ALA B O 1
ATOM 3002 N N . ILE B 1 105 ? 19.406 -9.234 -11.562 1 92.31 105 ILE B N 1
ATOM 3003 C CA . ILE B 1 105 ? 19.312 -8.906 -10.141 1 92.31 105 ILE B CA 1
ATOM 3004 C C . ILE B 1 105 ? 20.406 -7.898 -9.781 1 92.31 105 ILE B C 1
ATOM 3006 O O . ILE B 1 105 ? 20.188 -6.988 -8.984 1 92.31 105 ILE B O 1
ATOM 3010 N N . SER B 1 106 ? 21.578 -8.055 -10.359 1 92.31 106 SER B N 1
ATOM 3011 C CA . SER B 1 106 ? 22.656 -7.098 -10.141 1 92.31 106 SER B CA 1
ATOM 3012 C C . SER B 1 106 ? 22.297 -5.715 -10.664 1 92.31 106 SER B C 1
ATOM 3014 O O . SER B 1 106 ? 22.562 -4.703 -10.008 1 92.31 106 SER B O 1
ATOM 3016 N N . ALA B 1 107 ? 21.703 -5.719 -11.812 1 90.75 107 ALA B N 1
ATOM 3017 C CA . ALA B 1 107 ? 21.266 -4.453 -12.398 1 90.75 107 ALA B CA 1
ATOM 3018 C C . ALA B 1 107 ? 20.188 -3.805 -11.547 1 90.75 107 ALA B C 1
ATOM 3020 O O . ALA B 1 107 ? 20.156 -2.582 -11.375 1 90.75 107 ALA B O 1
ATOM 3021 N N . TYR B 1 108 ? 19.281 -4.625 -11.125 1 92.12 108 TYR B N 1
ATOM 3022 C CA . TYR B 1 108 ? 18.234 -4.188 -10.219 1 92.12 108 TYR B CA 1
ATOM 3023 C C . TYR B 1 108 ? 18.812 -3.559 -8.961 1 92.12 108 TYR B C 1
ATOM 3025 O O . TYR B 1 108 ? 18.422 -2.455 -8.57 1 92.12 108 TYR B O 1
ATOM 3033 N N . ARG B 1 109 ? 19.797 -4.195 -8.344 1 93.38 109 ARG B N 1
ATOM 3034 C CA . ARG B 1 109 ? 20.469 -3.703 -7.145 1 93.38 109 ARG B CA 1
ATOM 3035 C C . ARG B 1 109 ? 21.141 -2.363 -7.41 1 93.38 109 ARG B C 1
ATOM 3037 O O . ARG B 1 109 ? 20.984 -1.419 -6.633 1 93.38 109 ARG B O 1
ATOM 3044 N N . ASP B 1 110 ? 21.828 -2.275 -8.492 1 93 110 ASP B N 1
ATOM 3045 C CA . ASP B 1 110 ? 22.562 -1.058 -8.836 1 93 110 ASP B CA 1
ATOM 3046 C C . ASP B 1 110 ? 21.609 0.103 -9.086 1 93 110 ASP B C 1
ATOM 3048 O O . ASP B 1 110 ? 21.891 1.242 -8.711 1 93 110 ASP B O 1
ATOM 3052 N N . ALA B 1 111 ? 20.531 -0.237 -9.75 1 91.81 111 ALA B N 1
ATOM 3053 C CA . ALA B 1 111 ? 19.516 0.791 -10.008 1 91.81 111 ALA B CA 1
ATOM 3054 C C . ALA B 1 111 ? 18.906 1.303 -8.711 1 91.81 111 ALA B C 1
ATOM 3056 O O . ALA B 1 111 ? 18.641 2.498 -8.57 1 91.81 111 ALA B O 1
ATOM 3057 N N . LEU B 1 112 ? 18.656 0.426 -7.758 1 93.81 112 LEU B N 1
ATOM 3058 C CA . LEU B 1 112 ? 18.141 0.814 -6.449 1 93.81 112 LEU B CA 1
ATOM 3059 C C . LEU B 1 112 ? 19.109 1.771 -5.75 1 93.81 112 LEU B C 1
ATOM 3061 O O . LEU B 1 112 ? 18.688 2.816 -5.246 1 93.81 112 LEU B O 1
ATOM 3065 N N . ILE B 1 113 ? 20.344 1.381 -5.789 1 94.75 113 ILE B N 1
ATOM 3066 C CA . ILE B 1 113 ? 21.359 2.176 -5.109 1 94.75 113 ILE B CA 1
ATOM 3067 C C . ILE B 1 113 ? 21.484 3.541 -5.781 1 94.75 113 ILE B C 1
ATOM 3069 O O . ILE B 1 113 ? 21.578 4.57 -5.105 1 94.75 113 ILE B O 1
ATOM 3073 N N . GLY B 1 114 ? 21.5 3.514 -7.09 1 93.19 114 GLY B N 1
ATOM 3074 C CA . GLY B 1 114 ? 21.516 4.777 -7.812 1 93.19 114 GLY B CA 1
ATOM 3075 C C . GLY B 1 114 ? 20.344 5.68 -7.465 1 93.19 114 GLY B C 1
ATOM 3076 O O . GLY B 1 114 ? 20.516 6.891 -7.297 1 93.19 114 GLY B O 1
ATOM 3077 N N . ASN B 1 115 ? 19.156 5.109 -7.379 1 93.56 115 ASN B N 1
ATOM 3078 C CA . ASN B 1 115 ? 17.953 5.867 -7.043 1 93.56 115 ASN B CA 1
ATOM 3079 C C . ASN B 1 115 ? 18.031 6.43 -5.625 1 93.56 115 ASN B C 1
ATOM 3081 O O . ASN B 1 115 ? 17.5 7.512 -5.359 1 93.56 115 ASN B O 1
ATOM 3085 N N . ILE B 1 116 ? 18.672 5.691 -4.695 1 94.75 116 ILE B N 1
ATOM 3086 C CA . ILE B 1 116 ? 18.844 6.184 -3.334 1 94.75 116 ILE B CA 1
ATOM 3087 C C . ILE B 1 116 ? 19.672 7.473 -3.355 1 94.75 116 ILE B C 1
ATOM 3089 O O . ILE B 1 116 ? 19.25 8.484 -2.787 1 94.75 116 ILE B O 1
ATOM 3093 N N . TYR B 1 117 ? 20.75 7.484 -4.082 1 94.31 117 TYR B N 1
ATOM 3094 C CA . TYR B 1 117 ? 21.625 8.641 -4.121 1 94.31 117 TYR B CA 1
ATOM 3095 C C . TYR B 1 117 ? 20.953 9.82 -4.812 1 94.31 117 TYR B C 1
ATOM 3097 O O . TYR B 1 117 ? 21.141 10.977 -4.41 1 94.31 117 TYR B O 1
ATOM 3105 N N . THR B 1 118 ? 20.172 9.508 -5.785 1 93.5 118 THR B N 1
ATOM 3106 C CA . THR B 1 118 ? 19.516 10.586 -6.531 1 93.5 118 THR B CA 1
ATOM 3107 C C . THR B 1 118 ? 18.391 11.195 -5.711 1 93.5 118 THR B C 1
ATOM 3109 O O . THR B 1 118 ? 18.156 12.406 -5.766 1 93.5 118 THR B O 1
ATOM 3112 N N . THR B 1 119 ? 17.625 10.383 -5.039 1 95.56 119 THR B N 1
ATOM 3113 C CA . THR B 1 119 ? 16.484 10.859 -4.285 1 95.56 119 THR B CA 1
ATOM 3114 C C . THR B 1 119 ? 16.922 11.57 -3.012 1 95.56 119 THR B C 1
ATOM 3116 O O . THR B 1 119 ? 16.375 12.617 -2.652 1 95.56 119 THR B O 1
ATOM 3119 N N . ILE B 1 120 ? 17.953 10.898 -2.367 1 95.56 120 ILE B N 1
ATOM 3120 C CA . ILE B 1 120 ? 18.5 11.516 -1.169 1 95.56 120 ILE B CA 1
ATOM 3121 C C . ILE B 1 120 ? 19.672 12.43 -1.552 1 95.56 120 ILE B C 1
ATOM 3123 O O . ILE B 1 120 ? 20.828 12.109 -1.294 1 95.56 120 ILE B O 1
ATOM 3127 N N . ALA B 1 121 ? 19.375 13.477 -2.264 1 93.69 121 ALA B N 1
ATOM 3128 C CA . ALA B 1 121 ? 20.344 14.445 -2.771 1 93.69 121 ALA B CA 1
ATOM 3129 C C . ALA B 1 121 ? 20.062 15.844 -2.219 1 93.69 121 ALA B C 1
ATOM 3131 O O . ALA B 1 121 ? 18.953 16.125 -1.767 1 93.69 121 ALA B O 1
ATOM 3132 N N . PRO B 1 122 ? 21.031 16.734 -2.199 1 91.75 122 PRO B N 1
ATOM 3133 C CA . PRO B 1 122 ? 20.844 18.094 -1.684 1 91.75 122 PRO B CA 1
ATOM 3134 C C . PRO B 1 122 ? 19.734 18.844 -2.393 1 91.75 122 PRO B C 1
ATOM 3136 O O . PRO B 1 122 ? 19.031 19.656 -1.766 1 91.75 122 PRO B O 1
ATOM 3139 N N . GLU B 1 123 ? 19.531 18.562 -3.711 1 92.62 123 GLU B N 1
ATOM 3140 C CA . GLU B 1 123 ? 18.516 19.266 -4.484 1 92.62 123 GLU B CA 1
ATOM 3141 C C . GLU B 1 123 ? 17.125 19.031 -3.914 1 92.62 123 GLU B C 1
ATOM 3143 O O . GLU B 1 123 ? 16.312 19.953 -3.824 1 92.62 123 GLU B O 1
ATOM 3148 N N . ASN B 1 124 ? 16.891 17.797 -3.529 1 95.06 124 ASN B N 1
ATOM 3149 C CA . ASN B 1 124 ? 15.617 17.469 -2.908 1 95.06 124 ASN B CA 1
ATOM 3150 C C . ASN B 1 124 ? 15.555 17.969 -1.465 1 95.06 124 ASN B C 1
ATOM 3152 O O . ASN B 1 124 ? 14.539 18.516 -1.037 1 95.06 124 ASN B O 1
ATOM 3156 N N . ALA B 1 125 ? 16.625 17.781 -0.741 1 92.38 125 ALA B N 1
ATOM 3157 C CA . ALA B 1 125 ? 16.672 18.172 0.668 1 92.38 125 ALA B CA 1
ATOM 3158 C C . ALA B 1 125 ? 16.375 19.656 0.841 1 92.38 125 ALA B C 1
ATOM 3160 O O . ALA B 1 125 ? 15.719 20.062 1.81 1 92.38 125 ALA B O 1
ATOM 3161 N N . GLN B 1 126 ? 16.766 20.438 -0.045 1 94.12 126 GLN B N 1
ATOM 3162 C CA . GLN B 1 126 ? 16.688 21.891 0.073 1 94.12 126 GLN B CA 1
ATOM 3163 C C . GLN B 1 126 ? 15.25 22.391 -0.042 1 94.12 126 GLN B C 1
ATOM 3165 O O . GLN B 1 126 ? 14.898 23.438 0.491 1 94.12 126 GLN B O 1
ATOM 3170 N N . VAL B 1 127 ? 14.406 21.625 -0.69 1 96.69 127 VAL B N 1
ATOM 3171 C CA . VAL B 1 127 ? 13.055 22.109 -0.941 1 96.69 127 VAL B CA 1
ATOM 3172 C C . VAL B 1 127 ? 12.094 21.547 0.102 1 96.69 127 VAL B C 1
ATOM 3174 O O . VAL B 1 127 ? 10.969 22.031 0.252 1 96.69 127 VAL B O 1
ATOM 3177 N N . ILE B 1 128 ? 12.547 20.609 0.96 1 97.25 128 ILE B N 1
ATOM 3178 C CA . ILE B 1 128 ? 11.711 19.906 1.918 1 97.25 128 ILE B CA 1
ATOM 3179 C C . ILE B 1 128 ? 11.125 20.906 2.924 1 97.25 128 ILE B C 1
ATOM 3181 O O . ILE B 1 128 ? 9.93 20.859 3.217 1 97.25 128 ILE B O 1
ATOM 3185 N N . PRO B 1 129 ? 11.914 21.859 3.473 1 96.44 129 PRO B N 1
ATOM 3186 C CA . PRO B 1 129 ? 11.344 22.781 4.461 1 96.44 129 PRO B CA 1
ATOM 3187 C C . PRO B 1 129 ? 10.172 23.578 3.912 1 96.44 129 PRO B C 1
ATOM 3189 O O . PRO B 1 129 ? 9.172 23.781 4.613 1 96.44 129 PRO B O 1
ATOM 3192 N N . ASP B 1 130 ? 10.242 23.938 2.686 1 98.25 130 ASP B N 1
ATOM 3193 C CA . ASP B 1 130 ? 9.156 24.688 2.08 1 98.25 130 ASP B CA 1
ATOM 3194 C C . ASP B 1 130 ? 7.934 23.812 1.852 1 98.25 130 ASP B C 1
ATOM 3196 O O . ASP B 1 130 ? 6.797 24.234 2.061 1 98.25 130 ASP B O 1
ATOM 3200 N N . ILE B 1 131 ? 8.141 22.609 1.403 1 98.62 131 ILE B N 1
ATOM 3201 C CA . ILE B 1 131 ? 7.059 21.656 1.167 1 98.62 131 ILE B CA 1
ATOM 3202 C C . ILE B 1 131 ? 6.297 21.406 2.467 1 98.62 131 ILE B C 1
ATOM 3204 O O . ILE B 1 131 ? 5.066 21.453 2.494 1 98.62 131 ILE B O 1
ATOM 3208 N N . VAL B 1 132 ? 7.035 21.172 3.545 1 97.94 132 VAL B N 1
ATOM 3209 C CA . VAL B 1 132 ? 6.387 20.797 4.797 1 97.94 132 VAL B CA 1
ATOM 3210 C C . VAL B 1 132 ? 5.66 22 5.387 1 97.94 132 VAL B C 1
ATOM 3212 O O . VAL B 1 132 ? 4.609 21.859 6.012 1 97.94 132 VAL B O 1
ATOM 3215 N N . LYS B 1 133 ? 6.195 23.203 5.176 1 98.25 133 LYS B N 1
ATOM 3216 C CA . LYS B 1 133 ? 5.496 24.406 5.617 1 98.25 133 LYS B CA 1
ATOM 3217 C C . LYS B 1 133 ? 4.148 24.547 4.914 1 98.25 133 LYS B C 1
ATOM 3219 O O . LYS B 1 133 ? 3.133 24.812 5.559 1 98.25 133 LYS B O 1
ATOM 3224 N N . VAL B 1 134 ? 4.125 24.328 3.609 1 98.56 134 VAL B N 1
ATOM 3225 C CA . VAL B 1 134 ? 2.887 24.406 2.846 1 98.56 134 VAL B CA 1
ATOM 3226 C C . VAL B 1 134 ? 1.924 23.328 3.311 1 98.56 134 VAL B C 1
ATOM 3228 O O . VAL B 1 134 ? 0.731 23.578 3.496 1 98.56 134 VAL B O 1
ATOM 3231 N N . LEU B 1 135 ? 2.438 22.141 3.492 1 98.31 135 LEU B N 1
ATOM 3232 C CA . LEU B 1 135 ? 1.643 21 3.943 1 98.31 135 LEU B CA 1
ATOM 3233 C C . LEU B 1 135 ? 1.021 21.281 5.309 1 98.31 135 LEU B C 1
ATOM 3235 O O . LEU B 1 135 ? -0.116 20.891 5.57 1 98.31 135 LEU B O 1
ATOM 3239 N N . HIS B 1 136 ? 1.759 21.938 6.125 1 97.5 136 HIS B N 1
ATOM 3240 C CA . HIS B 1 136 ? 1.284 22.266 7.465 1 97.5 136 HIS B CA 1
ATOM 3241 C C . HIS B 1 136 ? 0.223 23.359 7.422 1 97.5 136 HIS B C 1
ATOM 3243 O O . HIS B 1 136 ? -0.767 23.297 8.156 1 97.5 136 HIS B O 1
ATOM 3249 N N . ASP B 1 137 ? 0.424 24.312 6.582 1 97.94 137 ASP B N 1
ATOM 3250 C CA . ASP B 1 137 ? -0.365 25.547 6.633 1 97.94 137 ASP B CA 1
ATOM 3251 C C . ASP B 1 137 ? -1.605 25.438 5.75 1 97.94 137 ASP B C 1
ATOM 3253 O O . ASP B 1 137 ? -2.549 26.219 5.895 1 97.94 137 ASP B O 1
ATOM 3257 N N . CYS B 1 138 ? -1.63 24.516 4.777 1 98.19 138 CYS B N 1
ATOM 3258 C CA . CYS B 1 138 ? -2.746 24.453 3.84 1 98.19 138 CYS B CA 1
ATOM 3259 C C . CYS B 1 138 ? -4.031 24.047 4.555 1 98.19 138 CYS B C 1
ATOM 3261 O O . CYS B 1 138 ? -3.992 23.5 5.66 1 98.19 138 CYS B O 1
ATOM 3263 N N . SER B 1 139 ? -5.145 24.391 3.965 1 97.62 139 SER B N 1
ATOM 3264 C CA . SER B 1 139 ? -6.441 24 4.516 1 97.62 139 SER B CA 1
ATOM 3265 C C . SER B 1 139 ? -6.695 22.516 4.328 1 97.62 139 SER B C 1
ATOM 3267 O O . SER B 1 139 ? -7.023 21.812 5.285 1 97.62 139 SER B O 1
ATOM 3269 N N . LYS B 1 140 ? -6.5 22.109 3.084 1 96.5 140 LYS B N 1
ATOM 3270 C CA . LYS B 1 140 ? -6.672 20.703 2.703 1 96.5 140 LYS B CA 1
ATOM 3271 C C . LYS B 1 140 ? -5.484 20.203 1.885 1 96.5 140 LYS B C 1
ATOM 3273 O O . LYS B 1 140 ? -4.977 20.922 1.019 1 96.5 140 LYS B O 1
ATOM 3278 N N . ALA B 1 141 ? -5.027 19.047 2.229 1 98.62 141 ALA B N 1
ATOM 3279 C CA . ALA B 1 141 ? -4.031 18.375 1.387 1 98.62 141 ALA B CA 1
ATOM 3280 C C . ALA B 1 141 ? -4.613 17.141 0.724 1 98.62 141 ALA B C 1
ATOM 3282 O O . ALA B 1 141 ? -5.379 16.391 1.344 1 98.62 141 ALA B O 1
ATOM 3283 N N . ALA B 1 142 ? -4.34 16.922 -0.498 1 98.81 142 ALA B N 1
ATOM 3284 C CA . ALA B 1 142 ? -4.816 15.758 -1.244 1 98.81 142 ALA B CA 1
ATOM 3285 C C . ALA B 1 142 ? -3.678 15.094 -2.014 1 98.81 142 ALA B C 1
ATOM 3287 O O . ALA B 1 142 ? -2.824 15.773 -2.584 1 98.81 142 ALA B O 1
ATOM 3288 N N . TYR B 1 143 ? -3.635 13.812 -1.966 1 98.88 143 TYR B N 1
ATOM 3289 C CA . TYR B 1 143 ? -2.619 13 -2.619 1 98.88 143 TYR B CA 1
ATOM 3290 C C . TYR B 1 143 ? -3.199 12.273 -3.828 1 98.88 143 TYR B C 1
ATOM 3292 O O . TYR B 1 143 ? -4.219 11.594 -3.723 1 98.88 143 TYR B O 1
ATOM 3300 N N . PHE B 1 144 ? -2.557 12.43 -4.996 1 98.38 144 PHE B N 1
ATOM 3301 C CA . PHE B 1 144 ? -3.037 11.859 -6.25 1 98.38 144 PHE B CA 1
ATOM 3302 C C . PHE B 1 144 ? -2.006 10.898 -6.836 1 98.38 144 PHE B C 1
ATOM 3304 O O . PHE B 1 144 ? -0.858 11.281 -7.07 1 98.38 144 PHE B O 1
ATOM 3311 N N . SER B 1 145 ? -2.377 9.727 -7.008 1 96.56 145 SER B N 1
ATOM 3312 C CA . SER B 1 145 ? -1.557 8.672 -7.605 1 96.56 145 SER B CA 1
ATOM 3313 C C . SER B 1 145 ? -2.398 7.457 -7.977 1 96.56 145 SER B C 1
ATOM 3315 O O . SER B 1 145 ? -3.625 7.488 -7.867 1 96.56 145 SER B O 1
ATOM 3317 N N . HIS B 1 146 ? -1.739 6.43 -8.5 1 91.31 146 HIS B N 1
ATOM 3318 C CA . HIS B 1 146 ? -2.445 5.191 -8.805 1 91.31 146 HIS B CA 1
ATOM 3319 C C . HIS B 1 146 ? -1.531 3.98 -8.641 1 91.31 146 HIS B C 1
ATOM 3321 O O . HIS B 1 146 ? -0.318 4.129 -8.484 1 91.31 146 HIS B O 1
ATOM 3327 N N . HIS B 1 147 ? -2.092 2.777 -8.594 1 89.62 147 HIS B N 1
ATOM 3328 C CA . HIS B 1 147 ? -1.363 1.529 -8.406 1 89.62 147 HIS B CA 1
ATOM 3329 C C . HIS B 1 147 ? -0.542 1.562 -7.121 1 89.62 147 HIS B C 1
ATOM 3331 O O . HIS B 1 147 ? -1.004 2.07 -6.098 1 89.62 147 HIS B O 1
ATOM 3337 N N . PHE B 1 148 ? 0.619 1.003 -7.18 1 93.06 148 PHE B N 1
ATOM 3338 C CA . PHE B 1 148 ? 1.386 0.882 -5.945 1 93.06 148 PHE B CA 1
ATOM 3339 C C . PHE B 1 148 ? 1.734 2.258 -5.391 1 93.06 148 PHE B C 1
ATOM 3341 O O . PHE B 1 148 ? 1.957 2.408 -4.188 1 93.06 148 PHE B O 1
ATOM 3348 N N . LEU B 1 149 ? 1.8 3.262 -6.227 1 95.38 149 LEU B N 1
ATOM 3349 C CA . LEU B 1 149 ? 2.061 4.613 -5.734 1 95.38 149 LEU B CA 1
ATOM 3350 C C . LEU B 1 149 ? 0.91 5.105 -4.863 1 95.38 149 LEU B C 1
ATOM 3352 O O . LEU B 1 149 ? 1.118 5.906 -3.949 1 95.38 149 LEU B O 1
ATOM 3356 N N . TRP B 1 150 ? -0.313 4.59 -5.176 1 95.44 150 TRP B N 1
ATOM 3357 C CA . TRP B 1 150 ? -1.426 4.852 -4.27 1 95.44 150 TRP B CA 1
ATOM 3358 C C . TRP B 1 150 ? -1.161 4.25 -2.895 1 95.44 150 TRP B C 1
ATOM 3360 O O . TRP B 1 150 ? -1.454 4.871 -1.871 1 95.44 150 TRP B O 1
ATOM 3370 N N . ASP B 1 151 ? -0.595 3.018 -2.805 1 96.25 151 ASP B N 1
ATOM 3371 C CA . ASP B 1 151 ? -0.244 2.369 -1.546 1 96.25 151 ASP B CA 1
ATOM 3372 C C . ASP B 1 151 ? 0.782 3.193 -0.771 1 96.25 151 ASP B C 1
ATOM 3374 O O . ASP B 1 151 ? 0.705 3.297 0.455 1 96.25 151 ASP B O 1
ATOM 3378 N N . ILE B 1 152 ? 1.712 3.734 -1.51 1 97.38 152 ILE B N 1
ATOM 3379 C CA . ILE B 1 152 ? 2.697 4.609 -0.889 1 97.38 152 ILE B CA 1
ATOM 3380 C C . ILE B 1 152 ? 2.006 5.852 -0.33 1 97.38 152 ILE B C 1
ATOM 3382 O O . ILE B 1 152 ? 2.326 6.309 0.77 1 97.38 152 ILE B O 1
ATOM 3386 N N . GLY B 1 153 ? 1.067 6.367 -1.078 1 98.12 153 GLY B N 1
ATOM 3387 C CA . GLY B 1 153 ? 0.254 7.465 -0.579 1 98.12 153 GLY B CA 1
ATOM 3388 C C . GLY B 1 153 ? -0.515 7.113 0.68 1 98.12 153 GLY B C 1
ATOM 3389 O O . GLY B 1 153 ? -0.669 7.949 1.573 1 98.12 153 GLY B O 1
ATOM 3390 N N . HIS B 1 154 ? -0.997 5.879 0.679 1 96.5 154 HIS B N 1
ATOM 3391 C CA . HIS B 1 154 ? -1.711 5.387 1.852 1 96.5 154 HIS B CA 1
ATOM 3392 C C . HIS B 1 154 ? -0.8 5.34 3.074 1 96.5 154 HIS B C 1
ATOM 3394 O O . HIS B 1 154 ? -1.209 5.723 4.172 1 96.5 154 HIS B O 1
ATOM 3400 N N . TYR B 1 155 ? 0.381 4.906 2.906 1 96.25 155 TYR B N 1
ATOM 3401 C CA . TYR B 1 155 ? 1.406 4.945 3.943 1 96.25 155 TYR B CA 1
ATOM 3402 C C . TYR B 1 155 ? 1.665 6.375 4.402 1 96.25 155 TYR B C 1
ATOM 3404 O O . TYR B 1 155 ? 1.669 6.652 5.605 1 96.25 155 TYR B O 1
ATOM 3412 N N . PHE B 1 156 ? 1.832 7.289 3.461 1 98 156 PHE B N 1
ATOM 3413 C CA . PHE B 1 156 ? 2.066 8.703 3.74 1 98 156 PHE B CA 1
ATOM 3414 C C . PHE B 1 156 ? 0.91 9.297 4.535 1 98 156 PHE B C 1
ATOM 3416 O O . PHE B 1 156 ? 1.125 9.977 5.539 1 98 156 PHE B O 1
ATOM 3423 N N . GLN B 1 157 ? -0.282 8.984 4.047 1 97.31 157 GLN B N 1
ATOM 3424 C CA . GLN B 1 157 ? -1.507 9.445 4.695 1 97.31 157 GLN B CA 1
ATOM 3425 C C . GLN B 1 157 ? -1.554 9 6.156 1 97.31 157 GLN B C 1
ATOM 3427 O O . GLN B 1 157 ? -1.896 9.789 7.039 1 97.31 157 GLN B O 1
ATOM 3432 N N . SER B 1 158 ? -1.232 7.773 6.379 1 94.44 158 SER B N 1
ATOM 3433 C CA . SER B 1 158 ? -1.251 7.223 7.73 1 94.44 158 SER B CA 1
ATOM 3434 C C . SER B 1 158 ? -0.252 7.938 8.633 1 94.44 158 SER B C 1
ATOM 3436 O O . SER B 1 158 ? -0.583 8.305 9.766 1 94.44 158 SER B O 1
ATOM 3438 N N . LYS B 1 159 ? 0.938 8.156 8.164 1 94.06 159 LYS B N 1
ATOM 3439 C CA . LYS B 1 159 ? 1.971 8.805 8.961 1 94.06 159 LYS B CA 1
ATOM 3440 C C . LYS B 1 159 ? 1.618 10.266 9.234 1 94.06 159 LYS B C 1
ATOM 3442 O O . LYS B 1 159 ? 1.839 10.766 10.336 1 94.06 159 LYS B O 1
ATOM 3447 N N . MET B 1 160 ? 1.049 10.914 8.234 1 95.69 160 MET B N 1
ATOM 3448 C CA . MET B 1 160 ? 0.625 12.297 8.406 1 95.69 160 MET B CA 1
ATOM 3449 C C . MET B 1 160 ? -0.478 12.406 9.453 1 95.69 160 MET B C 1
ATOM 3451 O O . MET B 1 160 ? -0.478 13.328 10.273 1 95.69 160 MET B O 1
ATOM 3455 N N . MET B 1 161 ? -1.34 11.414 9.406 1 93.75 161 MET B N 1
ATOM 3456 C CA . MET B 1 161 ? -2.434 11.414 10.367 1 93.75 161 MET B CA 1
ATOM 3457 C C . MET B 1 161 ? -1.901 11.266 11.789 1 93.75 161 MET B C 1
ATOM 3459 O O . MET B 1 161 ? -2.434 11.867 12.727 1 93.75 161 MET B O 1
ATOM 3463 N N . MET B 1 162 ? -0.857 10.492 11.969 1 90.06 162 MET B N 1
ATOM 3464 C CA . MET B 1 162 ? -0.225 10.328 13.273 1 90.06 162 MET B CA 1
ATOM 3465 C C . MET B 1 162 ? 0.328 11.648 13.789 1 90.06 162 MET B C 1
ATOM 3467 O O . MET B 1 162 ? 0.487 11.836 14.992 1 90.06 162 MET B O 1
ATOM 3471 N N . MET B 1 163 ? 0.594 12.5 12.859 1 91.75 163 MET B N 1
ATOM 3472 C CA . MET B 1 163 ? 1.146 13.797 13.242 1 91.75 163 MET B CA 1
ATOM 3473 C C . MET B 1 163 ? 0.067 14.875 13.227 1 91.75 163 MET B C 1
ATOM 3475 O O . MET B 1 163 ? 0.375 16.078 13.234 1 91.75 163 MET B O 1
ATOM 3479 N N . GLY B 1 164 ? -1.156 14.445 13.086 1 90.5 164 GLY B N 1
ATOM 3480 C CA . GLY B 1 164 ? -2.297 15.336 13.25 1 90.5 164 GLY B CA 1
ATOM 3481 C C . GLY B 1 164 ? -2.725 16 11.953 1 90.5 164 GLY B C 1
ATOM 3482 O O . GLY B 1 164 ? -3.492 16.969 11.969 1 90.5 164 GLY B O 1
ATOM 3483 N N . ARG B 1 165 ? -2.23 15.531 10.859 1 94.38 165 ARG B N 1
ATOM 3484 C CA . ARG B 1 165 ? -2.566 16.125 9.57 1 94.38 165 ARG B CA 1
ATOM 3485 C C . ARG B 1 165 ? -3.295 15.133 8.672 1 94.38 165 ARG B C 1
ATOM 3487 O O . ARG B 1 165 ? -2.711 14.133 8.242 1 94.38 165 ARG B O 1
ATOM 3494 N N . TYR B 1 166 ? -4.551 15.398 8.406 1 96.25 166 TYR B N 1
ATOM 3495 C CA . TYR B 1 166 ? -5.34 14.547 7.52 1 96.25 166 TYR B CA 1
ATOM 3496 C C . TYR B 1 166 ? -5.07 14.875 6.059 1 96.25 166 TYR B C 1
ATOM 3498 O O . TYR B 1 166 ? -5.246 16.016 5.629 1 96.25 166 TYR B O 1
ATOM 3506 N N . VAL B 1 167 ? -4.586 13.969 5.258 1 98.31 167 VAL B N 1
ATOM 3507 C CA . VAL B 1 167 ? -4.371 14.07 3.818 1 98.31 167 VAL B CA 1
ATOM 3508 C C . VAL B 1 167 ? -5.391 13.211 3.08 1 98.31 167 VAL B C 1
ATOM 3510 O O . VAL B 1 167 ? -5.508 12.016 3.342 1 98.31 167 VAL B O 1
ATOM 3513 N N . GLU B 1 168 ? -6.137 13.773 2.162 1 98 168 GLU B N 1
ATOM 3514 C CA . GLU B 1 168 ? -7.121 13.008 1.402 1 98 168 GLU B CA 1
ATOM 3515 C C . GLU B 1 168 ? -6.445 12.125 0.356 1 98 168 GLU B C 1
ATOM 3517 O O . GLU B 1 168 ? -5.449 12.523 -0.25 1 98 168 GLU B O 1
ATOM 3522 N N . LEU B 1 169 ? -6.891 10.961 0.194 1 97.75 169 LEU B N 1
ATOM 3523 C CA . LEU B 1 169 ? -6.418 9.961 -0.75 1 97.75 169 LEU B CA 1
ATOM 3524 C C . LEU B 1 169 ? -7.566 9.086 -1.237 1 97.75 169 LEU B C 1
ATOM 3526 O O . LEU B 1 169 ? -8.344 8.562 -0.432 1 97.75 169 LEU B O 1
ATOM 3530 N N . PHE B 1 170 ? -7.625 8.93 -2.566 1 94.19 170 PHE B N 1
ATOM 3531 C CA . PHE B 1 170 ? -8.719 8.141 -3.115 1 94.19 170 PHE B CA 1
ATOM 3532 C C . PHE B 1 170 ? -8.219 7.195 -4.199 1 94.19 170 PHE B C 1
ATOM 3534 O O . PHE B 1 170 ? -7.32 7.547 -4.969 1 94.19 170 PHE B O 1
ATOM 3541 N N . MET B 1 171 ? -8.859 6.086 -4.293 1 89.06 171 MET B N 1
ATOM 3542 C CA . MET B 1 171 ? -8.352 5.02 -5.152 1 89.06 171 MET B CA 1
ATOM 3543 C C . MET B 1 171 ? -8.898 5.16 -6.57 1 89.06 171 MET B C 1
ATOM 3545 O O . MET B 1 171 ? -8.195 4.883 -7.539 1 89.06 171 MET B O 1
ATOM 3549 N N . ASP B 1 172 ? -10.094 5.594 -6.699 1 87.31 172 ASP B N 1
ATOM 3550 C CA . ASP B 1 172 ? -10.727 5.492 -8.008 1 87.31 172 ASP B CA 1
ATOM 3551 C C . ASP B 1 172 ? -10.711 6.84 -8.734 1 87.31 172 ASP B C 1
ATOM 3553 O O . ASP B 1 172 ? -10.625 7.891 -8.094 1 87.31 172 ASP B O 1
ATOM 3557 N N . TYR B 1 173 ? -10.82 6.719 -10.039 1 90.19 173 TYR B N 1
ATOM 3558 C CA . TYR B 1 173 ? -10.758 7.891 -10.906 1 90.19 173 TYR B CA 1
ATOM 3559 C C . TYR B 1 173 ? -11.828 8.906 -10.531 1 90.19 173 TYR B C 1
ATOM 3561 O O . TYR B 1 173 ? -11.531 10.094 -10.352 1 90.19 173 TYR B O 1
ATOM 3569 N N . GLY B 1 174 ? -13.047 8.422 -10.375 1 90 174 GLY B N 1
ATOM 3570 C CA . GLY B 1 174 ? -14.156 9.328 -10.109 1 90 174 GLY B CA 1
ATOM 3571 C C . GLY B 1 174 ? -13.977 10.117 -8.828 1 90 174 GLY B C 1
ATOM 3572 O O . GLY B 1 174 ? -14.188 11.336 -8.812 1 90 174 GLY B O 1
ATOM 3573 N N . THR B 1 175 ? -13.555 9.445 -7.812 1 92.19 175 THR B N 1
ATOM 3574 C CA . THR B 1 175 ? -13.398 10.109 -6.523 1 92.19 175 THR B CA 1
ATOM 3575 C C . THR B 1 175 ? -12.18 11.023 -6.531 1 92.19 175 THR B C 1
ATOM 3577 O O . THR B 1 175 ? -12.172 12.07 -5.883 1 92.19 175 THR B O 1
ATOM 3580 N N . GLN B 1 176 ? -11.117 10.672 -7.254 1 95.75 176 GLN B N 1
ATOM 3581 C CA . GLN B 1 176 ? -9.969 11.562 -7.375 1 95.75 176 GLN B CA 1
ATOM 3582 C C . GLN B 1 176 ? -10.336 12.828 -8.141 1 95.75 176 GLN B C 1
ATOM 3584 O O . GLN B 1 176 ? -9.891 13.93 -7.789 1 95.75 176 GLN B O 1
ATOM 3589 N N . LEU B 1 177 ? -11.148 12.594 -9.172 1 95.88 177 LEU B N 1
ATOM 3590 C CA . LEU B 1 177 ? -11.586 13.758 -9.93 1 95.88 177 LEU B CA 1
ATOM 3591 C C . LEU B 1 177 ? -12.438 14.688 -9.07 1 95.88 177 LEU B C 1
ATOM 3593 O O . LEU B 1 177 ? -12.266 15.906 -9.102 1 95.88 177 LEU B O 1
ATOM 3597 N N . GLU B 1 178 ? -13.359 14.133 -8.336 1 95.06 178 GLU B N 1
ATOM 3598 C CA . GLU B 1 178 ? -14.18 14.922 -7.426 1 95.06 178 GLU B CA 1
ATOM 3599 C C . GLU B 1 178 ? -13.32 15.672 -6.414 1 95.06 178 GLU B C 1
ATOM 3601 O O . GLU B 1 178 ? -13.562 16.844 -6.133 1 95.06 178 GLU B O 1
ATOM 3606 N N . CYS B 1 179 ? -12.352 15.008 -5.867 1 96.94 179 CYS B N 1
ATOM 3607 C CA . CYS B 1 179 ? -11.422 15.625 -4.93 1 96.94 179 CYS B CA 1
ATOM 3608 C C . CYS B 1 179 ? -10.688 16.797 -5.586 1 96.94 179 CYS B C 1
ATOM 3610 O O . CYS B 1 179 ? -10.602 17.875 -5.012 1 96.94 179 CYS B O 1
ATOM 3612 N N . ALA B 1 180 ? -10.18 16.578 -6.777 1 98.31 180 ALA B N 1
ATOM 3613 C CA . ALA B 1 180 ? -9.461 17.609 -7.508 1 98.31 180 ALA B CA 1
ATOM 3614 C C . ALA B 1 180 ? -10.336 18.828 -7.73 1 98.31 180 ALA B C 1
ATOM 3616 O O . ALA B 1 180 ? -9.883 19.969 -7.566 1 98.31 180 ALA B O 1
ATOM 3617 N N . ARG B 1 181 ? -11.562 18.578 -8.047 1 98.25 181 ARG B N 1
ATOM 3618 C CA . ARG B 1 181 ? -12.492 19.672 -8.344 1 98.25 181 ARG B CA 1
ATOM 3619 C C . ARG B 1 181 ? -12.852 20.453 -7.082 1 98.25 181 ARG B C 1
ATOM 3621 O O . ARG B 1 181 ? -13.297 21.594 -7.16 1 98.25 181 ARG B O 1
ATOM 3628 N N . SER B 1 182 ? -12.688 19.812 -5.973 1 97.88 182 SER B N 1
ATOM 3629 C CA . SER B 1 182 ? -13.055 20.453 -4.715 1 97.88 182 SER B CA 1
ATOM 3630 C C . SER B 1 182 ? -11.898 21.312 -4.176 1 97.88 182 SER B C 1
ATOM 3632 O O . SER B 1 182 ? -12.062 22.031 -3.193 1 97.88 182 SER B O 1
ATOM 3634 N N . LEU B 1 183 ? -10.742 21.25 -4.734 1 98.44 183 LEU B N 1
ATOM 3635 C CA . LEU B 1 183 ? -9.578 21.984 -4.246 1 98.44 183 LEU B CA 1
ATOM 3636 C C . LEU B 1 183 ? -9.727 23.484 -4.512 1 98.44 183 LEU B C 1
ATOM 3638 O O . LEU B 1 183 ? -10.398 23.891 -5.465 1 98.44 183 LEU B O 1
ATOM 3642 N N . THR B 1 184 ? -9.18 24.312 -3.627 1 98.56 184 THR B N 1
ATOM 3643 C CA . THR B 1 184 ? -9.102 25.766 -3.756 1 98.56 184 THR B CA 1
ATOM 3644 C C . THR B 1 184 ? -7.656 26.234 -3.635 1 98.56 184 THR B C 1
ATOM 3646 O O . THR B 1 184 ? -6.75 25.438 -3.387 1 98.56 184 THR B O 1
ATOM 3649 N N . GLU B 1 185 ? -7.465 27.562 -3.73 1 98.38 185 GLU B N 1
ATOM 3650 C CA . GLU B 1 185 ? -6.129 28.156 -3.697 1 98.38 185 GLU B CA 1
ATOM 3651 C C . GLU B 1 185 ? -5.492 28 -2.322 1 98.38 185 GLU B C 1
ATOM 3653 O O . GLU B 1 185 ? -4.281 28.172 -2.17 1 98.38 185 GLU B O 1
ATOM 3658 N N . LYS B 1 186 ? -6.254 27.547 -1.309 1 98.62 186 LYS B N 1
ATOM 3659 C CA . LYS B 1 186 ? -5.75 27.391 0.051 1 98.62 186 LYS B CA 1
ATOM 3660 C C . LYS B 1 186 ? -5.289 25.953 0.3 1 98.62 186 LYS B C 1
ATOM 3662 O O . LYS B 1 186 ? -4.789 25.641 1.382 1 98.62 186 LYS B O 1
ATOM 3667 N N . ASP B 1 187 ? -5.516 25.109 -0.708 1 98.75 187 ASP B N 1
ATOM 3668 C CA . ASP B 1 187 ? -5.258 23.672 -0.56 1 98.75 187 ASP B CA 1
ATOM 3669 C C . ASP B 1 187 ? -3.918 23.297 -1.186 1 98.75 187 ASP B C 1
ATOM 3671 O O . ASP B 1 187 ? -3.223 24.141 -1.745 1 98.75 187 ASP B O 1
ATOM 3675 N N . PHE B 1 188 ? -3.453 22.078 -0.973 1 98.88 188 PHE B N 1
ATOM 3676 C CA . PHE B 1 188 ? -2.172 21.562 -1.446 1 98.88 188 PHE B CA 1
ATOM 3677 C C . PHE B 1 188 ? -2.348 20.203 -2.117 1 98.88 188 PHE B C 1
ATOM 3679 O O . PHE B 1 188 ? -2.848 19.266 -1.5 1 98.88 188 PHE B O 1
ATOM 3686 N N . ALA B 1 189 ? -2.002 20.094 -3.398 1 98.81 189 ALA B N 1
ATOM 3687 C CA . ALA B 1 189 ? -2.078 18.844 -4.148 1 98.81 189 ALA B CA 1
ATOM 3688 C C . ALA B 1 189 ? -0.703 18.203 -4.277 1 98.81 189 ALA B C 1
ATOM 3690 O O . ALA B 1 189 ? 0.266 18.859 -4.664 1 98.81 189 ALA B O 1
ATOM 3691 N N . ILE B 1 190 ? -0.615 16.969 -3.908 1 98.81 190 ILE B N 1
ATOM 3692 C CA . ILE B 1 190 ? 0.586 16.156 -4.082 1 98.81 190 ILE B CA 1
ATOM 3693 C C . ILE B 1 190 ? 0.342 15.086 -5.148 1 98.81 190 ILE B C 1
ATOM 3695 O O . ILE B 1 190 ? -0.521 14.227 -4.984 1 98.81 190 ILE B O 1
ATOM 3699 N N . ILE B 1 191 ? 1.07 15.156 -6.219 1 98 191 ILE B N 1
ATOM 3700 C CA . ILE B 1 191 ? 0.946 14.188 -7.301 1 98 191 ILE B CA 1
ATOM 3701 C C . ILE B 1 191 ? 2.197 13.312 -7.352 1 98 191 ILE B C 1
ATOM 3703 O O . ILE B 1 191 ? 3.311 13.812 -7.508 1 98 191 ILE B O 1
ATOM 3707 N N . CYS B 1 192 ? 2.016 12.039 -7.141 1 97 192 CYS B N 1
ATOM 3708 C CA . CYS B 1 192 ? 3.113 11.086 -7.262 1 97 192 CYS B CA 1
ATOM 3709 C C . CYS B 1 192 ? 2.969 10.25 -8.523 1 97 192 CYS B C 1
ATOM 3711 O O . CYS B 1 192 ? 2.062 9.422 -8.625 1 97 192 CYS B O 1
ATOM 3713 N N . SER B 1 193 ? 3.801 10.469 -9.477 1 93.5 193 SER B N 1
ATOM 3714 C CA . SER B 1 193 ? 3.855 9.789 -10.766 1 93.5 193 SER B CA 1
ATOM 3715 C C . SER B 1 193 ? 5.297 9.539 -11.195 1 93.5 193 SER B C 1
ATOM 3717 O O . SER B 1 193 ? 5.906 10.367 -11.867 1 93.5 193 SER B O 1
ATOM 3719 N N . VAL B 1 194 ? 5.766 8.336 -10.914 1 91.44 194 VAL B N 1
ATOM 3720 C CA . VAL B 1 194 ? 7.18 8.039 -11.125 1 91.44 194 VAL B CA 1
ATOM 3721 C C . VAL B 1 194 ? 7.523 8.219 -12.602 1 91.44 194 VAL B C 1
ATOM 3723 O O . VAL B 1 194 ? 8.391 9.023 -12.953 1 91.44 194 VAL B O 1
ATOM 3726 N N . GLY B 1 195 ? 6.793 7.566 -13.477 1 86.81 195 GLY B N 1
ATOM 3727 C CA . GLY B 1 195 ? 7.043 7.668 -14.906 1 86.81 195 GLY B CA 1
ATOM 3728 C C . GLY B 1 195 ? 6.441 8.914 -15.531 1 86.81 195 GLY B C 1
ATOM 3729 O O . GLY B 1 195 ? 6.676 9.203 -16.703 1 86.81 195 GLY B O 1
ATOM 3730 N N . GLY B 1 196 ? 5.605 9.672 -14.789 1 87.94 196 GLY B N 1
ATOM 3731 C CA . GLY 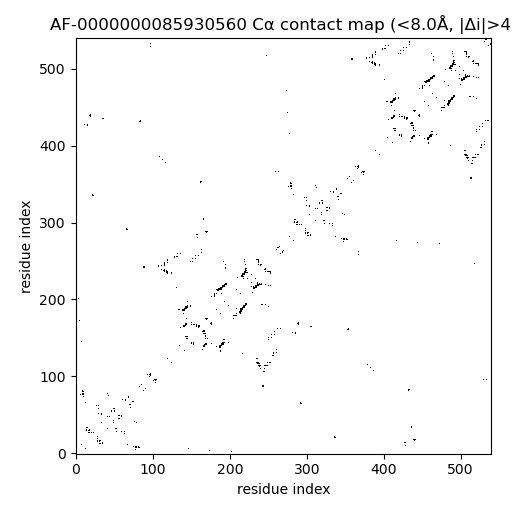B 1 196 ? 5.004 10.914 -15.25 1 87.94 196 GLY B CA 1
ATOM 3732 C C . GLY B 1 196 ? 3.705 10.703 -16 1 87.94 196 GLY B C 1
ATOM 3733 O O . GLY B 1 196 ? 3.064 11.672 -16.422 1 87.94 196 GLY B O 1
ATOM 3734 N N . SER B 1 197 ? 3.244 9.492 -16.078 1 87.5 197 SER B N 1
ATOM 3735 C CA . SER B 1 197 ? 2.121 9.195 -16.953 1 87.5 197 SER B CA 1
ATOM 3736 C C . SER B 1 197 ? 0.795 9.594 -16.312 1 87.5 197 SER B C 1
ATOM 3738 O O . SER B 1 197 ? -0.212 9.75 -17.016 1 87.5 197 SER B O 1
ATOM 3740 N N . TYR B 1 198 ? 0.749 9.789 -15.055 1 91.44 198 TYR B N 1
ATOM 3741 C CA . TYR B 1 198 ? -0.49 10.125 -14.359 1 91.44 198 TYR B CA 1
ATOM 3742 C C . TYR B 1 198 ? -1.109 11.391 -14.945 1 91.44 198 TYR B C 1
ATOM 3744 O O . TYR B 1 198 ? -2.316 11.438 -15.195 1 91.44 198 TYR B O 1
ATOM 3752 N N . LEU B 1 199 ? -0.311 12.344 -15.227 1 89.12 199 LEU B N 1
ATOM 3753 C CA . LEU B 1 199 ? -0.777 13.656 -15.672 1 89.12 199 LEU B CA 1
ATOM 3754 C C . LEU B 1 199 ? -1.326 13.586 -17.094 1 89.12 199 LEU B C 1
ATOM 3756 O O . LEU B 1 199 ? -2.27 14.305 -17.438 1 89.12 199 LEU B O 1
ATOM 3760 N N . THR B 1 200 ? -0.769 12.688 -17.875 1 88.94 200 THR B N 1
ATOM 3761 C CA . THR B 1 200 ? -1.214 12.57 -19.25 1 88.94 200 THR B CA 1
ATOM 3762 C C . THR B 1 200 ? -2.391 11.602 -19.359 1 88.94 200 THR B C 1
ATOM 3764 O O . THR B 1 200 ? -3.283 11.789 -20.188 1 88.94 200 THR B O 1
ATOM 3767 N N . ARG B 1 201 ? -2.352 10.656 -18.484 1 89.06 201 ARG B N 1
ATOM 3768 C CA . ARG B 1 201 ? -3.396 9.633 -18.516 1 89.06 201 ARG B CA 1
ATOM 3769 C C . ARG B 1 201 ? -4.707 10.172 -17.953 1 89.06 201 ARG B C 1
ATOM 3771 O O . ARG B 1 201 ? -5.789 9.742 -18.359 1 89.06 201 ARG B O 1
ATOM 3778 N N . TYR B 1 202 ? -4.582 11.055 -17.031 1 93.62 202 TYR B N 1
ATOM 3779 C CA . TYR B 1 202 ? -5.762 11.594 -16.359 1 93.62 202 TYR B CA 1
ATOM 3780 C C . TYR B 1 202 ? -5.797 13.109 -16.453 1 93.62 202 TYR B C 1
ATOM 3782 O O . TYR B 1 202 ? -5.809 13.805 -15.438 1 93.62 202 TYR B O 1
ATOM 3790 N N . PRO B 1 203 ? -5.969 13.594 -17.656 1 93 203 PRO B N 1
ATOM 3791 C CA . PRO B 1 203 ? -5.871 15.039 -17.875 1 93 203 PRO B CA 1
ATOM 3792 C C . PRO B 1 203 ? -6.965 15.82 -17.156 1 93 203 PRO B C 1
ATOM 3794 O O . PRO B 1 203 ? -6.734 16.953 -16.719 1 93 203 PRO B O 1
ATOM 3797 N N . ASP B 1 204 ? -8.195 15.266 -16.984 1 95.44 204 ASP B N 1
ATOM 3798 C CA . ASP B 1 204 ? -9.281 15.977 -16.312 1 95.44 204 ASP B CA 1
ATOM 3799 C C . ASP B 1 204 ? -8.938 16.234 -14.844 1 95.44 204 ASP B C 1
ATOM 3801 O O . ASP B 1 204 ? -9.281 17.297 -14.305 1 95.44 204 ASP B O 1
ATOM 3805 N N . ILE B 1 205 ? -8.344 15.266 -14.227 1 96.56 205 ILE B N 1
ATOM 3806 C CA . ILE B 1 205 ? -7.914 15.445 -12.844 1 96.56 205 ILE B CA 1
ATOM 3807 C C . ILE B 1 205 ? -6.84 16.531 -12.773 1 96.56 205 ILE B C 1
ATOM 3809 O O . ILE B 1 205 ? -6.93 17.453 -11.945 1 96.56 205 ILE B O 1
ATOM 3813 N N . CYS B 1 206 ? -5.898 16.469 -13.664 1 94.69 206 CYS B N 1
ATOM 3814 C CA . CYS B 1 206 ? -4.809 17.438 -13.688 1 94.69 206 CYS B CA 1
ATOM 3815 C C . CYS B 1 206 ? -5.332 18.844 -13.945 1 94.69 206 CYS B C 1
ATOM 3817 O O . CYS B 1 206 ? -4.926 19.797 -13.281 1 94.69 206 CYS B O 1
ATOM 3819 N N . ASN B 1 207 ? -6.215 18.906 -14.891 1 95.94 207 ASN B N 1
ATOM 3820 C CA . ASN B 1 207 ? -6.793 20.203 -15.219 1 95.94 207 ASN B CA 1
ATOM 3821 C C . ASN B 1 207 ? -7.582 20.797 -14.055 1 95.94 207 ASN B C 1
ATOM 3823 O O . ASN B 1 207 ? -7.555 22 -13.82 1 95.94 207 ASN B O 1
ATOM 3827 N N . ALA B 1 208 ? -8.328 19.938 -13.375 1 97.94 208 ALA B N 1
ATOM 3828 C CA . ALA B 1 208 ? -9.078 20.391 -12.211 1 97.94 208 ALA B CA 1
ATOM 3829 C C . ALA B 1 208 ? -8.141 20.938 -11.133 1 97.94 208 ALA B C 1
ATOM 3831 O O . ALA B 1 208 ? -8.422 21.953 -10.508 1 97.94 208 ALA B O 1
ATOM 3832 N N . ILE B 1 209 ? -7.023 20.266 -10.906 1 97.94 209 ILE B N 1
ATOM 3833 C CA . ILE B 1 209 ? -6.043 20.703 -9.922 1 97.94 209 ILE B CA 1
ATOM 3834 C C . ILE B 1 209 ? -5.469 22.062 -10.336 1 97.94 209 ILE B C 1
ATOM 3836 O O . ILE B 1 209 ? -5.426 23 -9.531 1 97.94 209 ILE B O 1
ATOM 3840 N N . LEU B 1 210 ? -5.113 22.172 -11.594 1 96.62 210 LEU B N 1
ATOM 3841 C CA . LEU B 1 210 ? -4.539 23.406 -12.109 1 96.62 210 LEU B CA 1
ATOM 3842 C C . LEU B 1 210 ? -5.535 24.562 -12 1 96.62 210 LEU B C 1
ATOM 3844 O O . LEU B 1 210 ? -5.168 25.672 -11.609 1 96.62 210 LEU B O 1
ATOM 3848 N N . SER B 1 211 ? -6.742 24.25 -12.25 1 97.38 211 SER B N 1
ATOM 3849 C CA . SER B 1 211 ? -7.785 25.281 -12.25 1 97.38 211 SER B CA 1
ATOM 3850 C C . SER B 1 211 ? -8.086 25.766 -10.836 1 97.38 211 SER B C 1
ATOM 3852 O O . SER B 1 211 ? -8.586 26.875 -10.648 1 97.38 211 SER B O 1
ATOM 3854 N N . SER B 1 212 ? -7.875 24.938 -9.891 1 97.88 212 SER B N 1
ATOM 3855 C CA . SER B 1 212 ? -8.141 25.281 -8.5 1 97.88 212 SER B CA 1
ATOM 3856 C C . SER B 1 212 ? -7.207 26.406 -8.023 1 97.88 212 SER B C 1
ATOM 3858 O O . SER B 1 212 ? -7.535 27.141 -7.094 1 97.88 212 SER B O 1
ATOM 3860 N N . GLY B 1 213 ? -5.977 26.5 -8.625 1 97.62 213 GLY B N 1
ATOM 3861 C CA . GLY B 1 213 ? -4.965 27.453 -8.219 1 97.62 213 GLY B CA 1
ATOM 3862 C C . GLY B 1 213 ? -4.211 27.031 -6.973 1 97.62 213 GLY B C 1
ATOM 3863 O O . GLY B 1 213 ? -3.434 27.812 -6.414 1 97.62 213 GLY B O 1
ATOM 3864 N N . CYS B 1 214 ? -4.43 25.844 -6.504 1 98.06 214 CYS B N 1
ATOM 3865 C CA . CYS B 1 214 ? -3.744 25.375 -5.301 1 98.06 214 CYS B CA 1
ATOM 3866 C C . CYS B 1 214 ? -2.262 25.156 -5.566 1 98.06 214 CYS B C 1
ATOM 3868 O O . CYS B 1 214 ? -1.84 25.078 -6.723 1 98.06 214 CYS B O 1
ATOM 3870 N N . LYS B 1 215 ? -1.452 25.125 -4.52 1 98.31 215 LYS B N 1
ATOM 3871 C CA . LYS B 1 215 ? -0.054 24.719 -4.652 1 98.31 215 LYS B CA 1
ATOM 3872 C C . LYS B 1 215 ? 0.065 23.234 -4.988 1 98.31 215 LYS B C 1
ATOM 3874 O O . LYS B 1 215 ? -0.772 22.438 -4.574 1 98.31 215 LYS B O 1
ATOM 3879 N N . MET B 1 216 ? 1.098 22.984 -5.738 1 98.06 216 MET B N 1
ATOM 3880 C CA . MET B 1 216 ? 1.226 21.609 -6.234 1 98.06 216 MET B CA 1
ATOM 3881 C C . MET B 1 216 ? 2.654 21.109 -6.07 1 98.06 216 MET B C 1
ATOM 3883 O O . MET B 1 216 ? 3.609 21.812 -6.398 1 98.06 216 MET B O 1
ATOM 3887 N N . LEU B 1 217 ? 2.795 19.922 -5.539 1 98.5 217 LEU B N 1
ATOM 3888 C CA . LEU B 1 217 ? 4.027 19.141 -5.531 1 98.5 217 LEU B CA 1
ATOM 3889 C C . LEU B 1 217 ? 3.932 17.953 -6.488 1 98.5 217 LEU B C 1
ATOM 3891 O O . LEU B 1 217 ? 2.961 17.203 -6.449 1 98.5 217 LEU B O 1
ATOM 3895 N N . ILE B 1 218 ? 4.934 17.812 -7.344 1 97.12 218 ILE B N 1
ATOM 3896 C CA . ILE B 1 218 ? 5.027 16.641 -8.211 1 97.12 218 ILE B CA 1
ATOM 3897 C C . ILE B 1 218 ? 6.258 15.812 -7.832 1 97.12 218 ILE B C 1
ATOM 3899 O O . ILE B 1 218 ? 7.371 16.344 -7.773 1 97.12 218 ILE B O 1
ATOM 3903 N N . ILE B 1 219 ? 6.02 14.57 -7.516 1 96.44 219 ILE B N 1
ATOM 3904 C CA . ILE B 1 219 ? 7.07 13.594 -7.281 1 96.44 219 ILE B CA 1
ATOM 3905 C C . ILE B 1 219 ? 7.223 12.695 -8.508 1 96.44 219 ILE B C 1
ATOM 3907 O O . ILE B 1 219 ? 6.309 11.945 -8.859 1 96.44 219 ILE B O 1
ATOM 3911 N N . THR B 1 220 ? 8.391 12.805 -9.195 1 94.56 220 THR B N 1
ATOM 3912 C CA . THR B 1 220 ? 8.516 12.102 -10.469 1 94.56 220 THR B CA 1
ATOM 3913 C C . THR B 1 220 ? 9.984 11.875 -10.82 1 94.56 220 THR B C 1
ATOM 3915 O O . THR B 1 220 ? 10.875 12.469 -10.203 1 94.56 220 THR B O 1
ATOM 3918 N N . GLN B 1 221 ? 10.172 10.867 -11.648 1 91.5 221 GLN B N 1
ATOM 3919 C CA . GLN B 1 221 ? 11.477 10.68 -12.273 1 91.5 221 GLN B CA 1
ATOM 3920 C C . GLN B 1 221 ? 11.555 11.414 -13.602 1 91.5 221 GLN B C 1
ATOM 3922 O O . GLN B 1 221 ? 12.648 11.625 -14.141 1 91.5 221 GLN B O 1
ATOM 3927 N N . ASN B 1 222 ? 10.406 11.789 -14.109 1 88.5 222 ASN B N 1
ATOM 3928 C CA . ASN B 1 222 ? 10.328 12.391 -15.438 1 88.5 222 ASN B CA 1
ATOM 3929 C C . ASN B 1 222 ? 10.398 13.906 -15.375 1 88.5 222 ASN B C 1
ATOM 3931 O O . ASN B 1 222 ? 9.375 14.586 -15.438 1 88.5 222 ASN B O 1
ATOM 3935 N N . LEU B 1 223 ? 11.586 14.406 -15.555 1 87.12 223 LEU B N 1
ATOM 3936 C CA . LEU B 1 223 ? 11.789 15.844 -15.414 1 87.12 223 LEU B CA 1
ATOM 3937 C C . LEU B 1 223 ? 11.57 16.562 -16.734 1 87.12 223 LEU B C 1
ATOM 3939 O O . LEU B 1 223 ? 11.586 17.797 -16.797 1 87.12 223 LEU B O 1
ATOM 3943 N N . ALA B 1 224 ? 11.227 15.781 -17.734 1 84.88 224 ALA B N 1
ATOM 3944 C CA . ALA B 1 224 ? 11.016 16.375 -19.047 1 84.88 224 ALA B CA 1
ATOM 3945 C C . ALA B 1 224 ? 9.547 16.703 -19.266 1 84.88 224 ALA B C 1
ATOM 3947 O O . ALA B 1 224 ? 9.195 17.359 -20.266 1 84.88 224 ALA B O 1
ATOM 3948 N N . SER B 1 225 ? 8.758 16.344 -18.391 1 83.19 225 SER B N 1
ATOM 3949 C CA . SER B 1 225 ? 7.328 16.578 -18.562 1 83.19 225 SER B CA 1
ATOM 3950 C C . SER B 1 225 ? 7.004 18.062 -18.516 1 83.19 225 SER B C 1
ATOM 3952 O O . SER B 1 225 ? 7.434 18.781 -17.609 1 83.19 225 SER B O 1
ATOM 3954 N N . PRO B 1 226 ? 6.207 18.531 -19.484 1 83 226 PRO B N 1
ATOM 3955 C CA . PRO B 1 226 ? 5.82 19.938 -19.469 1 83 226 PRO B CA 1
ATOM 3956 C C . PRO B 1 226 ? 4.945 20.297 -18.266 1 83 226 PRO B C 1
ATOM 3958 O O . PRO B 1 226 ? 4.852 21.469 -17.891 1 83 226 PRO B O 1
ATOM 3961 N N . TYR B 1 227 ? 4.367 19.328 -17.641 1 82.56 227 TYR B N 1
ATOM 3962 C CA . TYR B 1 227 ? 3.514 19.578 -16.484 1 82.56 227 TYR B CA 1
ATOM 3963 C C . TYR B 1 227 ? 4.332 20.094 -15.305 1 82.56 227 TYR B C 1
ATOM 3965 O O . TYR B 1 227 ? 3.783 20.703 -14.383 1 82.56 227 TYR B O 1
ATOM 3973 N N . LEU B 1 228 ? 5.574 19.844 -15.367 1 87.69 228 LEU B N 1
ATOM 3974 C CA . LEU B 1 228 ? 6.422 20.25 -14.25 1 87.69 228 LEU B CA 1
ATOM 3975 C C . LEU B 1 228 ? 6.508 21.766 -14.156 1 87.69 228 LEU B C 1
ATOM 3977 O O . LEU B 1 228 ? 6.773 22.312 -13.086 1 87.69 228 LEU B O 1
ATOM 3981 N N . ASN B 1 229 ? 6.219 22.422 -15.266 1 89.88 229 ASN B N 1
ATOM 3982 C CA . ASN B 1 229 ? 6.262 23.875 -15.273 1 89.88 229 ASN B CA 1
ATOM 3983 C C . ASN B 1 229 ? 5.125 24.484 -14.453 1 89.88 229 ASN B C 1
ATOM 3985 O O . ASN B 1 229 ? 5.18 25.656 -14.07 1 89.88 229 ASN B O 1
ATOM 3989 N N . THR B 1 230 ? 4.18 23.703 -14.148 1 90.94 230 THR B N 1
ATOM 3990 C CA . THR B 1 230 ? 3.018 24.188 -13.414 1 90.94 230 THR B CA 1
ATOM 3991 C C . THR B 1 230 ? 3.15 23.875 -11.922 1 90.94 230 THR B C 1
ATOM 3993 O O . THR B 1 230 ? 2.34 24.328 -11.117 1 90.94 230 THR B O 1
ATOM 3996 N N . ALA B 1 231 ? 4.16 23.141 -11.562 1 95.69 231 ALA B N 1
ATOM 3997 C CA . ALA B 1 231 ? 4.316 22.703 -10.18 1 95.69 231 ALA B CA 1
ATOM 3998 C C . ALA B 1 231 ? 5.023 23.766 -9.336 1 95.69 231 ALA B C 1
ATOM 4000 O O . ALA B 1 231 ? 5.914 24.469 -9.828 1 95.69 231 ALA B O 1
ATOM 4001 N N . ASP B 1 232 ? 4.609 23.922 -8.141 1 97.75 232 ASP B N 1
ATOM 4002 C CA . ASP B 1 232 ? 5.32 24.781 -7.191 1 97.75 232 ASP B CA 1
ATOM 4003 C C . ASP B 1 232 ? 6.574 24.078 -6.664 1 97.75 232 ASP B C 1
ATOM 4005 O O . ASP B 1 232 ? 7.57 24.734 -6.352 1 97.75 232 ASP B O 1
ATOM 4009 N N . PHE B 1 233 ? 6.492 22.766 -6.504 1 97.75 233 PHE B N 1
ATOM 4010 C CA . PHE B 1 233 ? 7.602 21.953 -6.02 1 97.75 233 PHE B CA 1
ATOM 4011 C C . PHE B 1 233 ? 7.746 20.688 -6.848 1 97.75 233 PHE B C 1
ATOM 4013 O O . PHE B 1 233 ? 6.75 20.109 -7.301 1 97.75 233 PHE B O 1
ATOM 4020 N N . ILE B 1 234 ? 8.977 20.312 -7.016 1 96.38 234 ILE B N 1
ATOM 4021 C CA . ILE B 1 234 ? 9.289 19.062 -7.676 1 96.38 234 ILE B CA 1
ATOM 4022 C C . ILE B 1 234 ? 10.281 18.266 -6.82 1 96.38 234 ILE B C 1
ATOM 4024 O O . ILE B 1 234 ? 11.289 18.812 -6.359 1 96.38 234 ILE B O 1
ATOM 4028 N N . LEU B 1 235 ? 9.93 17.062 -6.496 1 96.56 235 LEU B N 1
ATOM 4029 C CA . LEU B 1 235 ? 10.883 16.109 -5.938 1 96.56 235 LEU B CA 1
ATOM 4030 C C . LEU B 1 235 ? 11.25 15.047 -6.961 1 96.56 235 LEU B C 1
ATOM 4032 O O . LEU B 1 235 ? 10.375 14.336 -7.461 1 96.56 235 LEU B O 1
ATOM 4036 N N . GLN B 1 236 ? 12.516 15.023 -7.195 1 93.44 236 GLN B N 1
ATOM 4037 C CA . GLN B 1 236 ? 13 13.984 -8.102 1 93.44 236 GLN B CA 1
ATOM 4038 C C . GLN B 1 236 ? 13.156 12.648 -7.375 1 93.44 236 GLN B C 1
ATOM 4040 O O . GLN B 1 236 ? 13.883 12.555 -6.383 1 93.44 236 GLN B O 1
ATOM 4045 N N . CYS B 1 237 ? 12.414 11.664 -7.859 1 91.06 237 CYS B N 1
ATOM 4046 C CA . CYS B 1 237 ? 12.508 10.359 -7.211 1 91.06 237 CYS B CA 1
ATOM 4047 C C . CYS B 1 237 ? 13.266 9.367 -8.086 1 91.06 237 CYS B C 1
ATOM 4049 O O . CYS B 1 237 ? 12.656 8.492 -8.703 1 91.06 237 CYS B O 1
ATOM 4051 N N . GLY B 1 238 ? 14.508 9.461 -8.125 1 85.88 238 GLY B N 1
ATOM 4052 C CA . GLY B 1 238 ? 15.375 8.562 -8.875 1 85.88 238 GLY B CA 1
ATOM 4053 C C . GLY B 1 238 ? 15.602 9.008 -10.305 1 85.88 238 GLY B C 1
ATOM 4054 O O . GLY B 1 238 ? 15.203 10.109 -10.688 1 85.88 238 GLY B O 1
ATOM 4055 N N . THR B 1 239 ? 16.375 8.305 -11.133 1 77.44 239 THR B N 1
ATOM 4056 C CA . THR B 1 239 ? 16.688 8.641 -12.516 1 77.44 239 THR B CA 1
ATOM 4057 C C . THR B 1 239 ? 16.297 7.508 -13.453 1 77.44 239 THR B C 1
ATOM 4059 O O . THR B 1 239 ? 16.172 7.707 -14.664 1 77.44 239 THR B O 1
ATOM 4062 N N . THR B 1 240 ? 16.203 6.422 -12.891 1 64.94 240 THR B N 1
ATOM 4063 C CA . THR B 1 240 ? 15.891 5.27 -13.734 1 64.94 240 THR B CA 1
ATOM 4064 C C . THR B 1 240 ? 14.391 4.977 -13.719 1 64.94 240 THR B C 1
ATOM 4066 O O . THR B 1 240 ? 13.812 4.762 -12.656 1 64.94 240 THR B O 1
ATOM 4069 N N . ASN B 1 241 ? 13.883 5.25 -14.82 1 58.75 241 ASN B N 1
ATOM 4070 C CA . ASN B 1 241 ? 12.445 5.078 -14.977 1 58.75 241 ASN B CA 1
ATOM 4071 C C . ASN B 1 241 ? 12.086 3.623 -15.25 1 58.75 241 ASN B C 1
ATOM 4073 O O . ASN B 1 241 ? 11.93 3.225 -16.406 1 58.75 241 ASN B O 1
ATOM 4077 N N . ARG B 1 242 ? 12.25 2.914 -14.297 1 65.56 242 ARG B N 1
ATOM 4078 C CA . ARG B 1 242 ? 11.703 1.562 -14.367 1 65.56 242 ARG B CA 1
ATOM 4079 C C . ARG B 1 242 ? 10.742 1.301 -13.211 1 65.56 242 ARG B C 1
ATOM 4081 O O . ARG B 1 242 ? 11.055 1.585 -12.055 1 65.56 242 ARG B O 1
ATOM 4088 N N . ASN B 1 243 ? 9.547 1.019 -13.656 1 63.34 243 ASN B N 1
ATOM 4089 C CA . ASN B 1 243 ? 8.531 0.663 -12.672 1 63.34 243 ASN B CA 1
ATOM 4090 C C . ASN B 1 243 ? 9.07 -0.318 -11.633 1 63.34 243 ASN B C 1
ATOM 4092 O O . ASN B 1 243 ? 8.578 -0.367 -10.508 1 63.34 243 ASN B O 1
ATOM 4096 N N . ASP B 1 244 ? 10.133 -0.861 -12 1 75.38 244 ASP B N 1
ATOM 4097 C CA . ASP B 1 244 ? 10.695 -1.891 -11.125 1 75.38 244 ASP B CA 1
ATOM 4098 C C . ASP B 1 244 ? 11.414 -1.27 -9.93 1 75.38 244 ASP B C 1
ATOM 4100 O O . ASP B 1 244 ? 11.398 -1.827 -8.836 1 75.38 244 ASP B O 1
ATOM 4104 N N . VAL B 1 245 ? 11.984 -0.114 -10.195 1 86.94 245 VAL B N 1
ATOM 4105 C CA . VAL B 1 245 ? 12.797 0.396 -9.094 1 86.94 245 VAL B CA 1
ATOM 4106 C C . VAL B 1 245 ? 12.312 1.79 -8.703 1 86.94 245 VAL B C 1
ATOM 4108 O O . VAL B 1 245 ? 12.609 2.266 -7.602 1 86.94 245 VAL B O 1
ATOM 4111 N N . GLY B 1 246 ? 11.547 2.428 -9.539 1 91.5 246 GLY B N 1
ATOM 4112 C CA . GLY B 1 246 ? 11.086 3.781 -9.281 1 91.5 246 GLY B CA 1
ATOM 4113 C C . GLY B 1 246 ? 10.219 3.887 -8.039 1 91.5 246 GLY B C 1
ATOM 4114 O O . GLY B 1 246 ? 10.227 4.914 -7.359 1 91.5 246 GLY B O 1
ATOM 4115 N N . LYS B 1 247 ? 9.492 2.836 -7.742 1 93.75 247 LYS B N 1
ATOM 4116 C CA . LYS B 1 247 ? 8.602 2.832 -6.59 1 93.75 247 LYS B CA 1
ATOM 4117 C C . LYS B 1 247 ? 9.375 3.029 -5.289 1 93.75 247 LYS B C 1
ATOM 4119 O O . LYS B 1 247 ? 8.867 3.643 -4.348 1 93.75 247 LYS B O 1
ATOM 4124 N N . TYR B 1 248 ? 10.648 2.604 -5.207 1 95.69 248 TYR B N 1
ATOM 4125 C CA . TYR B 1 248 ? 11.477 2.797 -4.023 1 95.69 248 TYR B CA 1
ATOM 4126 C C . TYR B 1 248 ? 11.828 4.27 -3.838 1 95.69 248 TYR B C 1
ATOM 4128 O O . TYR B 1 248 ? 11.797 4.781 -2.719 1 95.69 248 TYR B O 1
ATOM 4136 N N . ALA B 1 249 ? 12.148 4.844 -4.957 1 95.75 249 ALA B N 1
ATOM 4137 C CA . ALA B 1 249 ? 12.492 6.262 -4.914 1 95.75 249 ALA B CA 1
ATOM 4138 C C . ALA B 1 249 ? 11.281 7.102 -4.504 1 95.75 249 ALA B C 1
ATOM 4140 O O . ALA B 1 249 ? 11.422 8.078 -3.766 1 95.75 249 ALA B O 1
ATOM 4141 N N . ALA B 1 250 ? 10.133 6.738 -5.035 1 96.44 250 ALA B N 1
ATOM 4142 C CA . ALA B 1 250 ? 8.914 7.426 -4.637 1 96.44 250 ALA B CA 1
ATOM 4143 C C . ALA B 1 250 ? 8.672 7.297 -3.133 1 96.44 250 ALA B C 1
ATOM 4145 O O . ALA B 1 250 ? 8.305 8.273 -2.471 1 96.44 250 ALA B O 1
ATOM 4146 N N . LEU B 1 251 ? 8.844 6.082 -2.623 1 96.94 251 LEU B N 1
ATOM 4147 C CA . LEU B 1 251 ? 8.703 5.848 -1.188 1 96.94 251 LEU B CA 1
ATOM 4148 C C . LEU B 1 251 ? 9.688 6.707 -0.399 1 96.94 251 L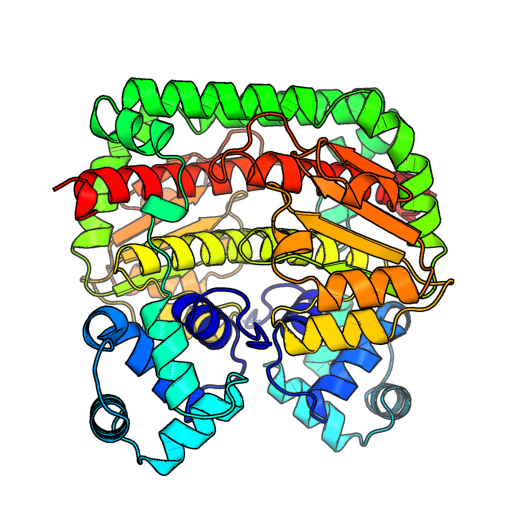EU B C 1
ATOM 4150 O O . LEU B 1 251 ? 9.32 7.301 0.618 1 96.94 251 LEU B O 1
ATOM 4154 N N . MET B 1 252 ? 10.875 6.852 -0.874 1 96.44 252 MET B N 1
ATOM 4155 C CA . MET B 1 252 ? 11.914 7.637 -0.211 1 96.44 252 MET B CA 1
ATOM 4156 C C . MET B 1 252 ? 11.555 9.117 -0.212 1 96.44 252 MET B C 1
ATOM 4158 O O . MET B 1 252 ? 11.781 9.812 0.781 1 96.44 252 MET B O 1
ATOM 4162 N N . ALA B 1 253 ? 11.086 9.539 -1.326 1 97.19 253 ALA B N 1
ATOM 4163 C CA . ALA B 1 253 ? 10.672 10.938 -1.401 1 97.19 253 ALA B CA 1
ATOM 4164 C C . ALA B 1 253 ? 9.609 11.25 -0.358 1 97.19 253 ALA B C 1
ATOM 4166 O O . ALA B 1 253 ? 9.656 12.297 0.296 1 97.19 253 ALA B O 1
ATOM 4167 N N . ASN B 1 254 ? 8.641 10.383 -0.209 1 97.94 254 ASN B N 1
ATOM 4168 C CA . ASN B 1 254 ? 7.617 10.555 0.816 1 97.94 254 ASN B CA 1
ATOM 4169 C C . ASN B 1 254 ? 8.219 10.539 2.219 1 97.94 254 ASN B C 1
ATOM 4171 O O . ASN B 1 254 ? 7.828 11.336 3.076 1 97.94 254 ASN B O 1
ATOM 4175 N N . ASP B 1 255 ? 9.211 9.664 2.439 1 95.88 255 ASP B N 1
ATOM 4176 C CA . ASP B 1 255 ? 9.875 9.609 3.734 1 95.88 255 ASP B CA 1
ATOM 4177 C C . ASP B 1 255 ? 10.57 10.93 4.055 1 95.88 255 ASP B C 1
ATOM 4179 O O . ASP B 1 255 ? 10.562 11.375 5.207 1 95.88 255 ASP B O 1
ATOM 4183 N N . LEU B 1 256 ? 11.172 11.477 3.062 1 96.31 256 LEU B N 1
ATOM 4184 C CA . LEU B 1 256 ? 11.859 12.75 3.281 1 96.31 256 LEU B CA 1
ATOM 4185 C C . LEU B 1 256 ? 10.883 13.828 3.734 1 96.31 256 LEU B C 1
ATOM 4187 O O . LEU B 1 256 ? 11.195 14.617 4.621 1 96.31 256 LEU B O 1
ATOM 4191 N N . ILE B 1 257 ? 9.711 13.867 3.111 1 97.81 257 ILE B N 1
ATOM 4192 C CA . ILE B 1 257 ? 8.68 14.82 3.52 1 97.81 257 ILE B CA 1
ATOM 4193 C C . ILE B 1 257 ? 8.25 14.531 4.953 1 97.81 257 ILE B C 1
ATOM 4195 O O . ILE B 1 257 ? 8.148 15.438 5.777 1 97.81 257 ILE B O 1
ATOM 4199 N N . LEU B 1 258 ? 8.047 13.258 5.277 1 95.88 258 LEU B N 1
ATOM 4200 C CA . LEU B 1 258 ? 7.594 12.859 6.605 1 95.88 258 LEU B CA 1
ATOM 4201 C C . LEU B 1 258 ? 8.625 13.234 7.668 1 95.88 258 LEU B C 1
ATOM 4203 O O . LEU B 1 258 ? 8.258 13.742 8.734 1 95.88 258 LEU B O 1
ATOM 4207 N N . MET B 1 259 ? 9.883 12.977 7.371 1 93.69 259 MET B N 1
ATOM 4208 C CA . MET B 1 259 ? 10.938 13.32 8.32 1 93.69 259 MET B CA 1
ATOM 4209 C C . MET B 1 259 ? 11.016 14.828 8.523 1 93.69 259 MET B C 1
ATOM 4211 O O . MET B 1 259 ? 11.211 15.297 9.648 1 93.69 259 MET B O 1
ATOM 4215 N N . GLY B 1 260 ? 10.914 15.547 7.395 1 94.88 260 GLY B N 1
ATOM 4216 C CA . GLY B 1 260 ? 10.906 17 7.512 1 94.88 260 GLY B CA 1
ATOM 4217 C C . GLY B 1 260 ? 9.742 17.516 8.328 1 94.88 260 GLY B C 1
ATOM 4218 O O . GLY B 1 260 ? 9.914 18.422 9.148 1 94.88 260 GLY B O 1
ATOM 4219 N N . TYR B 1 261 ? 8.562 16.953 8.062 1 95.56 261 TYR B N 1
ATOM 4220 C CA . TYR B 1 261 ? 7.367 17.375 8.797 1 95.56 261 TYR B CA 1
ATOM 4221 C C . TYR B 1 261 ? 7.5 17.047 10.281 1 95.56 261 TYR B C 1
ATOM 4223 O O . TYR B 1 261 ? 7.148 17.859 11.133 1 95.56 261 TYR B O 1
ATOM 4231 N N . LEU B 1 262 ? 8 15.859 10.562 1 93 262 LEU B N 1
ATOM 4232 C CA . LEU B 1 262 ? 8.227 15.414 11.938 1 93 262 LEU B CA 1
ATOM 4233 C C . LEU B 1 262 ? 9.156 16.375 12.672 1 93 262 LEU B C 1
ATOM 4235 O O . LEU B 1 262 ? 8.852 16.812 13.789 1 93 262 LEU B O 1
ATOM 4239 N N . ARG B 1 263 ? 10.195 16.734 12.055 1 91.62 263 ARG B N 1
ATOM 4240 C CA . ARG B 1 263 ? 11.188 17.594 12.672 1 91.62 263 ARG B CA 1
ATOM 4241 C C . ARG B 1 263 ? 10.625 19 12.914 1 91.62 263 ARG B C 1
ATOM 4243 O O . ARG B 1 263 ? 10.898 19.609 13.945 1 91.62 263 ARG B O 1
ATOM 4250 N N . ALA B 1 264 ? 9.789 19.422 12.047 1 92.69 264 ALA B N 1
ATOM 4251 C CA . ALA B 1 264 ? 9.32 20.797 12.094 1 92.69 264 ALA B CA 1
ATOM 4252 C C . ALA B 1 264 ? 8.125 20.938 13.031 1 92.69 264 ALA B C 1
ATOM 4254 O O . ALA B 1 264 ? 7.965 21.969 13.695 1 92.69 264 ALA B O 1
ATOM 4255 N N . TYR B 1 265 ? 7.297 19.828 13.117 1 90.69 265 TYR B N 1
ATOM 4256 C CA . TYR B 1 265 ? 5.992 20.141 13.688 1 90.69 265 TYR B CA 1
ATOM 4257 C C . TYR B 1 265 ? 5.594 19.094 14.727 1 90.69 265 TYR B C 1
ATOM 4259 O O . TYR B 1 265 ? 4.594 19.25 15.43 1 90.69 265 TYR B O 1
ATOM 4267 N N . ASP B 1 266 ? 6.336 18.016 14.742 1 81.81 266 ASP B N 1
ATOM 4268 C CA . ASP B 1 266 ? 5.922 17.031 15.734 1 81.81 266 ASP B CA 1
ATOM 4269 C C . ASP B 1 266 ? 6.152 17.547 17.156 1 81.81 266 ASP B C 1
ATOM 4271 O O . ASP B 1 266 ? 7.191 18.141 17.438 1 81.81 266 ASP B O 1
ATOM 4275 N N . LYS B 1 267 ? 5.188 17.375 17.984 1 73.75 267 LYS B N 1
ATOM 4276 C CA . LYS B 1 267 ? 5.156 17.922 19.328 1 73.75 267 LYS B CA 1
ATOM 4277 C C . LYS B 1 267 ? 6.363 17.453 20.141 1 73.75 267 LYS B C 1
ATOM 4279 O O . LYS B 1 267 ? 6.859 18.188 21 1 73.75 267 LYS B O 1
ATOM 4284 N N . ALA B 1 268 ? 6.762 16.266 19.859 1 66.69 268 ALA B N 1
ATOM 4285 C CA . ALA B 1 268 ? 7.879 15.719 20.625 1 66.69 268 ALA B CA 1
ATOM 4286 C C . ALA B 1 268 ? 9.172 16.469 20.312 1 66.69 268 ALA B C 1
ATOM 4288 O O . ALA B 1 268 ? 10.141 16.375 21.062 1 66.69 268 ALA B O 1
ATOM 4289 N N . PHE B 1 269 ? 9.125 17.156 19.203 1 67.69 269 PHE B N 1
ATOM 4290 C CA . PHE B 1 269 ? 10.32 17.875 18.797 1 67.69 269 PHE B CA 1
ATOM 4291 C C . PHE B 1 269 ? 10.234 19.344 19.203 1 67.69 269 PHE B C 1
ATOM 4293 O O . PHE B 1 269 ? 11.195 20.109 19.047 1 67.69 269 PHE B O 1
ATOM 4300 N N . GLN B 1 270 ? 9.008 19.656 19.641 1 62.53 270 GLN B N 1
ATOM 4301 C CA . GLN B 1 270 ? 8.844 21.031 20.109 1 62.53 270 GLN B CA 1
ATOM 4302 C C . GLN B 1 270 ? 9.195 21.156 21.578 1 62.53 270 GLN B C 1
ATOM 4304 O O . GLN B 1 270 ? 9.062 20.188 22.344 1 62.53 270 GLN B O 1
#

Solvent-accessible surface area (backbone atoms only — not comparable to full-atom values): 28544 Å² total; per-residue (Å²): 130,85,76,79,64,73,58,80,36,50,65,52,52,40,47,54,45,64,24,62,50,76,62,88,47,71,62,41,53,40,41,52,42,46,56,79,43,48,91,65,49,72,89,56,47,67,62,53,49,12,58,72,47,71,51,45,57,66,53,47,44,50,44,31,43,55,76,69,30,92,36,60,68,50,50,53,51,35,59,71,62,50,68,43,62,72,73,53,37,47,66,66,55,51,51,35,39,67,74,35,53,69,60,32,51,50,51,50,51,51,49,44,54,50,15,49,53,51,30,71,28,69,78,41,59,68,49,34,66,59,52,36,50,50,66,67,68,32,79,44,38,36,46,44,43,55,69,63,52,32,41,47,46,50,45,50,31,48,56,34,40,48,70,73,40,71,47,48,46,44,65,44,42,67,57,40,35,52,51,24,59,67,43,38,60,56,19,34,42,36,36,49,25,47,75,44,52,57,54,72,74,37,44,69,37,45,49,29,38,61,70,28,58,30,48,30,36,38,36,24,36,44,84,79,46,75,68,58,77,75,37,75,38,73,39,53,16,21,75,60,80,29,68,80,48,19,59,58,16,47,48,47,50,50,48,51,46,51,52,46,35,42,56,74,64,31,68,90,65,99,131,84,76,78,64,72,59,81,34,51,66,51,53,40,48,55,47,64,25,61,51,75,61,90,46,72,63,41,52,38,41,52,42,46,56,77,42,49,92,65,49,71,89,56,48,67,62,53,49,12,58,71,46,73,52,46,56,66,55,48,42,49,45,30,42,54,75,70,30,91,36,61,69,50,52,52,51,35,57,70,63,51,68,44,63,71,73,52,37,45,67,66,56,51,50,34,38,68,75,34,52,68,60,32,51,51,50,52,52,52,50,43,53,52,16,49,52,52,29,70,27,70,78,40,58,68,47,33,66,58,52,35,51,48,65,66,70,33,78,44,38,37,48,45,43,54,68,62,50,34,40,48,45,51,46,49,31,49,55,35,41,48,70,73,40,73,46,46,48,45,63,44,44,67,57,39,35,54,51,24,61,67,43,37,59,55,19,35,40,36,38,47,26,47,77,44,51,55,56,72,72,37,44,69,37,45,50,30,39,60,70,27,56,30,47,30,36,38,36,23,36,44,83,78,46,75,68,58,77,73,37,76,39,70,39,53,16,21,73,59,81,28,67,78,49,20,60,58,15,47,48,47,51,52,46,51,46,50,52,44,34,42,57,74,62,31,65,89,65,99

Radius of gyration: 22.36 Å; Cα contacts (8 Å, |Δi|>4): 872; chains: 2; bounding box: 53×57×54 Å

Organism: NCBI:txid2903556

Nearest PDB structures (foldseek):
  6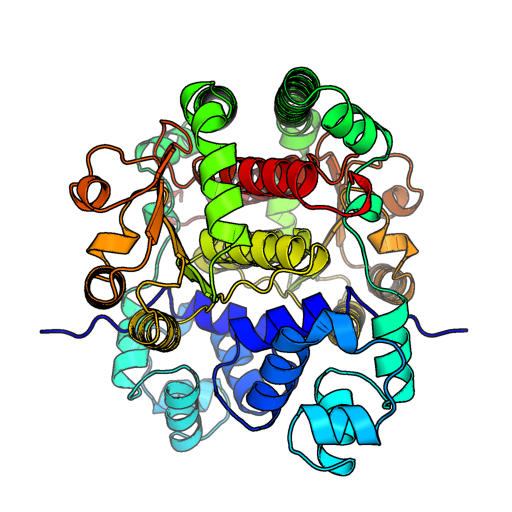r4e-assembly1_A  TM=6.325E-01  e=7.905E-05  Homo sapiens
  6r4j-assembly1_A  TM=6.670E-01  e=1.251E-04  Homo sapiens
  6svp-assembly1_A  TM=6.323E-01  e=8.754E-05  Homo sapiens
  6r4h-assembly1_A  TM=5.098E-01  e=1.130E-04  Homo sapiens
  6r4i-assembly1_B  TM=5.101E-01  e=2.308E-04  Homo sapiens

pLDDT: mean 90.51, std 9.87, range [28.19, 98.88]

Secondary structure (DSSP, 8-state):
-------S-HHHHHHHHHHH-SS--HHHHHHHHHHHTGGG-TT--HHHHHHHTTS-HHHHHHHHHHTT-SSHHHHHHHHHT---HHHHS-HHHHHHHHH-HHHHHHHHHHHHHHHHHHHSSHHHHTTHHHHHHHHHH-S-EEEE--THHHHHHHHHHHHHHHTT--EEE-SSHHHHHHHHHH--TT-EEEEE-SSSHHHHH-HHHHHHHHHHT-EEEEEES-TT-GGGGG-SEEEE--S---HHHHHHHHHHHHHHHHHHHHHHH-GGG-/-------S-HHHHHHHHHHH-SS--HHHHHHHHHHHTGGG-TT--HHHHHHHTTS-HHHHHHHHHHTT-SSHHHHHHHHHT---HHHHS-HHHHHHHHH-HHHHHHHHHHHHHHHHHHHSSHHHHTTHHHHHHHHHH-S-EEEE--THHHHHHHHHHHHHHHTT--EEE-SSHHHHHHHHHH--TT-EEEEE-SSSHHHHH-HHHHHHHHHHT-EEEEEES-TT-GGGGG-SEEEE--S---HHHHHHHHHHHHHHHHHHHHHHH-GGG-

Foldseek 3Di:
DPQCQDFAAPLVLLCVCLVPPPDCDLLNLLSVLCNVCVVPPAPDDLCRSCVSSVHDSVSVQVSCVVSPHPGVVVVNVRSVPHDDVPVQWDPVLVVCCVVPVVVSVVVLVVQLVQLVDQLPDPVLLVCLLVVLVLQVQAPAAEEDDADVLLVLVVVLQVLCVVQVHHYHGDHGLVVLLVVLLPAAQRYEYEYEDAAPCRCVSNVSSVVSNLVRNHAYEYEYLDPPDPSVVSHPYYRHRGNDPTSSNSSSSSSVSSVSNSVSNCCPRRPVND/DPQCQDFAAPLVLLCVCLVPPPDCDLLNLLSVLCNVCVVPPAPDDLCRSCVSSVHDSVSVQVSCVVSPHPGVVVVNVRSVPHDDVPVQWDPVLVVCCVVPVVVSVVVLVVQLVQLCDQQPDVVLLVCLLVVLVLQVQAPAAEEDDADVLLVLVVVLQVLCVVQVHHYHGDHGLVVLLVVLLPAAQRYEYEYEDAAPCRCVSNVSSVVSNLVRNHAYEYEYLDPPDPSVVSHPYYRHRGNDPTSSNSSSSSSVSSVSNSVSNCCPRRPVND

Sequence (540 aa):
MNDVKMMGSLSDRLLSYVSSAPERDANYDIAVALLRNYSQLKGLTLSQIADLCYTSNASISRFCRFLGMDNFKEFQSWMERDFTMRTDYSRQFYTMLHNNQETAISAYRDALIGNIYTTIAPENAQVIPDIVKVLHDCSKAAYFSHHFLWDIGHYFQSKMMMMGRYVELFMDYGTQLECARSLTEKDFAIICSVGGSYLTRYPDICNAILSSGCKMLIITQNLASPYLNTADFILQCGTTNRNDVGKYAALMANDLILMGYLRAYDKAFQMNDVKMMGSLSDRLLSYVSSAPERDANYDIAVALLRNYSQLKGLTLSQIADLCYTSNASISRFCRFLGMDNFKEFQSWMERDFTMRTDYSRQFYTMLHNNQETAISAYRDALIGNIYTTIAPENAQVIPDIVKVLHDCSKAAYFSHHFLWDIGHYFQSKMMMMGRYVELFMDYGTQLECARSLTEKDFAIICSVGGSYLTRYPDICNAILSSGCKMLIITQNLASPYLNTADFILQCGTTNRNDVGKYAALMANDLILMGYLRAYDKAFQ

InterPro domains:
  IPR000281 Helix-turn-helix protein RpiR [PF01418] (29-83)
  IPR000281 Helix-turn-helix protein RpiR [PS51071] (10-86)
  IPR009057 Homedomain-like superfamily [SSF46689] (10-82)
  IPR036388 Winged helix-like DNA-binding domain superfamily [G3DSA:1.10.10.10] (21-108)
  IPR046348 SIS domain superfamily [SSF53697] (110-261)
  IPR047640 HTH-type transcriptional regulator RpiR-like [PTHR30514] (29-268)